Protein AF-H8X7J2-F1 (afdb_monomer_lite)

Sequence (605 aa):
MESHPPVYINLKGRLDDIIVNQSQQLVNGGQFVADLSNLQPEDGDYTVTKQDEATVKLYSQLRQFYDEGNFNEIMFLLPQISRLNIIPPIFHLIIGCTMVHFGRLSSAFREIGVAICLAPNEVDRKEFIKVLAFTYADLNDKDSAMGCLGEILDISRGSLLGTKQFDQMKFDICQLEKDILIKLEQAKTNKQPVAGKTKSFDDQVLDLIALNKISPKDSFTGKCQIIISKINQADALLQQWDKERKPLLKQNPLKLLIEAILVLGQSIAYYGMLKLEPIMNQYFEFIENHAKTNKPPKTRAVSAFFLGGLTPLSVNGGNGNANVSATSASSLNSTYSTAQQMKIIKGFIAMLRHNYREASDLFNEAEDENLDYYSHVLILKYICQSNDQQLHRRELEILGDKIMQTPFVSSFKFHTLAKIYERLYVLEQMNLSRHRRRSIMRNSTHPNYHDISMKFYLSAAAYAQDDDLYITQYYDNILNFLIGASEKRGDNDDSHDKVRILTLSFFYQVRNYFCLRSDYNYLYIPNLVGDWQVIKANSKLKLQIERFLDPDIVETSLMTGPSPASAHNHKRSIKSFDMIGFWEKEYVKFKGEIPDTIKQYLQKK

Radius of gyration: 32.75 Å; chains: 1; bounding box: 84×52×124 Å

Structure (mmCIF, N/CA/C/O backbone):
data_AF-H8X7J2-F1
#
_entry.id   AF-H8X7J2-F1
#
loop_
_atom_site.group_PDB
_atom_site.id
_atom_site.type_symbol
_atom_site.label_atom_id
_atom_site.label_alt_id
_atom_site.label_comp_id
_atom_site.label_asym_id
_atom_site.label_entity_id
_atom_site.label_seq_id
_atom_site.pdbx_PDB_ins_code
_atom_site.Cartn_x
_atom_site.Cartn_y
_atom_site.Cartn_z
_atom_site.occupancy
_atom_site.B_iso_or_equiv
_atom_site.auth_seq_id
_atom_site.auth_comp_id
_atom_site.auth_asym_id
_atom_site.auth_atom_id
_atom_site.pdbx_PDB_model_num
ATOM 1 N N . MET A 1 1 ? -29.398 -12.696 -4.306 1.00 26.19 1 MET A N 1
ATOM 2 C CA . MET A 1 1 ? -28.643 -13.295 -3.188 1.00 26.19 1 MET A CA 1
ATOM 3 C C . MET A 1 1 ? -28.828 -12.358 -2.018 1.00 26.19 1 MET A C 1
ATOM 5 O O . MET A 1 1 ? -28.311 -11.252 -2.073 1.00 26.19 1 MET A O 1
ATOM 9 N N . GLU A 1 2 ? -29.669 -12.733 -1.060 1.00 24.08 2 GLU A N 1
ATOM 10 C CA . GLU A 1 2 ? -29.967 -11.920 0.121 1.00 24.08 2 GLU A CA 1
ATOM 11 C C . GLU A 1 2 ? -28.719 -11.876 1.006 1.00 24.08 2 GLU A C 1
ATOM 13 O O . GLU A 1 2 ? -28.399 -12.816 1.729 1.00 24.08 2 GLU A O 1
ATOM 18 N N . SER A 1 3 ? -27.941 -10.805 0.867 1.00 29.81 3 SER A N 1
ATOM 19 C CA . SER A 1 3 ? -26.862 -10.484 1.787 1.00 29.81 3 SER A CA 1
ATOM 20 C C . SER A 1 3 ? -27.495 -10.033 3.095 1.00 29.81 3 SER A C 1
ATOM 22 O O . SER A 1 3 ? -28.077 -8.949 3.148 1.00 29.81 3 SER A O 1
ATOM 24 N N . HIS A 1 4 ? -27.389 -10.842 4.148 1.00 31.67 4 HIS A N 1
ATOM 25 C CA . HIS A 1 4 ? -27.653 -10.338 5.489 1.00 31.67 4 HIS A CA 1
ATOM 26 C C . HIS A 1 4 ? -26.751 -9.113 5.731 1.00 31.67 4 HIS A C 1
ATOM 28 O O . HIS A 1 4 ? -25.543 -9.194 5.473 1.00 31.67 4 HIS A O 1
ATOM 34 N N . PRO A 1 5 ? -27.317 -7.970 6.150 1.00 31.47 5 PRO A N 1
ATOM 35 C CA . PRO A 1 5 ? -26.534 -6.778 6.439 1.00 31.47 5 PRO A CA 1
ATOM 36 C C . PRO A 1 5 ? -25.563 -7.072 7.598 1.00 31.47 5 PRO A C 1
ATOM 38 O O . PRO A 1 5 ? -25.873 -7.912 8.452 1.00 31.47 5 PRO A O 1
ATOM 41 N N . PRO A 1 6 ? -24.384 -6.421 7.653 1.00 42.59 6 PRO A N 1
ATOM 42 C CA . PRO A 1 6 ? -23.567 -6.450 8.863 1.00 42.59 6 PRO A CA 1
ATOM 43 C C . PRO A 1 6 ? -24.397 -5.926 10.044 1.00 42.59 6 PRO A C 1
ATOM 45 O O . PRO A 1 6 ? -25.361 -5.192 9.842 1.00 42.59 6 PRO A O 1
ATOM 48 N N . VAL A 1 7 ? -24.047 -6.368 11.256 1.00 46.62 7 VAL A N 1
ATOM 49 C CA . VAL A 1 7 ? -24.712 -6.063 12.539 1.00 46.62 7 VAL A CA 1
ATOM 50 C C . VAL A 1 7 ? -25.354 -4.668 12.525 1.00 46.62 7 VAL A C 1
ATOM 52 O O . VAL A 1 7 ? -24.643 -3.671 12.589 1.00 46.62 7 VAL A O 1
ATOM 55 N N . TYR A 1 8 ? -26.687 -4.593 12.417 1.00 47.84 8 TYR A N 1
ATOM 56 C CA . TYR A 1 8 ? -27.400 -3.314 12.408 1.00 47.84 8 TYR A CA 1
ATOM 57 C C . TYR A 1 8 ? -27.249 -2.659 13.782 1.00 47.84 8 TYR A C 1
ATOM 59 O O . TYR A 1 8 ? -27.837 -3.101 14.769 1.00 47.84 8 TYR A O 1
ATOM 67 N N . ILE A 1 9 ? -26.449 -1.600 13.840 1.00 54.50 9 ILE A N 1
ATOM 68 C CA . ILE A 1 9 ? -26.384 -0.704 14.990 1.00 54.50 9 ILE A CA 1
ATOM 69 C C . ILE A 1 9 ? -27.594 0.224 14.898 1.00 54.50 9 ILE A C 1
ATOM 71 O O . ILE A 1 9 ? -27.857 0.799 13.843 1.00 54.50 9 ILE A O 1
ATOM 75 N N . ASN A 1 10 ? -28.325 0.423 15.995 1.00 52.03 10 ASN A N 1
ATOM 76 C CA . ASN A 1 10 ? -29.311 1.496 16.031 1.00 52.03 10 ASN A CA 1
ATOM 77 C C . ASN A 1 10 ? -28.577 2.847 16.076 1.00 52.03 10 ASN A C 1
ATOM 79 O O . ASN A 1 10 ? -28.072 3.267 17.116 1.00 52.03 10 ASN A O 1
ATOM 83 N N . LEU A 1 11 ? -28.485 3.511 14.924 1.00 55.50 11 LEU A N 1
ATOM 84 C CA . LEU A 1 11 ? -27.855 4.826 14.780 1.00 55.50 11 LEU A CA 1
ATOM 85 C C . LEU A 1 11 ? -28.842 5.987 15.030 1.00 55.50 11 LEU A C 1
ATOM 87 O O . LEU A 1 11 ? -28.468 7.157 14.942 1.00 55.50 11 LEU A O 1
ATOM 91 N N . LYS A 1 12 ? -30.120 5.702 15.324 1.00 46.22 12 LYS A N 1
ATOM 92 C CA . LYS A 1 12 ? -31.177 6.713 15.479 1.00 46.22 12 LYS A CA 1
ATOM 93 C C . LYS A 1 12 ? -31.131 7.338 16.877 1.00 46.22 12 LYS A C 1
ATOM 95 O O . LYS A 1 12 ? -31.338 6.643 17.861 1.00 46.22 12 LYS A O 1
ATOM 100 N N . GLY A 1 13 ? -30.907 8.653 16.948 1.00 48.53 13 GLY A N 1
ATOM 101 C CA . GLY A 1 13 ? -30.920 9.425 18.203 1.00 48.53 13 GLY A CA 1
ATOM 102 C C . GLY A 1 13 ? -29.553 9.665 18.853 1.00 48.53 13 GLY A C 1
ATOM 103 O O . GLY A 1 13 ? -29.499 10.335 19.867 1.00 48.53 13 GLY A O 1
ATOM 104 N N . ARG A 1 14 ? -28.451 9.194 18.252 1.00 53.56 14 ARG A N 1
ATOM 105 C CA . ARG A 1 14 ? -27.076 9.365 18.771 1.00 53.56 14 ARG A CA 1
ATOM 106 C C . ARG A 1 14 ? -26.375 10.656 18.316 1.00 53.56 14 ARG A C 1
ATOM 108 O O . ARG A 1 14 ? -25.157 10.757 18.393 1.00 53.56 14 ARG A O 1
ATOM 115 N N . LEU A 1 15 ? -27.122 11.614 17.757 1.00 45.78 15 LEU A N 1
ATOM 116 C CA . LEU A 1 15 ? -26.572 12.857 17.192 1.00 45.78 15 LEU A CA 1
ATOM 117 C C . LEU A 1 15 ? -26.232 13.875 18.294 1.00 45.78 15 LEU A C 1
ATOM 119 O O . LEU A 1 15 ? -25.208 14.547 18.208 1.00 45.78 15 LEU A O 1
ATOM 123 N N . ASP A 1 16 ? -27.049 13.914 19.347 1.00 43.69 16 ASP A N 1
ATOM 124 C CA . ASP A 1 16 ? -26.872 14.812 20.491 1.00 43.69 16 ASP A CA 1
ATOM 125 C C . ASP A 1 16 ? -25.648 14.394 21.339 1.00 43.69 16 ASP A C 1
ATOM 127 O O . ASP A 1 16 ? -24.861 15.242 21.758 1.00 43.69 16 ASP A O 1
ATOM 131 N N . ASP A 1 17 ? -25.375 13.086 21.450 1.00 50.41 17 ASP A N 1
ATOM 132 C CA . ASP A 1 17 ? -24.198 12.529 22.145 1.00 50.41 17 ASP A CA 1
ATOM 133 C C . ASP A 1 17 ? -22.858 12.850 21.450 1.00 50.41 17 ASP A C 1
ATOM 135 O O . ASP A 1 17 ? -21.798 12.852 22.082 1.00 50.41 17 ASP A O 1
ATOM 139 N N . ILE A 1 18 ? -22.874 13.122 20.137 1.00 50.31 18 ILE A N 1
ATOM 140 C CA . ILE A 1 18 ? -21.677 13.504 19.363 1.00 50.31 18 ILE A CA 1
ATOM 141 C C . ILE A 1 18 ? -21.271 14.943 19.687 1.00 50.31 18 ILE A C 1
ATOM 143 O O . ILE A 1 18 ? -20.082 15.224 19.844 1.00 50.31 18 ILE A O 1
ATOM 147 N N . ILE A 1 19 ? -22.255 15.835 19.823 1.00 46.53 19 ILE A N 1
ATOM 148 C CA . ILE A 1 19 ? -22.050 17.255 20.131 1.00 46.53 19 ILE A CA 1
ATOM 149 C C . ILE A 1 19 ? -21.596 17.418 21.593 1.00 46.53 19 ILE A C 1
ATOM 151 O O . ILE A 1 19 ? -20.674 18.189 21.872 1.00 46.53 19 ILE A O 1
ATOM 155 N N . VAL A 1 20 ? -22.164 16.633 22.517 1.00 44.88 20 VAL A N 1
ATOM 156 C CA . VAL A 1 20 ? -21.793 16.632 23.946 1.00 44.88 20 VAL A CA 1
ATOM 157 C C . VAL A 1 20 ? -20.391 16.041 24.186 1.00 44.88 20 VAL A C 1
ATOM 159 O O . VAL A 1 20 ? -19.610 16.607 24.947 1.00 44.88 20 VAL A O 1
ATOM 162 N N . ASN A 1 21 ? -20.002 14.962 23.494 1.00 44.84 21 ASN A N 1
ATOM 163 C CA . ASN A 1 21 ? -18.651 14.387 23.623 1.00 44.84 21 ASN A CA 1
ATOM 164 C C . ASN A 1 21 ? -17.536 15.313 23.115 1.00 44.84 21 ASN A C 1
ATOM 166 O O . ASN A 1 21 ? -16.469 15.391 23.728 1.00 44.84 21 ASN A O 1
ATOM 170 N N . GLN A 1 22 ? -17.758 16.005 21.991 1.00 44.44 22 GLN A N 1
ATOM 171 C CA . GLN A 1 22 ? -16.762 16.931 21.439 1.00 44.44 22 GLN A CA 1
ATOM 172 C C . GLN A 1 22 ? -16.545 18.139 22.357 1.00 44.44 22 GLN A C 1
ATOM 174 O O . GLN A 1 22 ? -15.408 18.567 22.551 1.00 44.44 22 GLN A O 1
ATOM 179 N N . SER A 1 23 ? -17.611 18.637 22.985 1.00 36.34 23 SER A N 1
ATOM 180 C CA . SER A 1 23 ? -17.541 19.756 23.927 1.00 36.34 23 SER A CA 1
ATOM 181 C C . SER A 1 23 ? -16.969 19.361 25.299 1.00 36.34 23 SER A C 1
ATOM 183 O O . SER A 1 23 ? -16.209 20.140 25.869 1.00 36.34 23 SER A O 1
ATOM 185 N N . GLN A 1 24 ? -17.217 18.146 25.806 1.00 39.06 24 GLN A N 1
ATOM 186 C CA . GLN A 1 24 ? -16.658 17.683 27.089 1.00 39.06 24 GLN A CA 1
ATOM 187 C C . GLN A 1 24 ? -15.156 17.338 27.035 1.00 39.06 24 GLN A C 1
ATOM 189 O O . GLN A 1 24 ? -14.436 17.609 27.997 1.00 39.06 24 GLN A O 1
ATOM 194 N N . GLN A 1 25 ? -14.635 16.806 25.920 1.00 39.34 25 GLN A N 1
ATOM 195 C CA . GLN A 1 25 ? -13.191 16.530 25.792 1.00 39.34 25 GLN A CA 1
ATOM 196 C C . GLN A 1 25 ? -12.344 17.786 25.528 1.00 39.34 25 GLN A C 1
ATOM 198 O O . GLN A 1 25 ? -11.170 17.815 25.898 1.00 39.34 25 GLN A O 1
ATOM 203 N N . LEU A 1 26 ? -12.923 18.846 24.953 1.00 33.31 26 LEU A N 1
ATOM 204 C CA . LEU A 1 26 ? -12.239 20.135 24.776 1.00 33.31 26 LEU A CA 1
ATOM 205 C C . LEU A 1 26 ? -12.006 20.884 26.103 1.00 33.31 26 LEU A C 1
ATOM 207 O O . LEU A 1 26 ? -11.110 21.724 26.170 1.00 33.31 26 LEU A O 1
ATOM 211 N N . VAL A 1 27 ? -12.759 20.563 27.163 1.00 31.83 27 VAL A N 1
ATOM 212 C CA . VAL A 1 27 ? -12.594 21.166 28.501 1.00 31.83 27 VAL A CA 1
ATOM 213 C C . VAL A 1 27 ? -11.494 20.467 29.319 1.00 31.83 27 VAL A C 1
ATOM 215 O O . VAL A 1 27 ? -10.817 21.118 30.111 1.00 31.83 27 VAL A O 1
ATOM 218 N N . ASN A 1 28 ? -11.229 19.180 29.071 1.00 29.27 28 ASN A N 1
ATOM 219 C CA . ASN A 1 28 ?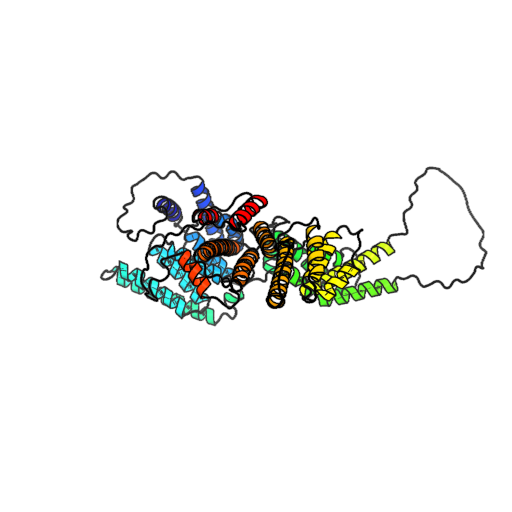 -10.240 18.380 29.806 1.00 29.27 28 ASN A CA 1
ATOM 220 C C . ASN A 1 28 ? -9.022 18.049 28.939 1.00 29.27 28 ASN A C 1
ATOM 222 O O . ASN A 1 28 ? -8.785 16.893 28.590 1.00 29.27 28 ASN A O 1
ATOM 226 N N . GLY A 1 29 ? -8.246 19.074 28.582 1.00 26.89 29 GLY A N 1
ATOM 227 C CA . GLY A 1 29 ? -7.027 18.933 27.787 1.00 26.89 29 GLY A CA 1
ATOM 228 C C . GLY A 1 29 ? -6.104 17.809 28.279 1.00 26.89 29 GLY A C 1
ATOM 229 O O . GLY A 1 29 ? -5.342 17.986 29.221 1.00 26.89 29 GLY A O 1
ATOM 230 N N . GLY A 1 30 ? -6.149 16.661 27.599 1.00 30.03 30 GLY A N 1
ATOM 231 C CA . GLY A 1 30 ? -5.082 15.659 27.555 1.00 30.03 30 GLY A CA 1
ATOM 232 C C . GLY A 1 30 ? -4.682 14.957 28.858 1.00 30.03 30 GLY A C 1
ATOM 233 O O . GLY A 1 30 ? -3.658 14.279 28.852 1.00 30.03 30 GLY A O 1
ATOM 234 N N . GLN A 1 31 ? -5.440 15.070 29.950 1.00 25.03 31 GLN A N 1
ATOM 235 C CA . GLN A 1 31 ? -5.212 14.278 31.163 1.00 25.03 31 GLN A CA 1
ATOM 236 C C . GLN A 1 31 ? -6.388 13.333 31.405 1.00 25.03 31 GLN A C 1
ATOM 238 O O . GLN A 1 31 ? -7.512 13.762 31.648 1.00 25.03 31 GLN A O 1
ATOM 243 N N . PHE A 1 32 ? -6.107 12.028 31.345 1.00 28.11 32 PHE A N 1
ATOM 244 C CA . PHE A 1 32 ? -6.996 10.992 31.865 1.00 28.11 32 PHE A CA 1
ATOM 245 C C . PHE A 1 32 ? -7.170 11.233 33.372 1.00 28.11 32 PHE A C 1
ATOM 247 O O . PHE A 1 32 ? -6.257 10.972 34.153 1.00 28.11 32 PHE A O 1
ATOM 254 N N . VAL A 1 33 ? -8.324 11.761 33.782 1.00 23.41 33 VAL A N 1
ATOM 255 C CA . VAL A 1 33 ? -8.708 11.841 35.196 1.00 23.41 33 VAL A CA 1
ATOM 256 C C . VAL A 1 33 ? -9.616 10.655 35.494 1.00 23.41 33 VAL A C 1
ATOM 258 O O . VAL A 1 33 ? -10.667 10.491 34.881 1.00 23.41 33 VAL A O 1
ATOM 261 N N . ALA A 1 34 ? -9.172 9.812 36.422 1.00 26.67 34 ALA A N 1
ATOM 262 C CA . ALA A 1 34 ? -9.764 8.525 36.768 1.00 26.67 34 ALA A CA 1
ATOM 263 C C . ALA A 1 34 ? -11.037 8.599 37.639 1.00 26.67 34 ALA A C 1
ATOM 265 O O . ALA A 1 34 ? -11.438 7.576 38.179 1.00 26.67 34 ALA A O 1
ATOM 266 N N . ASP A 1 35 ? -11.697 9.753 37.766 1.00 26.45 35 ASP A N 1
ATOM 267 C CA . ASP A 1 35 ? -12.916 9.885 38.576 1.00 26.45 35 ASP A CA 1
ATOM 268 C C . ASP A 1 35 ? -13.963 10.755 37.866 1.00 26.45 35 ASP A C 1
ATOM 270 O O . ASP A 1 35 ? -13.882 11.982 37.840 1.00 26.45 35 ASP A O 1
ATOM 274 N N . LEU A 1 36 ? -14.965 10.093 37.279 1.00 34.41 36 LEU A N 1
ATOM 275 C CA . LEU A 1 36 ? -16.077 10.697 36.529 1.00 34.41 36 LEU A CA 1
ATOM 276 C C . LEU A 1 36 ? -17.356 10.889 37.370 1.00 34.41 36 LEU A C 1
ATOM 278 O O . LEU A 1 36 ? -18.415 11.185 36.825 1.00 34.41 36 LEU A O 1
ATOM 282 N N . SER A 1 37 ? -17.307 10.746 38.696 1.00 25.48 37 SER A N 1
ATOM 283 C CA . SER A 1 37 ? -18.523 10.706 39.524 1.00 25.48 37 SER A CA 1
ATOM 284 C C . SER A 1 37 ? -19.132 12.066 39.911 1.00 25.48 37 SER A C 1
ATOM 286 O O . SER A 1 37 ? -20.122 12.067 40.632 1.00 25.48 37 SER A O 1
ATOM 288 N N . ASN A 1 38 ? -18.600 13.215 39.460 1.00 27.41 38 ASN A N 1
ATOM 289 C CA . ASN A 1 38 ? -18.989 14.535 40.003 1.00 27.41 38 ASN A CA 1
ATOM 290 C C . ASN A 1 38 ? -19.351 15.649 38.995 1.00 27.41 38 ASN A C 1
ATOM 292 O O . ASN A 1 38 ? -19.411 16.811 39.391 1.00 27.41 38 ASN A O 1
ATOM 296 N N . LEU A 1 39 ? -19.645 15.359 37.724 1.00 28.42 39 LEU A N 1
ATOM 297 C CA . LEU A 1 39 ? -20.097 16.400 36.785 1.00 28.42 39 LEU A CA 1
ATOM 298 C C . LEU A 1 39 ? -21.626 16.379 36.627 1.00 28.42 39 LEU A C 1
ATOM 300 O O . LEU A 1 39 ? -22.176 15.539 35.919 1.00 28.42 39 LEU A O 1
ATOM 304 N N . GLN A 1 40 ? -22.316 17.310 37.295 1.00 26.38 40 GLN A N 1
ATOM 305 C CA . GLN A 1 40 ? -23.695 17.670 36.946 1.00 26.38 40 GLN A CA 1
ATOM 306 C C . GLN A 1 40 ? -23.691 18.552 35.683 1.00 26.38 40 GLN A C 1
ATOM 308 O O . GLN A 1 40 ? -22.794 19.386 35.541 1.00 26.38 40 GLN A O 1
ATOM 313 N N . PRO A 1 41 ? -24.664 18.394 34.767 1.00 31.34 41 PRO A N 1
ATOM 314 C CA . PRO A 1 41 ? -24.766 19.238 33.585 1.00 31.34 41 PRO A CA 1
ATOM 315 C C . PRO A 1 41 ? -25.318 20.608 33.996 1.00 31.34 41 PRO A C 1
ATOM 317 O O . PRO A 1 41 ? -26.452 20.701 34.460 1.00 31.34 41 PRO A O 1
ATOM 320 N N . GLU A 1 42 ? -24.524 21.668 33.848 1.00 30.83 42 GLU A N 1
ATOM 321 C CA . GLU A 1 42 ? -25.078 23.022 33.832 1.00 30.83 42 GLU A CA 1
ATOM 322 C C . GLU A 1 42 ? -25.644 23.317 32.440 1.00 30.83 42 GLU A C 1
ATOM 324 O O . GLU A 1 42 ? -24.969 23.128 31.426 1.00 30.83 42 GLU A O 1
ATOM 329 N N . ASP A 1 43 ? -26.898 23.773 32.419 1.00 30.31 43 ASP A N 1
ATOM 330 C CA . ASP A 1 43 ? -27.633 24.253 31.250 1.00 30.31 43 ASP A CA 1
ATOM 331 C C . ASP A 1 43 ? -26.937 25.488 30.645 1.00 30.31 43 ASP A C 1
ATOM 333 O O . ASP A 1 43 ? -27.259 26.637 30.955 1.00 30.31 43 ASP A O 1
ATOM 337 N N . GLY A 1 44 ? -25.941 25.256 29.792 1.00 31.70 44 GLY A N 1
ATOM 338 C CA . GLY A 1 44 ? -25.293 26.278 28.977 1.00 31.70 44 GLY A CA 1
ATOM 339 C C . GLY A 1 44 ? -25.802 26.231 27.540 1.00 31.70 44 GLY A C 1
ATOM 340 O O . GLY A 1 44 ? -25.734 25.196 26.889 1.00 31.70 44 GLY A O 1
ATOM 341 N N . ASP A 1 45 ? -26.296 27.357 27.030 1.00 30.08 45 ASP A N 1
ATOM 342 C CA . ASP A 1 45 ? -26.703 27.539 25.632 1.00 30.08 45 ASP A CA 1
ATOM 343 C C . ASP A 1 45 ? -25.472 27.377 24.707 1.00 30.08 45 ASP A C 1
ATOM 345 O O . ASP A 1 45 ? -24.625 28.270 24.595 1.00 30.08 45 ASP A O 1
ATOM 349 N N . TYR A 1 46 ? -25.304 26.189 24.114 1.00 40.16 46 TYR A N 1
ATOM 350 C CA . TYR A 1 46 ? -24.138 25.844 23.296 1.00 40.16 46 TYR A CA 1
ATOM 351 C C . TYR A 1 46 ? -24.235 26.495 21.911 1.00 40.16 46 TYR A C 1
ATOM 353 O O . TYR A 1 46 ? -25.023 26.094 21.055 1.00 40.16 46 TYR A O 1
ATOM 361 N N . THR A 1 47 ? -23.371 27.477 21.650 1.00 36.75 47 THR A N 1
ATOM 362 C CA . THR A 1 47 ? -23.185 28.016 20.298 1.00 36.75 47 THR A CA 1
ATOM 363 C C . THR A 1 47 ? -22.329 27.050 19.471 1.00 36.75 47 THR A C 1
ATOM 365 O O . THR A 1 47 ? -21.131 26.905 19.697 1.00 36.75 47 THR A O 1
ATOM 368 N N . VAL A 1 48 ? -22.963 26.359 18.517 1.00 44.34 48 VAL A N 1
ATOM 369 C CA . VAL A 1 48 ? -22.332 25.390 17.601 1.00 44.34 48 VAL A CA 1
ATOM 370 C C . VAL A 1 48 ? -21.226 26.074 16.788 1.00 44.34 48 VAL A C 1
ATOM 372 O O . VAL A 1 48 ? -21.467 27.085 16.123 1.00 44.34 48 VAL A O 1
ATOM 375 N N . THR A 1 49 ? -20.002 25.540 16.816 1.00 55.25 49 THR A N 1
ATOM 376 C CA . THR A 1 49 ? -18.907 26.068 15.992 1.00 55.25 49 THR A CA 1
ATOM 377 C C . THR A 1 49 ? -18.983 25.521 14.560 1.00 55.25 49 THR A C 1
ATOM 379 O O . THR A 1 49 ? -19.549 24.460 14.300 1.00 55.25 49 THR A O 1
ATOM 382 N N . LYS A 1 50 ? -18.348 26.194 13.588 1.00 57.12 50 LYS A N 1
ATOM 383 C CA . LYS A 1 50 ? -18.284 25.711 12.188 1.00 57.12 50 LYS A CA 1
ATOM 384 C C . LYS A 1 50 ? -17.664 24.309 12.043 1.00 57.12 50 LYS A C 1
ATOM 386 O O . LYS A 1 50 ? -17.921 23.623 11.055 1.00 57.12 50 LYS A O 1
ATOM 391 N N . GLN A 1 51 ? -16.808 23.901 12.983 1.00 57.69 51 GLN A N 1
ATOM 392 C CA . GLN A 1 51 ? -16.163 22.585 12.981 1.00 57.69 51 GLN A CA 1
ATOM 393 C C . GLN A 1 51 ? -17.128 21.483 13.453 1.00 57.69 51 GLN A C 1
ATOM 395 O O . GLN A 1 51 ? -17.105 20.370 12.916 1.00 57.69 51 GLN A O 1
ATOM 400 N N . ASP A 1 52 ? -18.038 21.824 14.364 1.00 65.06 52 ASP A N 1
ATOM 401 C CA . ASP A 1 52 ? -19.109 20.941 14.828 1.00 65.06 52 ASP A CA 1
ATOM 402 C C . ASP A 1 52 ? -20.131 20.706 13.705 1.00 65.06 52 ASP A C 1
ATOM 404 O O . ASP A 1 52 ? -20.494 19.564 13.427 1.00 65.06 52 ASP A O 1
ATOM 408 N N . GLU A 1 53 ? -20.500 21.747 12.945 1.00 69.50 53 GLU A N 1
ATOM 409 C CA . GLU A 1 53 ? -21.386 21.614 11.773 1.00 69.50 53 GLU A CA 1
ATOM 410 C C . GLU A 1 53 ? -20.820 20.658 10.706 1.00 69.50 53 GLU A C 1
ATOM 412 O O . GLU A 1 53 ? -21.546 19.835 10.136 1.00 69.50 53 GLU A O 1
ATOM 417 N N . ALA A 1 54 ? -19.512 20.738 10.435 1.00 73.81 54 ALA A N 1
ATOM 418 C CA . ALA A 1 54 ? -18.848 19.867 9.467 1.00 73.81 54 ALA A CA 1
ATOM 419 C C . ALA A 1 54 ? -18.839 18.402 9.934 1.00 73.81 54 ALA A C 1
ATOM 421 O O . ALA A 1 54 ? -19.118 17.497 9.141 1.00 73.81 54 ALA A O 1
ATOM 422 N N . THR A 1 55 ? -18.573 18.172 11.222 1.00 78.25 55 THR A N 1
ATOM 423 C CA . THR A 1 55 ? -18.594 16.836 11.833 1.00 78.25 55 THR A CA 1
ATOM 424 C C . THR A 1 55 ? -20.009 16.250 11.823 1.00 78.25 55 THR A C 1
ATOM 426 O O . THR A 1 55 ? -20.196 15.110 11.397 1.00 78.25 55 THR A O 1
ATOM 429 N N . VAL A 1 56 ? -21.025 17.028 12.204 1.00 77.69 56 VAL A N 1
ATOM 430 C CA . VAL A 1 56 ? -22.437 16.602 12.207 1.00 77.69 56 VAL A CA 1
ATOM 431 C C . VAL A 1 56 ? -22.919 16.244 10.799 1.00 77.69 56 VAL A C 1
ATOM 433 O O . VAL A 1 56 ? -23.617 15.241 10.600 1.00 77.69 56 VAL A O 1
ATOM 436 N N . LYS A 1 57 ? -22.510 17.014 9.785 1.00 83.19 57 LYS A N 1
ATOM 437 C CA . LYS A 1 57 ? -22.807 16.697 8.384 1.00 83.19 57 LYS A CA 1
ATOM 438 C C . LYS A 1 57 ? -22.159 15.381 7.953 1.00 83.19 57 LYS A C 1
ATOM 440 O O . LYS A 1 57 ? -22.824 14.554 7.329 1.00 83.19 57 LYS A O 1
ATOM 445 N N . LEU A 1 58 ? -20.891 15.172 8.307 1.00 85.56 58 LEU A N 1
ATOM 446 C CA . LEU A 1 58 ? -20.155 13.952 7.975 1.00 85.56 58 LEU A CA 1
ATOM 447 C C . LEU A 1 58 ? -20.756 12.724 8.672 1.00 85.56 58 LEU A C 1
ATOM 449 O O . LEU A 1 58 ? -20.894 11.672 8.052 1.00 85.56 58 LEU A O 1
ATOM 453 N N . TYR A 1 59 ? -21.207 12.881 9.918 1.00 83.62 59 TYR A N 1
ATOM 454 C CA . TYR A 1 59 ? -21.947 11.848 10.638 1.00 83.62 59 TYR A CA 1
ATOM 455 C C . TYR A 1 59 ? -23.248 11.480 9.927 1.00 83.62 59 TYR A C 1
ATOM 457 O O . TYR A 1 59 ? -23.533 10.303 9.723 1.00 83.62 59 TYR A O 1
ATOM 465 N N . SER A 1 60 ? -24.027 12.485 9.522 1.00 81.56 60 SER A N 1
ATOM 466 C CA . SER A 1 60 ? -25.304 12.271 8.835 1.00 81.56 60 SER A CA 1
ATOM 467 C C . SER A 1 60 ? -25.113 11.484 7.535 1.00 81.56 60 SER A C 1
ATOM 469 O O . SER A 1 60 ? -25.876 10.561 7.262 1.00 81.56 60 SER A O 1
ATOM 471 N N . GLN A 1 61 ? -24.053 11.791 6.778 1.00 88.38 61 GLN A N 1
ATOM 472 C CA . GLN A 1 61 ? -23.678 11.050 5.570 1.00 88.38 61 GLN A CA 1
ATOM 473 C C . GLN A 1 61 ? -23.241 9.616 5.880 1.00 88.38 61 GLN A C 1
ATOM 475 O O . GLN A 1 61 ? -23.740 8.680 5.262 1.00 88.38 61 GLN A O 1
ATOM 480 N N . LEU A 1 62 ? -22.340 9.432 6.851 1.00 87.44 62 LEU A N 1
ATOM 481 C CA . LEU A 1 62 ? -21.877 8.107 7.274 1.00 87.44 62 LEU A CA 1
ATOM 482 C C . LEU A 1 62 ? -23.033 7.215 7.701 1.00 87.44 62 LEU A C 1
ATOM 484 O O . LEU A 1 62 ? -23.129 6.072 7.262 1.00 87.44 62 LEU A O 1
ATOM 488 N N . ARG A 1 63 ? -23.920 7.754 8.536 1.00 83.50 63 ARG A N 1
ATOM 489 C CA . ARG A 1 63 ? -25.105 7.056 9.010 1.00 83.50 63 ARG A CA 1
ATOM 490 C C . ARG A 1 63 ? -26.023 6.682 7.856 1.00 83.50 63 ARG A C 1
ATOM 492 O O . ARG A 1 63 ? -26.422 5.530 7.780 1.00 83.50 63 ARG A O 1
ATOM 499 N N . GLN A 1 64 ? -26.333 7.625 6.966 1.00 86.25 64 GLN A N 1
ATOM 500 C CA . GLN A 1 64 ? -27.179 7.351 5.808 1.00 86.25 64 GLN A CA 1
ATOM 501 C C . GLN A 1 64 ? -26.597 6.214 4.960 1.00 86.25 64 GLN A C 1
ATOM 503 O O . GLN A 1 64 ? -27.291 5.241 4.684 1.00 86.25 64 GLN A O 1
ATOM 508 N N . PHE A 1 65 ? -25.316 6.298 4.593 1.00 87.94 65 PHE A N 1
ATOM 509 C CA . PHE A 1 65 ? -24.676 5.262 3.786 1.00 87.94 65 PHE A CA 1
ATOM 510 C C . PHE A 1 65 ? -24.600 3.918 4.508 1.00 87.94 65 PHE A C 1
ATOM 512 O O . PHE A 1 65 ? -24.724 2.881 3.863 1.00 87.94 65 PHE A O 1
ATOM 519 N N . TYR A 1 66 ? -24.430 3.915 5.829 1.00 84.56 66 TYR A N 1
ATOM 520 C CA . TYR A 1 66 ? -24.436 2.687 6.618 1.00 84.56 66 TYR A CA 1
ATOM 521 C C . TYR A 1 66 ? -25.831 2.055 6.677 1.00 84.56 66 TYR A C 1
ATOM 523 O O . TYR A 1 66 ? -25.968 0.863 6.408 1.00 84.56 66 TYR A O 1
ATOM 531 N N . ASP A 1 67 ? -26.865 2.860 6.942 1.00 80.62 67 ASP A N 1
ATOM 532 C CA . ASP A 1 67 ? -28.267 2.431 6.991 1.00 80.62 67 ASP A CA 1
ATOM 533 C C . ASP A 1 67 ? -28.745 1.906 5.619 1.00 80.62 67 ASP A C 1
ATOM 535 O O . ASP A 1 67 ? -29.540 0.967 5.566 1.00 80.62 67 ASP A O 1
ATOM 539 N N . GLU A 1 68 ? -28.234 2.470 4.516 1.00 83.12 68 GLU A N 1
ATOM 540 C CA . GLU A 1 68 ? -28.486 2.042 3.128 1.00 83.12 68 GLU A CA 1
ATOM 541 C C . GLU A 1 68 ? -27.608 0.856 2.670 1.00 83.12 68 GLU A C 1
ATOM 543 O O . GLU A 1 68 ? -27.800 0.330 1.572 1.00 83.12 68 GLU A O 1
ATOM 548 N N . GLY A 1 69 ? -26.624 0.428 3.472 1.00 79.44 69 GLY A N 1
ATOM 549 C CA . GLY A 1 69 ? -25.665 -0.621 3.101 1.00 79.44 69 GLY A CA 1
ATOM 550 C C . GLY A 1 69 ? -24.656 -0.214 2.015 1.00 79.44 69 GLY A C 1
ATOM 551 O O . GLY A 1 69 ? -24.024 -1.070 1.392 1.00 79.44 69 GLY A O 1
ATOM 552 N N . ASN A 1 70 ? -24.478 1.086 1.772 1.00 84.88 70 ASN A N 1
ATOM 553 C CA . ASN A 1 70 ? -23.554 1.638 0.786 1.00 84.88 70 ASN A CA 1
ATOM 554 C C . ASN A 1 70 ? -22.130 1.796 1.354 1.00 84.88 70 ASN A C 1
ATOM 556 O O . ASN A 1 70 ? -21.593 2.896 1.510 1.00 84.88 70 ASN A O 1
ATOM 560 N N . PHE A 1 71 ? -21.492 0.663 1.651 1.00 85.00 71 PHE A N 1
ATOM 561 C CA . PHE A 1 71 ? -20.159 0.611 2.263 1.00 85.00 71 PHE A CA 1
ATOM 562 C C . PHE A 1 71 ? -19.052 1.240 1.400 1.00 85.00 71 PHE A C 1
ATOM 564 O O . PHE A 1 71 ? -18.071 1.741 1.944 1.00 85.00 71 PHE A O 1
ATOM 571 N N . ASN A 1 72 ? -19.205 1.274 0.071 1.00 83.69 72 ASN A N 1
ATOM 572 C CA . ASN A 1 72 ? -18.238 1.930 -0.819 1.00 83.69 72 ASN A CA 1
ATOM 573 C C . ASN A 1 72 ? -18.196 3.449 -0.593 1.00 83.69 72 ASN A C 1
ATOM 575 O O . ASN A 1 72 ? -17.109 4.020 -0.518 1.00 83.69 72 ASN A O 1
ATOM 579 N N . GLU A 1 73 ? -19.352 4.106 -0.440 1.00 86.50 73 GLU A N 1
ATOM 580 C CA . GLU A 1 73 ? -19.385 5.549 -0.160 1.00 86.50 73 GLU A CA 1
ATOM 581 C C . GLU A 1 73 ? -18.815 5.882 1.223 1.00 86.50 73 GLU A C 1
ATOM 583 O O . GLU A 1 73 ? -18.110 6.880 1.358 1.00 86.50 73 GLU A O 1
ATOM 588 N N . ILE A 1 74 ? -18.976 5.001 2.217 1.00 88.50 74 ILE A N 1
ATOM 589 C CA . ILE A 1 74 ? -18.286 5.141 3.512 1.00 88.50 74 ILE A CA 1
ATOM 590 C C . ILE A 1 74 ? -16.762 5.116 3.326 1.00 88.50 74 ILE A C 1
ATOM 592 O O . ILE A 1 74 ? -16.066 5.979 3.863 1.00 88.50 74 ILE A O 1
ATOM 596 N N . MET A 1 75 ? -16.234 4.184 2.521 1.00 86.38 75 MET A N 1
ATOM 597 C CA . MET A 1 75 ? -14.795 4.117 2.228 1.00 86.38 75 MET A CA 1
ATOM 598 C C . MET A 1 75 ? -14.271 5.396 1.555 1.00 86.38 75 MET A C 1
ATOM 600 O O . MET A 1 75 ? -13.132 5.794 1.801 1.00 86.38 75 MET A O 1
ATOM 604 N N . PHE A 1 76 ? -15.089 6.082 0.747 1.00 84.44 76 PHE A N 1
ATOM 605 C CA . PHE A 1 76 ? -14.724 7.368 0.137 1.00 84.44 76 PHE A CA 1
ATOM 606 C C . PHE A 1 76 ? -14.702 8.545 1.107 1.00 84.44 76 PHE A C 1
ATOM 608 O O . PHE A 1 76 ? -14.029 9.543 0.833 1.00 84.44 76 PHE A O 1
ATOM 615 N N . LEU A 1 77 ? -15.411 8.448 2.231 1.00 87.56 77 LEU A N 1
ATOM 616 C CA . LEU A 1 77 ? -15.386 9.474 3.269 1.00 87.56 77 LEU A CA 1
ATOM 617 C C . LEU A 1 77 ? -14.152 9.360 4.174 1.00 87.56 77 LEU A C 1
ATOM 619 O O . LEU A 1 77 ? -13.777 10.358 4.788 1.00 87.56 77 LEU A O 1
ATOM 623 N N . LEU A 1 78 ? -13.476 8.204 4.228 1.00 87.12 78 LEU A N 1
ATOM 624 C CA . LEU A 1 78 ? -12.332 7.979 5.126 1.00 87.12 78 LEU A CA 1
ATOM 625 C C . LEU A 1 78 ? -11.227 9.046 5.018 1.00 87.12 78 LEU A C 1
ATOM 627 O O . LEU A 1 78 ? -10.838 9.567 6.064 1.00 87.12 78 LEU A O 1
ATOM 631 N N . PRO A 1 79 ? -10.770 9.478 3.823 1.00 81.12 79 PRO A N 1
ATOM 632 C CA . PRO A 1 79 ? -9.746 10.521 3.725 1.00 81.12 79 PRO A CA 1
ATOM 633 C C . PRO A 1 79 ? -10.202 11.900 4.226 1.00 81.12 79 PRO A C 1
ATOM 635 O O . PRO A 1 79 ? -9.370 12.767 4.493 1.00 81.12 79 PRO A O 1
ATOM 638 N N . GLN A 1 80 ? -11.516 12.145 4.293 1.00 82.31 80 GLN A N 1
ATOM 639 C CA . GLN A 1 80 ? -12.078 13.364 4.881 1.00 82.31 80 GLN A CA 1
ATOM 640 C C . GLN A 1 80 ? -12.157 13.227 6.403 1.00 82.31 80 GLN A C 1
ATOM 642 O O . GLN A 1 80 ? -11.763 14.143 7.118 1.00 82.31 80 GLN A O 1
ATOM 647 N N . ILE A 1 81 ? -12.590 12.061 6.889 1.00 83.81 81 ILE A N 1
ATOM 648 C CA . ILE A 1 81 ? -12.664 11.736 8.319 1.00 83.81 81 ILE A CA 1
ATOM 649 C C . ILE A 1 81 ? -11.276 11.790 8.961 1.00 83.81 81 ILE A C 1
ATOM 651 O O . ILE A 1 81 ? -11.130 12.342 10.045 1.00 83.81 81 ILE A O 1
ATOM 655 N N . SER A 1 82 ? -10.238 11.314 8.267 1.00 78.88 82 SER A N 1
ATOM 656 C CA . SER A 1 82 ? -8.856 11.331 8.765 1.00 78.88 82 SER A CA 1
ATOM 657 C C . SER A 1 82 ? -8.275 12.740 8.953 1.00 78.88 82 SER A C 1
ATOM 659 O O . SER A 1 82 ? -7.150 12.872 9.427 1.00 78.88 82 SER A O 1
ATOM 661 N N . ARG A 1 83 ? -8.978 13.790 8.507 1.00 75.88 83 ARG A N 1
ATOM 662 C CA . ARG A 1 83 ? -8.593 15.197 8.709 1.00 75.88 83 ARG A CA 1
ATOM 663 C C . ARG A 1 83 ? -9.253 15.816 9.936 1.00 75.88 83 ARG A C 1
ATOM 665 O O . ARG A 1 83 ? -8.929 16.950 10.272 1.00 75.88 83 ARG A O 1
ATOM 672 N N . LEU A 1 84 ? -10.195 15.119 10.568 1.00 75.50 84 LEU A N 1
ATOM 673 C CA . LEU A 1 84 ? -10.769 15.570 11.826 1.00 75.50 84 LEU A CA 1
ATOM 674 C C . LEU A 1 84 ? -9.714 15.467 12.929 1.00 75.50 84 LEU A C 1
ATOM 676 O O . LEU A 1 84 ? -9.013 14.464 13.031 1.00 75.50 84 LEU A O 1
ATOM 680 N N . ASN A 1 85 ? -9.641 16.493 13.776 1.00 67.88 85 ASN A N 1
ATOM 681 C CA . ASN A 1 85 ? -8.742 16.490 14.933 1.00 67.88 85 ASN A CA 1
ATOM 682 C C . ASN A 1 85 ? -9.141 15.415 15.952 1.00 67.88 85 ASN A C 1
ATOM 684 O O . ASN A 1 85 ? -8.278 14.790 16.560 1.00 67.88 85 ASN A O 1
ATOM 688 N N . ILE A 1 86 ? -10.451 15.217 16.131 1.00 73.50 86 ILE A N 1
ATOM 689 C CA . ILE A 1 86 ? -11.037 14.218 17.022 1.00 73.50 86 ILE A CA 1
ATOM 690 C C . ILE A 1 86 ? -12.133 13.504 16.237 1.00 73.50 86 ILE A C 1
ATOM 692 O O . ILE A 1 86 ? -13.100 14.129 15.793 1.00 73.50 86 ILE A O 1
ATOM 696 N N . ILE A 1 87 ? -11.965 12.199 16.049 1.00 81.38 87 ILE A N 1
ATOM 697 C CA . ILE A 1 87 ? -12.945 11.351 15.376 1.00 81.38 87 ILE A CA 1
ATOM 698 C C . ILE A 1 87 ? -13.910 10.814 16.447 1.00 81.38 87 ILE A C 1
ATOM 700 O O . ILE A 1 87 ? -13.458 10.213 17.422 1.00 81.38 87 ILE A O 1
ATOM 704 N N . PRO A 1 88 ? -15.234 11.022 16.313 1.00 82.44 88 PRO A N 1
ATOM 705 C CA . PRO A 1 88 ? -16.190 10.535 17.304 1.00 82.44 88 PRO A CA 1
ATOM 706 C C . PRO A 1 88 ? -16.191 8.997 17.429 1.00 82.44 88 PRO A C 1
ATOM 708 O O . PRO A 1 88 ? -16.035 8.307 16.418 1.00 82.44 88 PRO A O 1
ATOM 711 N N . PRO A 1 89 ? -16.479 8.426 18.616 1.00 84.94 89 PRO A N 1
ATOM 712 C CA . PRO A 1 89 ? -16.483 6.971 18.834 1.00 84.94 89 PRO A CA 1
ATOM 713 C C . PRO A 1 89 ? -17.387 6.214 17.853 1.00 84.94 89 PRO A C 1
ATOM 715 O O . PRO A 1 89 ? -17.041 5.154 17.337 1.00 84.94 89 PRO A O 1
ATOM 718 N N . ILE A 1 90 ? -18.539 6.800 17.521 1.00 83.88 90 ILE A N 1
ATOM 719 C CA . ILE A 1 90 ? -19.491 6.204 16.582 1.00 83.88 90 ILE A CA 1
ATOM 720 C C . ILE A 1 90 ? -18.958 6.146 15.141 1.00 83.88 90 ILE A C 1
ATOM 722 O O . ILE A 1 90 ? -19.330 5.244 14.394 1.00 83.88 90 ILE A O 1
ATOM 726 N N . PHE A 1 91 ? -18.056 7.054 14.748 1.00 88.31 91 PHE A N 1
ATOM 727 C CA . PHE A 1 91 ? -17.403 6.998 13.436 1.00 88.31 91 PHE A CA 1
ATOM 728 C C . PHE A 1 91 ? -16.472 5.797 13.402 1.00 88.31 91 PHE A C 1
ATOM 730 O O . PHE A 1 91 ? -16.569 4.994 12.481 1.00 88.31 91 PHE A O 1
ATOM 737 N N . HIS A 1 92 ? -15.635 5.635 14.430 1.00 89.44 92 HIS A N 1
ATOM 738 C CA . HIS A 1 92 ? -14.755 4.476 14.563 1.00 89.44 92 HIS A CA 1
ATOM 739 C C . HIS A 1 92 ? -15.540 3.158 14.485 1.00 89.44 92 HIS A C 1
ATOM 741 O O . HIS A 1 92 ? -15.142 2.246 13.763 1.00 89.44 92 HIS A O 1
ATOM 747 N N . LEU A 1 93 ? -16.714 3.077 15.119 1.00 88.31 93 LEU A N 1
ATOM 748 C CA . LEU A 1 93 ? -17.565 1.889 15.046 1.00 88.31 93 LEU A CA 1
ATOM 749 C C . LEU A 1 93 ? -18.100 1.617 13.626 1.00 88.31 93 LEU A C 1
ATOM 751 O O . LEU A 1 93 ? -18.013 0.486 13.144 1.00 88.31 93 LEU A O 1
ATOM 755 N N . ILE A 1 94 ? -18.630 2.642 12.944 1.00 88.94 94 ILE A N 1
ATOM 756 C CA . ILE A 1 94 ? -19.140 2.538 11.562 1.00 88.94 94 ILE A CA 1
ATOM 757 C C . ILE A 1 94 ? -18.011 2.144 10.601 1.00 88.94 94 ILE A C 1
ATOM 759 O O . ILE A 1 94 ? -18.182 1.248 9.768 1.00 88.94 94 ILE A O 1
ATOM 763 N N . ILE A 1 95 ? -16.845 2.780 10.732 1.00 90.00 95 ILE A N 1
ATOM 764 C CA . ILE A 1 95 ? -15.647 2.494 9.936 1.00 90.00 95 ILE A CA 1
ATOM 765 C C . ILE A 1 95 ? -15.188 1.060 10.187 1.00 90.00 95 ILE A C 1
ATOM 767 O O . ILE A 1 95 ? -14.971 0.321 9.231 1.00 90.00 95 ILE A O 1
ATOM 771 N N . GLY A 1 96 ? -15.111 0.636 11.449 1.00 89.25 96 GLY A N 1
ATOM 772 C CA . GLY A 1 96 ? -14.734 -0.720 11.827 1.00 89.25 96 GLY A CA 1
ATOM 773 C C . GLY A 1 96 ? -15.654 -1.768 11.203 1.00 89.25 96 GLY A C 1
ATOM 774 O O . GLY A 1 96 ? -15.183 -2.670 10.514 1.00 89.25 96 GLY A O 1
ATOM 775 N N . CYS A 1 97 ? -16.973 -1.597 11.325 1.00 86.50 97 CYS A N 1
ATOM 776 C CA . CYS A 1 97 ? -17.956 -2.477 10.680 1.00 86.50 97 CYS A CA 1
ATOM 777 C C . CYS A 1 97 ? -17.812 -2.502 9.150 1.00 86.50 97 CYS A C 1
ATOM 779 O O . CYS A 1 97 ? -17.910 -3.555 8.519 1.00 86.50 97 CYS A O 1
ATOM 781 N N . THR A 1 98 ? -17.548 -1.343 8.547 1.00 88.25 98 THR A N 1
ATOM 782 C CA . THR A 1 98 ? -17.299 -1.221 7.106 1.00 88.25 98 THR A CA 1
ATOM 783 C C . THR A 1 98 ? -16.030 -1.984 6.714 1.00 88.25 98 THR A C 1
ATOM 785 O O . THR A 1 98 ? -16.036 -2.755 5.760 1.00 88.25 98 THR A O 1
ATOM 788 N N . MET A 1 99 ? -14.950 -1.870 7.486 1.00 87.31 99 MET A N 1
ATOM 789 C CA . MET A 1 99 ? -13.706 -2.607 7.259 1.00 87.31 99 MET A CA 1
ATOM 790 C C . MET A 1 99 ? -13.894 -4.128 7.381 1.00 87.31 99 MET A C 1
ATOM 792 O O . MET A 1 99 ? -13.311 -4.862 6.579 1.00 87.31 99 MET A O 1
ATOM 796 N N . VAL A 1 100 ? -14.751 -4.612 8.294 1.00 85.00 100 VAL A N 1
ATOM 797 C CA . VAL A 1 100 ? -15.160 -6.033 8.352 1.00 85.00 100 VAL A CA 1
ATOM 798 C C . VAL A 1 100 ? -15.814 -6.460 7.036 1.00 85.00 100 VAL A C 1
ATOM 800 O O . VAL A 1 100 ? -15.468 -7.512 6.499 1.00 85.00 100 VAL A O 1
ATOM 803 N N . HIS A 1 101 ? -16.709 -5.638 6.474 1.00 80.75 101 HIS A N 1
ATOM 804 C CA . HIS A 1 101 ? -17.372 -5.928 5.196 1.00 80.75 101 HIS A CA 1
ATOM 805 C C . HIS A 1 101 ? -16.371 -6.131 4.045 1.00 80.75 101 HIS A C 1
ATOM 807 O O . HIS A 1 101 ? -16.538 -7.047 3.239 1.00 80.75 101 HIS A O 1
ATOM 813 N N . PHE A 1 102 ? -15.296 -5.337 4.012 1.00 79.50 102 PHE A N 1
ATOM 814 C CA . PHE A 1 102 ? -14.207 -5.466 3.035 1.00 79.50 102 PHE A CA 1
ATOM 815 C C . PHE A 1 102 ? -13.124 -6.490 3.422 1.00 79.50 102 PHE A C 1
ATOM 817 O O . PHE A 1 102 ? -12.134 -6.621 2.703 1.00 79.50 102 PHE A O 1
ATOM 824 N N . GLY A 1 103 ? -13.273 -7.204 4.543 1.00 79.25 103 GLY A N 1
ATOM 825 C CA . GLY A 1 103 ? -12.310 -8.198 5.028 1.00 79.25 103 GLY A CA 1
ATOM 826 C C . GLY A 1 103 ? -10.997 -7.617 5.578 1.00 79.25 103 GLY A C 1
ATOM 827 O O . GLY A 1 103 ? -10.015 -8.346 5.715 1.00 79.25 103 GLY A O 1
ATOM 828 N N . ARG A 1 104 ? -10.951 -6.323 5.922 1.00 84.31 104 ARG A N 1
ATOM 829 C CA . ARG A 1 104 ? -9.790 -5.652 6.543 1.00 84.31 104 ARG A CA 1
ATOM 830 C C . ARG A 1 104 ? -9.802 -5.838 8.060 1.00 84.31 104 ARG A C 1
ATOM 832 O O . ARG A 1 104 ? -9.969 -4.882 8.812 1.00 84.31 104 ARG A O 1
ATOM 839 N N . LEU A 1 105 ? -9.673 -7.084 8.512 1.00 83.38 105 LEU A N 1
ATOM 840 C CA . LEU A 1 105 ? -9.967 -7.458 9.901 1.00 83.38 105 LEU A CA 1
ATOM 841 C C . LEU A 1 105 ? -9.086 -6.740 10.934 1.00 83.38 105 LEU A C 1
ATOM 843 O O . LEU A 1 105 ? -9.614 -6.231 11.915 1.00 83.38 105 LEU A O 1
ATOM 847 N N . SER A 1 106 ? -7.771 -6.637 10.717 1.00 82.19 106 SER A N 1
ATOM 848 C CA . SER A 1 106 ? -6.868 -5.966 11.669 1.00 82.19 106 SER A CA 1
ATOM 849 C C . SER A 1 106 ? -7.245 -4.499 11.895 1.00 82.19 106 SER A C 1
ATOM 851 O O . SER A 1 106 ? -7.350 -4.053 13.036 1.00 82.19 106 SER A O 1
ATOM 853 N N . SER A 1 107 ? -7.495 -3.763 10.809 1.00 84.50 107 SER A N 1
ATOM 854 C CA . SER A 1 107 ? -7.919 -2.363 10.861 1.00 84.50 107 SER A CA 1
ATOM 855 C C . SER A 1 107 ? -9.314 -2.258 11.488 1.00 84.50 107 SER A C 1
ATOM 857 O O . SER A 1 107 ? -9.519 -1.444 12.381 1.00 84.50 107 SER A O 1
ATOM 859 N N . ALA A 1 108 ? -10.237 -3.156 11.125 1.00 87.94 108 ALA A N 1
ATOM 860 C CA . ALA A 1 108 ? -11.581 -3.202 11.691 1.00 87.94 108 ALA A CA 1
ATOM 861 C C . ALA A 1 108 ? -11.587 -3.361 13.217 1.00 87.94 108 ALA A C 1
ATOM 863 O O . ALA A 1 108 ? -12.237 -2.584 13.913 1.00 87.94 108 ALA A O 1
ATOM 864 N N . PHE A 1 109 ? -10.846 -4.340 13.740 1.00 89.25 109 PHE A N 1
ATOM 865 C CA . PHE A 1 109 ? -10.766 -4.588 15.178 1.00 89.25 109 PHE A CA 1
ATOM 866 C C . PHE A 1 109 ? -10.148 -3.419 15.934 1.00 89.25 109 PHE A C 1
ATOM 868 O O . PHE A 1 109 ? -10.611 -3.096 17.025 1.00 89.25 109 PHE A O 1
ATOM 875 N N . ARG A 1 110 ? -9.147 -2.751 15.350 1.00 88.62 110 ARG A N 1
ATOM 876 C CA . ARG A 1 110 ? -8.576 -1.543 15.944 1.00 88.62 110 ARG A CA 1
ATOM 877 C C . ARG A 1 110 ? -9.619 -0.433 16.049 1.00 88.62 110 ARG A C 1
ATOM 879 O O . ARG A 1 110 ? -9.765 0.132 17.124 1.00 88.62 110 ARG A O 1
ATOM 886 N N . GLU A 1 111 ? -10.355 -0.137 14.978 1.00 89.44 111 GLU A N 1
ATOM 887 C CA . GLU A 1 111 ? -11.370 0.926 15.008 1.00 89.44 111 GLU A CA 1
ATOM 888 C C . GLU A 1 111 ? -12.527 0.582 15.966 1.00 89.44 111 GLU A C 1
ATOM 890 O O . GLU A 1 111 ? -12.943 1.429 16.751 1.00 89.44 111 GLU A O 1
ATOM 895 N N . ILE A 1 112 ? -12.996 -0.673 15.998 1.00 90.94 112 ILE A N 1
ATOM 896 C CA . ILE A 1 112 ? -14.012 -1.109 16.976 1.00 90.94 112 ILE A CA 1
ATOM 897 C C . ILE A 1 112 ? -13.474 -0.988 18.411 1.00 90.94 112 ILE A C 1
ATOM 899 O O . ILE A 1 112 ? -14.177 -0.494 19.289 1.00 90.94 112 ILE A O 1
ATOM 903 N N . GLY A 1 113 ? -12.224 -1.390 18.655 1.00 89.75 113 GLY A N 1
ATOM 904 C CA . GLY A 1 113 ? -11.579 -1.256 19.962 1.00 89.75 113 GLY A CA 1
ATOM 905 C C . GLY A 1 113 ? -11.458 0.203 20.407 1.00 89.75 113 GLY A C 1
ATOM 906 O O . GLY A 1 113 ? -11.819 0.530 21.534 1.00 89.75 113 GLY A O 1
ATOM 907 N N . VAL A 1 114 ? -11.036 1.099 19.509 1.00 87.62 114 VAL A N 1
ATOM 908 C CA . VAL A 1 114 ? -10.993 2.548 19.769 1.00 87.62 114 VAL A CA 1
ATOM 909 C C . VAL A 1 114 ? -12.391 3.086 20.080 1.00 87.62 114 VAL A C 1
ATOM 911 O O . VAL A 1 114 ? -12.546 3.836 21.040 1.00 87.62 114 VAL A O 1
ATOM 914 N N . ALA A 1 115 ? -13.421 2.662 19.340 1.00 89.44 115 ALA A N 1
ATOM 915 C CA . ALA A 1 115 ? -14.802 3.053 19.619 1.00 89.44 115 ALA A CA 1
ATOM 916 C C . ALA A 1 115 ? -15.247 2.646 21.034 1.00 89.44 115 ALA A C 1
ATOM 918 O O . ALA A 1 115 ? -15.853 3.455 21.732 1.00 89.44 115 ALA A O 1
ATOM 919 N N . ILE A 1 116 ? -14.929 1.419 21.468 1.00 88.56 116 ILE A N 1
ATOM 920 C CA . ILE A 1 116 ? -15.246 0.908 22.813 1.00 88.56 116 ILE A CA 1
ATOM 921 C C . ILE A 1 116 ? -14.516 1.719 23.890 1.00 88.56 116 ILE A C 1
ATOM 923 O O . ILE A 1 116 ? -15.138 2.124 24.870 1.00 88.56 116 ILE A O 1
ATOM 927 N N . CYS A 1 117 ? -13.218 1.981 23.704 1.00 86.81 117 CYS A N 1
ATOM 928 C CA . CYS A 1 117 ? -12.408 2.740 24.660 1.00 86.81 117 CYS A CA 1
ATOM 929 C C . CYS A 1 117 ? -12.864 4.196 24.806 1.00 86.81 117 CYS A C 1
ATOM 931 O O . CYS A 1 117 ? -12.755 4.761 25.890 1.00 86.81 117 CYS A O 1
ATOM 933 N N . LEU A 1 118 ? -13.355 4.801 23.723 1.00 83.94 118 LEU A N 1
ATOM 934 C CA . LEU A 1 118 ? -13.816 6.189 23.701 1.00 83.94 118 LEU A CA 1
ATOM 935 C C . LEU A 1 118 ? -15.329 6.327 23.934 1.00 83.94 118 LEU A C 1
ATOM 937 O O . LEU A 1 118 ? -15.864 7.423 23.779 1.00 83.94 118 LEU A O 1
ATOM 941 N N . ALA A 1 119 ? -16.040 5.243 24.258 1.00 83.56 119 ALA A N 1
ATOM 942 C CA . ALA A 1 119 ? -17.486 5.283 24.442 1.00 83.56 119 ALA A CA 1
ATOM 943 C C . ALA A 1 119 ? -17.886 6.289 25.549 1.00 83.56 119 ALA A C 1
ATOM 945 O O . ALA A 1 119 ? -17.292 6.260 26.627 1.00 83.56 119 ALA A O 1
ATOM 946 N N . PRO A 1 120 ? -18.906 7.146 25.325 1.00 77.50 120 PRO A N 1
ATOM 947 C CA . PRO A 1 120 ? -19.290 8.199 26.278 1.00 77.50 120 PRO A CA 1
ATOM 948 C C . PRO A 1 120 ? -19.778 7.681 27.627 1.00 77.50 120 PRO A C 1
ATOM 950 O O . PRO A 1 120 ? -19.651 8.352 28.645 1.00 77.50 120 PRO A O 1
ATOM 953 N N . ASN A 1 121 ? -20.433 6.524 27.621 1.00 81.50 121 ASN A N 1
ATOM 954 C CA . ASN A 1 121 ? -21.110 5.970 28.780 1.00 81.50 121 ASN A CA 1
ATOM 955 C C . ASN A 1 121 ? -21.124 4.434 28.701 1.00 81.50 121 ASN A C 1
ATOM 957 O O . ASN A 1 121 ? -20.854 3.833 27.657 1.00 81.50 121 ASN A O 1
ATOM 961 N N . GLU A 1 122 ? -21.460 3.782 29.815 1.00 82.50 122 GLU A N 1
ATOM 962 C CA . GLU A 1 122 ? -21.492 2.317 29.897 1.00 82.50 122 GLU A CA 1
ATOM 963 C C . GLU A 1 122 ? -22.544 1.675 28.984 1.00 82.50 122 GLU A C 1
ATOM 965 O O . GLU A 1 122 ? -22.376 0.529 28.565 1.00 82.50 122 GLU A O 1
ATOM 970 N N . VAL A 1 123 ? -23.638 2.378 28.675 1.00 83.00 123 VAL A N 1
ATOM 971 C CA . VAL A 1 123 ? -24.696 1.864 27.794 1.00 83.00 123 VAL A CA 1
ATOM 972 C C . VAL A 1 123 ? -24.156 1.726 26.373 1.00 83.00 123 VAL A C 1
ATOM 974 O O . VAL A 1 123 ? -24.221 0.639 25.798 1.00 83.00 123 VAL A O 1
ATOM 977 N N . ASP A 1 124 ? -23.539 2.779 25.845 1.00 81.25 124 ASP A N 1
ATOM 978 C CA . ASP A 1 124 ? -22.908 2.774 24.528 1.00 81.25 124 ASP A CA 1
ATOM 979 C C . ASP A 1 124 ? -21.713 1.827 24.478 1.00 81.25 124 ASP A C 1
ATOM 981 O O . ASP A 1 124 ? -21.583 1.068 23.517 1.00 81.25 124 ASP A O 1
ATOM 985 N N . ARG A 1 125 ? -20.898 1.775 25.541 1.00 85.81 125 ARG A N 1
ATOM 986 C CA . ARG A 1 125 ? -19.791 0.816 25.633 1.00 85.81 125 ARG A CA 1
ATOM 987 C C . ARG A 1 125 ? -20.288 -0.625 25.497 1.00 85.81 125 ARG A C 1
ATOM 989 O O . ARG A 1 125 ? -19.731 -1.386 24.708 1.00 85.81 125 ARG A O 1
ATOM 996 N N . LYS A 1 126 ? -21.363 -0.996 26.204 1.00 86.56 126 LYS A N 1
ATOM 997 C CA . LYS A 1 126 ? -21.980 -2.329 26.085 1.00 86.56 126 LYS A CA 1
ATOM 998 C C . LYS A 1 126 ? -22.499 -2.590 24.674 1.00 86.56 126 LYS A C 1
ATOM 1000 O O . LYS A 1 126 ? -22.257 -3.670 24.145 1.00 86.56 126 LYS A O 1
ATOM 1005 N N . GLU A 1 127 ? -23.167 -1.624 24.045 1.00 85.62 127 GLU A N 1
ATOM 1006 C CA . GLU A 1 127 ? -23.618 -1.757 22.652 1.00 85.62 127 GLU A CA 1
ATOM 1007 C C . GLU A 1 127 ? -22.449 -1.960 21.677 1.00 85.62 127 GLU A C 1
ATOM 1009 O O . GLU A 1 127 ? -22.535 -2.781 20.766 1.00 85.62 127 GLU A O 1
ATOM 1014 N N . PHE A 1 128 ? -21.323 -1.277 21.879 1.00 89.00 128 PHE A N 1
ATOM 1015 C CA . PHE A 1 128 ? -20.149 -1.431 21.017 1.00 89.00 128 PHE A CA 1
ATOM 1016 C C . PHE A 1 128 ? -19.459 -2.787 21.237 1.00 89.00 128 PHE A C 1
ATOM 1018 O O . PHE A 1 128 ? -19.059 -3.438 20.270 1.00 89.00 128 PHE A O 1
ATOM 1025 N N . ILE A 1 129 ? -19.401 -3.279 22.481 1.00 91.31 129 ILE A N 1
ATOM 1026 C CA . ILE A 1 129 ? -18.904 -4.632 22.784 1.00 91.31 129 ILE A CA 1
ATOM 1027 C C . ILE A 1 129 ? -19.819 -5.705 22.170 1.00 91.31 129 ILE A C 1
ATOM 1029 O O . ILE A 1 129 ? -19.319 -6.715 21.679 1.00 91.31 129 ILE A O 1
ATOM 1033 N N . LYS A 1 130 ? -21.144 -5.490 22.102 1.00 89.94 130 LYS A N 1
ATOM 1034 C CA . LYS A 1 130 ? -22.053 -6.399 21.373 1.00 89.94 130 LYS A CA 1
ATOM 1035 C C . LYS A 1 130 ? -21.676 -6.506 19.895 1.00 89.94 130 LYS A C 1
ATOM 1037 O O . LYS A 1 130 ? -21.638 -7.610 19.356 1.00 89.94 130 LYS A O 1
ATOM 1042 N N . VAL A 1 131 ? -21.363 -5.383 19.242 1.00 89.19 131 VAL A N 1
ATOM 1043 C CA . VAL A 1 131 ? -20.899 -5.374 17.841 1.00 89.19 131 VAL A CA 1
ATOM 1044 C C . VAL A 1 131 ? -19.613 -6.187 17.687 1.00 89.19 131 VAL A C 1
ATOM 1046 O O . VAL A 1 131 ? -19.505 -6.996 16.762 1.00 89.19 131 VAL A O 1
ATOM 1049 N N . LEU A 1 132 ? -18.664 -6.029 18.612 1.00 91.25 132 LEU A N 1
ATOM 1050 C CA . LEU A 1 132 ? -17.431 -6.814 18.632 1.00 91.25 132 LEU A CA 1
ATOM 1051 C C . LEU A 1 132 ? -17.713 -8.318 18.807 1.00 91.25 132 LEU A C 1
ATOM 1053 O O . LEU A 1 132 ? -17.192 -9.128 18.040 1.00 91.25 132 LEU A O 1
ATOM 1057 N N . ALA A 1 133 ? -18.595 -8.688 19.740 1.00 90.31 133 ALA A N 1
ATOM 1058 C CA . ALA A 1 133 ? -18.991 -10.075 19.988 1.00 90.31 133 ALA A CA 1
ATOM 1059 C C . ALA A 1 133 ? -19.594 -10.729 18.736 1.00 90.31 133 ALA A C 1
ATOM 1061 O O . ALA A 1 133 ? -19.209 -11.832 18.346 1.00 90.31 133 ALA A O 1
ATOM 1062 N N . PHE A 1 134 ? -20.500 -10.022 18.056 1.00 86.69 134 PHE A N 1
ATOM 1063 C CA . PHE A 1 134 ? -21.085 -10.496 16.806 1.00 86.69 134 PHE A CA 1
ATOM 1064 C C . PHE A 1 134 ? -20.072 -10.578 15.662 1.00 86.69 134 PHE A C 1
ATOM 1066 O O . PHE A 1 134 ? -20.188 -11.469 14.824 1.00 86.69 134 PHE A O 1
ATOM 1073 N N . THR A 1 135 ? -19.078 -9.691 15.636 1.00 86.38 135 THR A N 1
ATOM 1074 C CA . THR A 1 135 ? -17.987 -9.742 14.654 1.00 86.38 135 THR A CA 1
ATOM 1075 C C . THR A 1 135 ? -17.120 -10.986 14.862 1.00 86.38 135 THR A C 1
ATOM 1077 O O . THR A 1 135 ? -16.827 -11.694 13.900 1.00 86.38 135 THR A O 1
ATOM 1080 N N . TYR A 1 136 ? -16.760 -11.313 16.109 1.00 88.56 136 TYR A N 1
ATOM 1081 C CA . TYR A 1 136 ? -16.069 -12.568 16.426 1.00 88.56 136 TYR A CA 1
ATOM 1082 C C . TYR A 1 136 ? -16.920 -13.796 16.083 1.00 88.56 136 TYR A C 1
ATOM 1084 O O . TYR A 1 136 ? -16.409 -14.760 15.511 1.00 88.56 136 TYR A O 1
ATOM 1092 N N . ALA A 1 137 ? -18.231 -13.736 16.334 1.00 85.88 137 ALA A N 1
ATOM 1093 C CA . ALA A 1 137 ? -19.155 -14.799 15.954 1.00 85.88 137 ALA A CA 1
ATOM 1094 C C . ALA A 1 137 ? -19.199 -15.028 14.430 1.00 85.88 137 ALA A C 1
ATOM 1096 O O . ALA A 1 137 ? -19.133 -16.172 13.982 1.00 85.88 137 ALA A O 1
ATOM 1097 N N . ASP A 1 138 ? -19.226 -13.954 13.632 1.00 80.69 138 ASP A N 1
ATOM 1098 C CA . ASP A 1 138 ? -19.161 -14.004 12.160 1.00 80.69 138 ASP A CA 1
ATOM 1099 C C . ASP A 1 138 ? -17.847 -14.616 11.636 1.00 80.69 138 ASP A C 1
ATOM 1101 O O . ASP A 1 138 ? -17.801 -15.179 10.538 1.00 80.69 138 ASP A O 1
ATOM 1105 N N . LEU A 1 139 ? -16.776 -14.532 12.427 1.00 81.06 139 LEU A N 1
ATOM 1106 C CA . LEU A 1 139 ? -15.474 -15.141 12.147 1.00 81.06 139 LEU A CA 1
ATOM 1107 C C . LEU A 1 139 ? -15.331 -16.556 12.723 1.00 81.06 139 LEU A C 1
ATOM 1109 O O . LEU A 1 139 ? -14.276 -17.169 12.564 1.00 81.06 139 LEU A O 1
ATOM 1113 N N . ASN A 1 140 ? -16.388 -17.089 13.346 1.00 84.81 140 ASN A N 1
ATOM 1114 C CA . ASN A 1 140 ? -16.394 -18.373 14.047 1.00 84.81 140 ASN A CA 1
ATOM 1115 C C . ASN A 1 140 ? -15.353 -18.449 15.190 1.00 84.81 140 ASN A C 1
ATOM 1117 O O . ASN A 1 140 ? -14.874 -19.531 15.532 1.00 84.81 140 ASN A O 1
ATOM 1121 N N . ASP A 1 141 ? -15.020 -17.307 15.799 1.00 87.38 141 ASP A N 1
ATOM 1122 C CA . ASP A 1 141 ? -14.176 -17.217 16.992 1.00 87.38 141 ASP A CA 1
ATOM 1123 C C . ASP A 1 141 ? -15.055 -17.198 18.247 1.00 87.38 141 ASP A C 1
ATOM 1125 O O . ASP A 1 141 ? -15.471 -16.152 18.756 1.00 87.38 141 ASP A O 1
ATOM 1129 N N . LYS A 1 142 ? -15.393 -18.401 18.718 1.00 89.06 142 LYS A N 1
ATOM 1130 C CA . LYS A 1 142 ? -16.271 -18.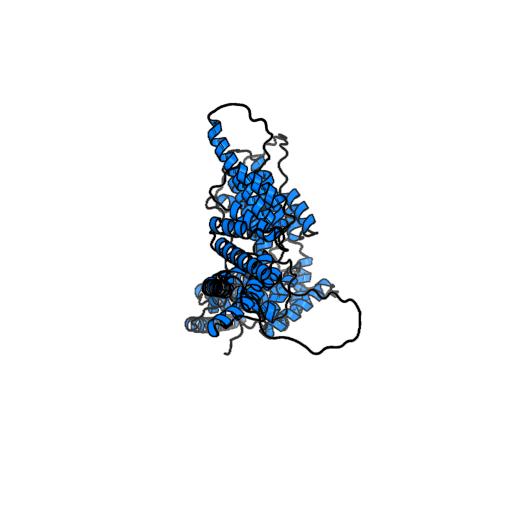576 19.875 1.00 89.06 142 LYS A CA 1
ATOM 1131 C C . LYS A 1 142 ? -15.658 -17.994 21.147 1.00 89.06 142 LYS A C 1
ATOM 1133 O O . LYS A 1 142 ? -16.380 -17.357 21.905 1.00 89.06 142 LYS A O 1
ATOM 1138 N N . ASP A 1 143 ? -14.373 -18.226 21.396 1.00 91.88 143 ASP A N 1
ATOM 1139 C CA . ASP A 1 143 ? -13.753 -17.864 22.673 1.00 91.88 143 ASP A CA 1
ATOM 1140 C C . ASP A 1 143 ? -13.721 -16.343 22.844 1.00 91.88 143 ASP A C 1
ATOM 1142 O O . ASP A 1 143 ? -14.145 -15.833 23.883 1.00 91.88 143 ASP A O 1
ATOM 1146 N N . SER A 1 144 ? -13.348 -15.610 21.791 1.00 92.38 144 SER A N 1
ATOM 1147 C CA . SER A 1 144 ? -13.376 -14.144 21.801 1.00 92.38 144 SER A CA 1
ATOM 1148 C C . SER A 1 144 ? -14.803 -13.589 21.897 1.00 92.38 144 SER A C 1
ATOM 1150 O O . SER A 1 144 ? -15.046 -12.652 22.659 1.00 92.38 144 SER A O 1
ATOM 1152 N N . ALA A 1 145 ? -15.776 -14.190 21.198 1.00 89.94 145 ALA A N 1
ATOM 1153 C CA . ALA A 1 145 ? -17.181 -13.778 21.291 1.00 89.94 145 ALA A CA 1
ATOM 1154 C C . ALA A 1 145 ? -17.748 -13.952 22.714 1.00 89.94 145 ALA A C 1
ATOM 1156 O O . ALA A 1 145 ? -18.430 -13.060 23.224 1.00 89.94 145 ALA A O 1
ATOM 1157 N N . MET A 1 146 ? -17.436 -15.071 23.380 1.00 90.94 146 MET A N 1
ATOM 1158 C CA . MET A 1 146 ? -17.837 -15.301 24.773 1.00 90.94 146 MET A CA 1
ATOM 1159 C C . MET A 1 146 ? -17.066 -14.397 25.746 1.00 90.94 146 MET A C 1
ATOM 1161 O O . MET A 1 146 ? -17.632 -13.962 26.747 1.00 90.94 146 MET A O 1
ATOM 1165 N N . GLY A 1 147 ? -15.810 -14.052 25.444 1.00 92.62 147 GLY A N 1
ATOM 1166 C CA . GLY A 1 147 ? -15.046 -13.052 26.195 1.00 92.62 147 GLY A CA 1
ATOM 1167 C C . GLY A 1 147 ? -15.744 -11.688 26.234 1.00 92.62 147 GLY A C 1
ATOM 1168 O O . GLY A 1 147 ? -15.885 -11.100 27.305 1.00 92.62 147 GLY A O 1
ATOM 1169 N N . CYS A 1 148 ? -16.282 -11.229 25.098 1.00 92.81 148 CYS A N 1
ATOM 1170 C CA . CYS A 1 148 ? -17.069 -9.994 25.029 1.00 92.81 148 CYS A CA 1
ATOM 1171 C C . CYS A 1 148 ? -18.344 -10.045 25.890 1.00 92.81 148 CYS A C 1
ATOM 1173 O O . CYS A 1 148 ? -18.707 -9.049 26.516 1.00 92.81 148 CYS A O 1
ATOM 1175 N N . LEU A 1 149 ? -19.023 -11.197 25.956 1.00 90.44 149 LEU A N 1
ATOM 1176 C CA . LEU A 1 149 ? -20.164 -11.384 26.861 1.00 90.44 149 LEU A CA 1
ATOM 1177 C C . LEU A 1 149 ? -19.754 -11.269 28.332 1.00 90.44 149 LEU A C 1
ATOM 1179 O O . LEU A 1 149 ? -20.484 -10.667 29.119 1.00 90.44 149 LEU A O 1
ATOM 1183 N N . GLY A 1 150 ? -18.588 -11.816 28.686 1.00 89.88 150 GLY A N 1
ATOM 1184 C CA . GLY A 1 150 ? -17.994 -11.660 30.012 1.00 89.88 150 GLY A CA 1
ATOM 1185 C C . GLY A 1 150 ? -17.791 -10.189 30.377 1.00 89.88 150 GLY A C 1
ATOM 1186 O O . GLY A 1 150 ? -18.250 -9.757 31.429 1.00 89.88 150 GLY A O 1
ATOM 1187 N N . GLU A 1 151 ? -17.215 -9.395 29.470 1.00 90.62 151 GLU A N 1
ATOM 1188 C CA . GLU A 1 151 ? -17.007 -7.958 29.701 1.00 90.62 151 GLU A CA 1
ATOM 1189 C C . GLU A 1 151 ? -18.336 -7.196 29.868 1.00 90.62 151 GLU A C 1
ATOM 1191 O O . GLU A 1 151 ? -18.477 -6.382 30.781 1.00 90.62 151 GLU A O 1
ATOM 1196 N N . ILE A 1 152 ? -19.355 -7.494 29.049 1.00 89.12 152 ILE A N 1
ATOM 1197 C CA . ILE A 1 152 ? -20.699 -6.901 29.201 1.00 89.12 152 ILE A CA 1
ATOM 1198 C C . ILE A 1 152 ? -21.295 -7.243 30.571 1.00 89.12 152 ILE A C 1
ATOM 1200 O O . ILE A 1 152 ? -21.917 -6.384 31.208 1.00 89.12 152 ILE A O 1
ATOM 1204 N N . LEU A 1 153 ? -21.126 -8.487 31.021 1.00 87.19 153 LEU A N 1
ATOM 1205 C CA . LEU A 1 153 ? -21.604 -8.956 32.316 1.00 87.19 153 LEU A CA 1
ATOM 1206 C C . LEU A 1 153 ? -20.882 -8.246 33.466 1.00 87.19 153 LEU A C 1
ATOM 1208 O O . LEU A 1 153 ? -21.549 -7.818 34.405 1.00 87.19 153 LEU A O 1
ATOM 1212 N N . ASP A 1 154 ? -19.569 -8.055 33.379 1.00 86.50 154 ASP A N 1
ATOM 1213 C CA . ASP A 1 154 ? -18.789 -7.358 34.405 1.00 86.50 154 ASP A CA 1
ATOM 1214 C C . ASP A 1 154 ? -19.177 -5.876 34.520 1.00 86.50 154 ASP A C 1
ATOM 1216 O O . ASP A 1 154 ? -19.472 -5.412 35.625 1.00 86.50 154 ASP A O 1
ATOM 1220 N N . ILE A 1 155 ? -19.300 -5.163 33.390 1.00 84.81 155 ILE A N 1
ATOM 1221 C CA . ILE A 1 155 ? -19.796 -3.771 33.359 1.00 84.81 155 ILE A CA 1
ATOM 1222 C C . ILE A 1 155 ? -21.190 -3.693 33.993 1.00 84.81 155 ILE A C 1
ATOM 1224 O O . ILE A 1 155 ? -21.489 -2.820 34.806 1.00 84.81 155 ILE A O 1
ATOM 1228 N N . SER A 1 156 ? -22.061 -4.639 33.647 1.00 81.44 156 SER A N 1
ATOM 1229 C CA . SER A 1 156 ? -23.436 -4.639 34.140 1.00 81.44 156 SER A CA 1
ATOM 1230 C C . SER A 1 156 ? -23.517 -4.996 35.635 1.00 81.44 156 SER A C 1
ATOM 1232 O O . SER A 1 156 ? -24.349 -4.452 36.358 1.00 81.44 156 SER A O 1
ATOM 1234 N N . ARG A 1 157 ? -22.640 -5.871 36.145 1.00 77.56 157 ARG A N 1
ATOM 1235 C CA . ARG A 1 157 ? -22.584 -6.230 37.574 1.00 77.56 157 ARG A CA 1
ATOM 1236 C C . ARG A 1 157 ? -22.130 -5.075 38.453 1.00 77.56 157 ARG A C 1
ATOM 1238 O O . ARG A 1 157 ? -22.687 -4.928 39.541 1.00 77.56 157 ARG A O 1
ATOM 1245 N N . GLY A 1 158 ? -21.171 -4.274 37.986 1.00 69.00 158 GLY A N 1
ATOM 1246 C CA . GLY A 1 158 ? -20.660 -3.112 38.718 1.00 69.00 158 GLY A CA 1
ATOM 1247 C C . GLY A 1 158 ? -21.742 -2.086 39.073 1.00 69.00 158 GLY A C 1
ATOM 1248 O O . GLY A 1 158 ? -21.644 -1.435 40.108 1.00 69.00 158 GLY A O 1
ATOM 1249 N N . SER A 1 159 ? -22.810 -2.004 38.273 1.00 63.34 159 SER A N 1
ATOM 1250 C CA . SER A 1 159 ? -23.871 -1.000 38.412 1.00 63.34 159 SER A CA 1
ATOM 1251 C C . SER A 1 159 ? -25.148 -1.480 39.124 1.00 63.34 159 SER A C 1
ATOM 1253 O O . SER A 1 159 ? -25.942 -0.642 39.545 1.00 63.34 159 SER A O 1
ATOM 1255 N N . LEU A 1 160 ? -25.392 -2.795 39.270 1.00 64.19 160 LEU A N 1
ATOM 1256 C CA . LEU A 1 160 ? -26.757 -3.310 39.527 1.00 64.19 160 LEU A CA 1
ATOM 1257 C C . LEU A 1 160 ? -26.904 -4.407 40.601 1.00 64.19 160 LEU A C 1
ATOM 1259 O O . LEU A 1 160 ? -28.017 -4.909 40.808 1.00 64.19 160 LEU A O 1
ATOM 1263 N N . LEU A 1 161 ? -25.831 -4.787 41.303 1.00 61.06 161 LEU A N 1
ATOM 1264 C CA . LEU A 1 161 ? -25.870 -5.809 42.363 1.00 61.06 161 LEU A CA 1
ATOM 1265 C C . LEU A 1 161 ? -26.932 -5.490 43.441 1.00 61.06 161 LEU A C 1
ATOM 1267 O O . LEU A 1 161 ? -26.863 -4.471 44.120 1.00 61.06 161 LEU A O 1
ATOM 1271 N N . GLY A 1 162 ? -27.913 -6.389 43.614 1.00 60.75 162 GLY A N 1
ATOM 1272 C CA . GLY A 1 162 ? -28.951 -6.295 44.655 1.00 60.75 162 GLY A CA 1
ATOM 1273 C C . GLY A 1 162 ? -30.230 -5.535 44.272 1.00 60.75 162 GLY A C 1
ATOM 1274 O O . GLY A 1 162 ? -31.094 -5.333 45.124 1.00 60.75 162 GLY A O 1
ATOM 1275 N N . THR A 1 163 ? -30.387 -5.133 43.007 1.00 70.31 163 THR A N 1
ATOM 1276 C CA . THR A 1 163 ? -31.570 -4.400 42.516 1.00 70.31 163 THR A CA 1
ATOM 1277 C C . THR A 1 163 ? -32.516 -5.292 41.697 1.00 70.31 163 THR A C 1
ATOM 1279 O O . THR A 1 163 ? -32.093 -6.285 41.110 1.00 70.31 163 THR A O 1
ATOM 1282 N N . LYS A 1 164 ? -33.801 -4.912 41.567 1.00 67.62 164 LYS A N 1
ATOM 1283 C CA . LYS A 1 164 ? -34.767 -5.591 40.665 1.00 67.62 164 LYS A CA 1
ATOM 1284 C C . LYS A 1 164 ? -34.352 -5.558 39.183 1.00 67.62 164 LYS A C 1
ATOM 1286 O O . LYS A 1 164 ? -34.875 -6.323 38.383 1.00 67.62 164 LYS A O 1
ATOM 1291 N N . GLN A 1 165 ? -33.425 -4.674 38.817 1.00 71.38 165 GLN A N 1
ATOM 1292 C CA . GLN A 1 165 ? -32.876 -4.560 37.465 1.00 71.38 165 GLN A CA 1
ATOM 1293 C C . GLN A 1 165 ? -31.856 -5.671 37.152 1.00 71.38 165 GLN A C 1
ATOM 1295 O O . GLN A 1 165 ? -31.560 -5.917 35.985 1.00 71.38 165 GLN A O 1
ATOM 1300 N N . PHE A 1 166 ? -31.361 -6.388 38.169 1.00 74.75 166 PHE A N 1
ATOM 1301 C CA . PHE A 1 166 ? -30.439 -7.510 37.991 1.00 74.75 166 PHE A CA 1
ATOM 1302 C C . PHE A 1 166 ? -31.081 -8.700 37.260 1.00 74.75 166 PHE A C 1
ATOM 1304 O O . PHE A 1 166 ? -30.461 -9.283 36.372 1.00 74.75 166 PHE A O 1
ATOM 1311 N N . ASP A 1 167 ? -32.335 -9.036 37.579 1.00 77.50 167 ASP A N 1
ATOM 1312 C CA . ASP A 1 167 ? -33.047 -10.135 36.912 1.00 77.50 167 ASP A CA 1
ATOM 1313 C C . ASP A 1 167 ? -33.312 -9.826 35.432 1.00 77.50 167 ASP A C 1
ATOM 1315 O O . ASP A 1 167 ? -33.169 -10.706 34.581 1.00 77.50 167 ASP A O 1
ATOM 1319 N N . GLN A 1 168 ? -33.620 -8.562 35.113 1.00 80.62 168 GLN A N 1
ATOM 1320 C CA . GLN A 1 168 ? -33.767 -8.104 33.731 1.00 80.62 168 GLN A CA 1
ATOM 1321 C C . GLN A 1 168 ? -32.437 -8.188 32.973 1.00 80.62 168 GLN A C 1
ATOM 1323 O O . GLN A 1 168 ? -32.384 -8.760 31.890 1.00 80.62 168 GLN A O 1
ATOM 1328 N N . MET A 1 169 ? -31.342 -7.711 33.573 1.00 79.94 169 MET A N 1
ATOM 1329 C CA . MET A 1 169 ? -30.006 -7.814 32.981 1.00 79.94 169 MET A CA 1
ATOM 1330 C C . MET A 1 169 ? -29.621 -9.270 32.690 1.00 79.94 169 MET A C 1
ATOM 1332 O O . MET A 1 169 ? -29.101 -9.575 31.618 1.00 79.94 169 MET A O 1
ATOM 1336 N N . LYS A 1 170 ? -29.897 -10.188 33.623 1.00 79.81 170 LYS A N 1
ATOM 1337 C CA . LYS A 1 170 ? -29.640 -11.617 33.426 1.00 79.81 170 LYS A CA 1
ATOM 1338 C C . LYS A 1 170 ? -30.413 -12.161 32.223 1.00 79.81 170 LYS A C 1
ATOM 1340 O O . LYS A 1 170 ? -29.842 -12.906 31.429 1.00 79.81 170 LYS A O 1
ATOM 1345 N N . PHE A 1 171 ? -31.687 -11.793 32.086 1.00 84.69 171 PHE A N 1
ATOM 1346 C CA . PHE A 1 171 ? -32.500 -12.182 30.935 1.00 84.69 171 PHE A CA 1
ATOM 1347 C C . PHE A 1 171 ? -31.909 -11.653 29.620 1.00 84.69 171 PHE A C 1
ATOM 1349 O O . PHE A 1 171 ? -31.727 -12.431 28.683 1.00 84.69 171 PHE A O 1
ATOM 1356 N N . ASP A 1 172 ? -31.537 -10.373 29.578 1.00 83.38 172 ASP A N 1
ATOM 1357 C CA . ASP A 1 172 ? -30.980 -9.729 28.385 1.00 83.38 172 ASP A CA 1
ATOM 1358 C C . ASP A 1 172 ? -29.645 -10.367 27.956 1.00 83.38 172 ASP A C 1
ATOM 1360 O O . ASP A 1 172 ? -29.428 -10.624 26.771 1.00 83.38 172 ASP A O 1
ATOM 1364 N N . ILE A 1 173 ? -28.765 -10.693 28.913 1.00 85.75 173 ILE A N 1
ATOM 1365 C CA . ILE A 1 173 ? -27.488 -11.378 28.645 1.00 85.75 173 ILE A CA 1
ATOM 1366 C C . ILE A 1 173 ? -27.726 -12.800 28.122 1.00 85.75 173 ILE A C 1
ATOM 1368 O O . ILE A 1 173 ? -27.099 -13.200 27.143 1.00 85.75 173 ILE A O 1
ATOM 1372 N N . CYS A 1 174 ? -28.652 -13.556 28.721 1.00 86.88 174 CYS A N 1
ATOM 1373 C CA . CYS A 1 174 ? -29.004 -14.891 28.229 1.00 86.88 174 CYS A CA 1
ATOM 1374 C C . CYS A 1 174 ? -29.595 -14.854 26.814 1.00 86.88 174 CYS A C 1
ATOM 1376 O O . CYS A 1 174 ? -29.401 -15.794 26.044 1.00 86.88 174 CYS A O 1
ATOM 1378 N N . GLN A 1 175 ? -30.339 -13.802 26.463 1.00 88.31 175 GLN A N 1
ATOM 1379 C CA . GLN A 1 175 ? -30.855 -13.644 25.107 1.00 88.31 175 GLN A CA 1
ATOM 1380 C C . GLN A 1 175 ? -29.726 -13.340 24.118 1.00 88.31 175 GLN A C 1
ATOM 1382 O O . GLN A 1 175 ? -29.630 -13.996 23.084 1.00 88.31 175 GLN A O 1
ATOM 1387 N N . LEU A 1 176 ? -28.821 -12.428 24.477 1.00 87.50 176 LEU A N 1
ATOM 1388 C CA . LEU A 1 176 ? -27.654 -12.100 23.661 1.00 87.50 176 LEU A CA 1
ATOM 1389 C C . LEU A 1 176 ? -26.742 -13.319 23.430 1.00 87.50 176 LEU A C 1
ATOM 1391 O O . LEU A 1 176 ? -26.263 -13.527 22.317 1.00 87.50 176 LEU A O 1
ATOM 1395 N N . GLU A 1 177 ? -26.530 -14.150 24.453 1.00 91.00 177 GLU A N 1
ATOM 1396 C CA . GLU A 1 177 ? -25.775 -15.403 24.332 1.00 91.00 177 GLU A CA 1
ATOM 1397 C C . GLU A 1 177 ? -26.401 -16.341 23.289 1.00 91.00 177 GLU A C 1
ATOM 1399 O O . GLU A 1 177 ? -25.697 -16.866 22.424 1.00 91.00 177 GLU A O 1
ATOM 1404 N N . LYS A 1 178 ? -27.729 -16.522 23.324 1.00 90.69 178 LYS A N 1
ATOM 1405 C CA . LYS A 1 178 ? -28.442 -17.342 22.331 1.00 90.69 178 LYS A CA 1
ATOM 1406 C C . LYS A 1 178 ? -28.262 -16.794 20.920 1.00 90.69 178 LYS A C 1
ATOM 1408 O O . LYS A 1 178 ? -27.976 -17.568 20.009 1.00 90.69 178 LYS A O 1
ATOM 1413 N N . ASP A 1 179 ? -28.390 -15.482 20.748 1.00 89.06 179 ASP A N 1
ATOM 1414 C CA . ASP A 1 179 ? -28.253 -14.834 19.443 1.00 89.06 179 ASP A CA 1
ATOM 1415 C C . ASP A 1 179 ? -26.831 -15.019 18.874 1.00 89.06 179 ASP A C 1
ATOM 1417 O O . ASP A 1 179 ? -26.661 -15.325 17.690 1.00 89.06 179 ASP A O 1
ATOM 1421 N N . ILE A 1 180 ? -25.801 -14.920 19.723 1.00 87.31 180 ILE A N 1
ATOM 1422 C CA . ILE A 1 180 ? -24.401 -15.180 19.349 1.00 87.31 180 ILE A CA 1
ATOM 1423 C C . ILE A 1 180 ? -24.187 -16.650 18.967 1.00 87.31 180 ILE A C 1
ATOM 1425 O O . ILE A 1 180 ? -23.530 -16.930 17.963 1.00 87.31 180 ILE A O 1
ATOM 1429 N N . LEU A 1 181 ? -24.749 -17.597 19.724 1.00 88.06 181 LEU A N 1
ATOM 1430 C CA . LEU A 1 181 ? -24.627 -19.029 19.430 1.00 88.06 181 LEU A CA 1
ATOM 1431 C C . LEU A 1 181 ? -25.280 -19.405 18.094 1.00 88.06 181 LEU A C 1
ATOM 1433 O O . LEU A 1 181 ? -24.664 -20.122 17.305 1.00 88.06 181 LEU A O 1
ATOM 1437 N N . ILE A 1 182 ? -26.471 -18.870 17.804 1.00 87.75 182 ILE A N 1
ATOM 1438 C CA . ILE A 1 182 ? -27.134 -19.039 16.500 1.00 87.75 182 ILE A CA 1
ATOM 1439 C C . ILE A 1 182 ? -26.217 -18.541 15.380 1.00 87.75 182 ILE A C 1
ATOM 1441 O O . ILE A 1 182 ? -26.042 -19.205 14.356 1.00 87.75 182 ILE A O 1
ATOM 1445 N N . LYS A 1 183 ? -25.590 -17.381 15.578 1.00 83.31 183 LYS A N 1
ATOM 1446 C CA . LYS A 1 183 ? -24.723 -16.777 14.569 1.00 83.31 183 LYS A CA 1
ATOM 1447 C C . LYS A 1 183 ? -23.418 -17.559 14.361 1.00 83.31 183 LYS A C 1
ATOM 1449 O O . LYS A 1 183 ? -22.997 -17.749 13.222 1.00 83.31 183 LYS A O 1
ATOM 1454 N N . LEU A 1 184 ? -22.840 -18.119 15.426 1.00 84.69 184 LEU A N 1
ATOM 1455 C CA . LEU A 1 184 ? -21.715 -19.062 15.348 1.00 84.69 184 LEU A CA 1
ATOM 1456 C C . LEU A 1 184 ? -22.081 -20.338 14.570 1.00 84.69 184 LEU A C 1
ATOM 1458 O O . LEU A 1 184 ? -21.275 -20.847 13.792 1.00 84.69 184 LEU A O 1
ATOM 1462 N N . GLU A 1 185 ? -23.290 -20.872 14.754 1.00 84.81 185 GLU A N 1
ATOM 1463 C CA . GLU A 1 185 ? -23.766 -22.029 13.983 1.00 84.81 185 GLU A CA 1
ATOM 1464 C C . GLU A 1 185 ? -23.913 -21.704 12.494 1.00 84.81 185 GLU A C 1
ATOM 1466 O O . GLU A 1 185 ? -23.460 -22.477 11.646 1.00 84.81 185 GLU A O 1
ATOM 1471 N N . GLN A 1 186 ? -24.456 -20.531 12.163 1.00 82.00 186 GLN A N 1
ATOM 1472 C CA . GLN A 1 186 ? -24.538 -20.051 10.781 1.00 82.00 186 GLN A CA 1
ATOM 1473 C C . GLN A 1 186 ? -23.145 -19.900 10.152 1.00 82.00 186 GLN A C 1
ATOM 1475 O O . GLN A 1 186 ? -22.921 -20.371 9.031 1.00 82.00 186 GLN A O 1
ATOM 1480 N N . ALA A 1 187 ? -22.183 -19.326 10.880 1.00 76.00 187 ALA A N 1
ATOM 1481 C CA . ALA A 1 187 ? -20.811 -19.144 10.408 1.00 76.00 187 ALA A CA 1
ATOM 1482 C C . ALA A 1 187 ? -20.122 -20.477 10.054 1.00 76.00 187 ALA A C 1
ATOM 1484 O O . ALA A 1 187 ? -19.399 -20.540 9.062 1.00 76.00 187 ALA A O 1
ATOM 1485 N N . LYS A 1 188 ? -20.407 -21.570 10.781 1.00 76.50 188 LYS A N 1
ATOM 1486 C CA . LYS A 1 188 ? -19.891 -22.919 10.458 1.00 76.50 188 LYS A CA 1
ATOM 1487 C C . LYS A 1 188 ? -20.405 -23.467 9.127 1.00 76.50 188 LYS A C 1
ATOM 1489 O O . LYS A 1 188 ? -19.718 -24.255 8.481 1.00 76.50 188 LYS A O 1
ATOM 1494 N N . THR A 1 189 ? -21.618 -23.089 8.727 1.00 69.56 189 THR A N 1
ATOM 1495 C CA . THR A 1 189 ? -22.238 -23.560 7.476 1.00 69.56 189 THR A CA 1
ATOM 1496 C C . THR A 1 189 ? -21.825 -22.736 6.253 1.00 69.56 189 THR A C 1
ATOM 1498 O O . THR A 1 189 ? -21.832 -23.247 5.129 1.00 69.56 189 THR A O 1
ATOM 1501 N N . ASN A 1 190 ? -21.392 -21.488 6.458 1.00 64.06 190 ASN A N 1
ATOM 1502 C CA . ASN A 1 190 ? -20.902 -20.614 5.399 1.00 64.06 190 ASN A CA 1
ATOM 1503 C C . ASN A 1 190 ? -19.482 -21.012 4.966 1.00 64.06 190 ASN A C 1
ATOM 1505 O O . ASN A 1 190 ? -18.497 -20.747 5.647 1.00 64.06 190 ASN A O 1
ATOM 1509 N N . LYS A 1 191 ? -19.357 -21.602 3.769 1.00 53.47 191 LYS A N 1
ATOM 1510 C CA . LYS A 1 191 ? -18.064 -22.020 3.185 1.00 53.47 191 LYS A CA 1
ATOM 1511 C C . LYS A 1 191 ? -17.099 -20.864 2.869 1.00 53.47 191 LYS A C 1
ATOM 1513 O O . LYS A 1 191 ? -15.938 -21.125 2.569 1.00 53.47 191 LYS A O 1
ATOM 1518 N N . GLN A 1 192 ? -17.560 -19.613 2.910 1.00 48.84 192 GLN A N 1
ATOM 1519 C CA . GLN A 1 192 ? -16.710 -18.428 2.793 1.00 48.84 192 GLN A CA 1
ATOM 1520 C C . GLN A 1 192 ? -16.791 -17.604 4.084 1.00 48.84 192 GLN A C 1
ATOM 1522 O O . GLN A 1 192 ? -17.755 -16.854 4.260 1.00 48.84 192 GLN A O 1
ATOM 1527 N N . PRO A 1 193 ? -15.804 -17.722 4.989 1.00 52.78 193 PRO A N 1
ATOM 1528 C CA . PRO A 1 193 ? -15.702 -16.814 6.123 1.00 52.78 193 PRO A CA 1
ATOM 1529 C C . PRO A 1 193 ? -15.512 -15.374 5.627 1.00 52.78 193 PRO A C 1
ATOM 1531 O O . PRO A 1 193 ? -15.008 -15.143 4.526 1.00 52.78 193 PRO A O 1
ATOM 1534 N N . VAL A 1 194 ? -15.862 -14.388 6.458 1.00 54.09 194 VAL A N 1
ATOM 1535 C CA . VAL A 1 194 ? -15.618 -12.957 6.180 1.00 54.09 194 VAL A CA 1
ATOM 1536 C C . VAL A 1 194 ? -14.149 -12.689 5.798 1.00 54.09 194 VAL A C 1
ATOM 1538 O O . VAL A 1 194 ? -13.876 -11.843 4.950 1.00 54.09 194 VAL A O 1
ATOM 1541 N N . ALA A 1 195 ? -13.215 -13.494 6.319 1.00 46.28 195 ALA A N 1
ATOM 1542 C CA . ALA A 1 195 ? -11.793 -13.495 5.969 1.00 46.28 195 ALA A CA 1
ATOM 1543 C C . ALA A 1 195 ? -11.476 -13.741 4.472 1.00 46.28 195 ALA A C 1
ATOM 1545 O O . ALA A 1 195 ? -10.368 -13.445 4.035 1.00 46.28 195 ALA A O 1
ATOM 1546 N N . GLY A 1 196 ? -12.419 -14.261 3.677 1.00 50.34 196 GLY A N 1
ATOM 1547 C CA . GLY A 1 196 ? -12.270 -14.492 2.233 1.00 50.34 196 GLY A CA 1
ATOM 1548 C C . GLY A 1 196 ? -12.912 -13.429 1.331 1.00 50.34 196 GLY A C 1
ATOM 1549 O O . GLY A 1 196 ? -12.935 -13.614 0.118 1.00 50.34 196 GLY A O 1
ATOM 1550 N N . LYS A 1 197 ? -13.467 -12.345 1.895 1.00 62.72 197 LYS A N 1
ATOM 1551 C CA . LYS A 1 197 ? -14.197 -11.303 1.141 1.00 62.72 197 LYS A CA 1
ATOM 1552 C C . LYS A 1 197 ? -13.318 -10.173 0.589 1.00 62.72 197 LYS A C 1
ATOM 1554 O O . LYS A 1 197 ? -13.837 -9.276 -0.074 1.00 62.72 197 LYS A O 1
ATOM 1559 N N . THR A 1 198 ? -12.012 -10.176 0.851 1.00 69.88 198 THR A N 1
ATOM 1560 C CA . THR A 1 198 ? -11.100 -9.142 0.346 1.00 69.88 198 THR A CA 1
ATOM 1561 C C . THR A 1 198 ? -11.018 -9.197 -1.179 1.00 69.88 198 THR A C 1
ATOM 1563 O O . THR A 1 198 ? -10.491 -10.144 -1.760 1.00 69.88 198 THR A O 1
ATOM 1566 N N . LYS A 1 199 ? -11.534 -8.154 -1.841 1.00 78.75 199 LYS A N 1
ATOM 1567 C CA . LYS A 1 199 ? -11.385 -7.965 -3.290 1.00 78.75 199 LYS A CA 1
ATOM 1568 C C . LYS A 1 199 ? -9.905 -7.903 -3.668 1.00 78.75 199 LYS A C 1
ATOM 1570 O O . LYS A 1 199 ? -9.092 -7.349 -2.917 1.00 78.75 199 LYS A O 1
ATOM 1575 N N . SER A 1 200 ? -9.559 -8.419 -4.849 1.00 85.12 200 SER A N 1
ATOM 1576 C CA . SER A 1 200 ? -8.199 -8.263 -5.366 1.00 85.12 200 SER A CA 1
ATOM 1577 C C . SER A 1 200 ? -7.865 -6.777 -5.554 1.00 85.12 200 SER A C 1
ATOM 1579 O O . SER A 1 200 ? -8.761 -5.941 -5.675 1.00 85.12 200 SER A O 1
ATOM 1581 N N . PHE A 1 201 ? -6.577 -6.426 -5.556 1.00 89.00 201 PHE A N 1
ATOM 1582 C CA . PHE A 1 201 ? -6.161 -5.032 -5.743 1.00 89.00 201 PHE A CA 1
ATOM 1583 C C . PHE A 1 201 ? -6.668 -4.460 -7.080 1.00 89.00 201 PHE A C 1
ATOM 1585 O O . PHE A 1 201 ? -7.152 -3.331 -7.120 1.00 89.00 201 PHE A O 1
ATOM 1592 N N . ASP A 1 202 ? -6.638 -5.270 -8.143 1.00 88.69 202 ASP A N 1
ATOM 1593 C CA . ASP A 1 202 ? -7.157 -4.900 -9.462 1.00 88.69 202 ASP A CA 1
ATOM 1594 C C . ASP A 1 202 ? -8.664 -4.604 -9.401 1.00 88.69 202 ASP A C 1
ATOM 1596 O O . ASP A 1 202 ? -9.103 -3.567 -9.897 1.00 88.69 202 ASP A O 1
ATOM 1600 N N . ASP A 1 203 ? -9.446 -5.458 -8.728 1.00 88.00 203 ASP A N 1
ATOM 1601 C CA . ASP A 1 203 ? -10.897 -5.273 -8.576 1.00 88.00 203 ASP A CA 1
ATOM 1602 C C . ASP A 1 203 ? -11.231 -4.006 -7.782 1.00 88.00 203 ASP A C 1
ATOM 1604 O O . ASP A 1 203 ? -12.126 -3.256 -8.164 1.00 88.00 203 ASP A O 1
ATOM 1608 N N . GLN A 1 204 ? -10.484 -3.726 -6.707 1.00 88.62 204 GLN A N 1
ATOM 1609 C CA . GLN A 1 204 ? -10.648 -2.488 -5.939 1.00 88.62 204 GLN A CA 1
ATOM 1610 C C . GLN A 1 204 ? -10.433 -1.256 -6.834 1.00 88.62 204 GLN A C 1
ATOM 1612 O O . GLN A 1 204 ? -11.198 -0.296 -6.772 1.00 88.62 204 GLN A O 1
ATOM 1617 N N . VAL A 1 205 ? -9.415 -1.273 -7.700 1.00 90.56 205 VAL A N 1
ATOM 1618 C CA . VAL A 1 205 ? -9.145 -0.167 -8.630 1.00 90.56 205 VAL A CA 1
ATOM 1619 C C . VAL A 1 205 ? -10.215 -0.066 -9.720 1.00 90.56 205 VAL A C 1
ATOM 1621 O O . VAL A 1 205 ? -10.602 1.042 -10.097 1.00 90.56 205 VAL A O 1
ATOM 1624 N N . LEU A 1 206 ? -10.728 -1.191 -10.216 1.00 88.94 206 LEU A N 1
ATOM 1625 C CA . LEU A 1 206 ? -11.821 -1.205 -11.187 1.00 88.94 206 LEU A CA 1
ATOM 1626 C C . LEU A 1 206 ? -13.129 -0.665 -10.597 1.00 88.94 206 LEU A C 1
ATOM 1628 O O . LEU A 1 206 ? -13.822 0.081 -11.289 1.00 88.94 206 LEU A O 1
ATOM 1632 N N . ASP A 1 207 ? -13.428 -0.942 -9.324 1.00 86.00 207 ASP A N 1
ATOM 1633 C CA . ASP A 1 207 ? -14.568 -0.330 -8.629 1.00 86.00 207 ASP A CA 1
ATOM 1634 C C . ASP A 1 207 ? -14.448 1.202 -8.613 1.00 86.00 207 ASP A C 1
ATOM 1636 O O . ASP A 1 207 ? -15.412 1.904 -8.916 1.00 86.00 207 ASP A O 1
ATOM 1640 N N . LEU A 1 208 ? -13.255 1.741 -8.317 1.00 86.19 208 LEU A N 1
ATOM 1641 C CA . LEU A 1 208 ? -13.015 3.191 -8.336 1.00 86.19 208 LEU A CA 1
ATOM 1642 C C . LEU A 1 208 ? -13.330 3.807 -9.702 1.00 86.19 208 LEU A C 1
ATOM 1644 O O . LEU A 1 208 ? -13.928 4.882 -9.787 1.00 86.19 208 LEU A O 1
ATOM 1648 N N . ILE A 1 209 ? -12.902 3.124 -10.767 1.00 86.44 209 ILE A N 1
ATOM 1649 C CA . ILE A 1 209 ? -13.131 3.550 -12.149 1.00 86.44 209 ILE A CA 1
ATOM 1650 C C . ILE A 1 209 ? -14.628 3.495 -12.470 1.00 86.44 209 ILE A C 1
ATOM 1652 O O . ILE A 1 209 ? -15.163 4.457 -13.016 1.00 86.44 209 ILE A O 1
ATOM 1656 N N . ALA A 1 210 ? -15.315 2.414 -12.091 1.00 86.19 210 ALA A N 1
ATOM 1657 C CA . ALA A 1 210 ? -16.752 2.248 -12.309 1.00 86.19 210 ALA A CA 1
ATOM 1658 C C . ALA A 1 210 ? -17.587 3.311 -11.575 1.00 86.19 210 ALA A C 1
ATOM 1660 O O . ALA A 1 210 ? -18.601 3.775 -12.095 1.00 86.19 210 ALA A O 1
ATOM 1661 N N . LEU A 1 211 ? -17.134 3.742 -10.396 1.00 82.38 211 LEU A N 1
ATOM 1662 C CA . LEU A 1 211 ? -17.772 4.787 -9.590 1.00 82.38 211 LEU A CA 1
ATOM 1663 C C . LEU A 1 211 ? -17.405 6.212 -10.046 1.00 82.38 211 LEU A C 1
ATOM 1665 O O . LEU A 1 211 ? -17.797 7.183 -9.399 1.00 82.38 211 LEU A O 1
ATOM 1669 N N . ASN A 1 212 ? -16.669 6.360 -11.156 1.00 81.81 212 ASN A N 1
ATOM 1670 C CA . ASN A 1 212 ? -16.201 7.636 -11.709 1.00 81.81 212 ASN A CA 1
ATOM 1671 C C . ASN A 1 212 ? -15.418 8.506 -10.703 1.00 81.81 212 ASN A C 1
ATOM 1673 O O . ASN A 1 212 ? -15.391 9.734 -10.814 1.00 81.81 212 ASN A O 1
ATOM 1677 N N . LYS A 1 213 ? -14.753 7.889 -9.719 1.00 79.81 213 LYS A N 1
ATOM 1678 C CA . LYS A 1 213 ? -13.928 8.598 -8.731 1.00 79.81 213 LYS A CA 1
ATOM 1679 C C . LYS A 1 213 ? -12.500 8.699 -9.267 1.00 79.81 213 LYS A C 1
ATOM 1681 O O . LYS A 1 213 ? -11.692 7.787 -9.102 1.00 79.81 213 LYS A O 1
ATOM 1686 N N . ILE A 1 214 ? -12.197 9.794 -9.959 1.00 75.81 214 ILE A N 1
ATOM 1687 C CA . ILE A 1 214 ? -10.886 10.013 -10.586 1.00 75.81 214 ILE A CA 1
ATOM 1688 C C . ILE A 1 214 ? -9.939 10.682 -9.586 1.00 75.81 214 ILE A C 1
ATOM 1690 O O . ILE A 1 214 ? -10.191 11.802 -9.142 1.00 75.81 214 ILE A O 1
ATOM 1694 N N . SER A 1 215 ? -8.831 10.012 -9.272 1.00 82.56 215 SER A N 1
ATOM 1695 C CA . SER A 1 215 ? -7.757 10.576 -8.448 1.00 82.56 215 SER A CA 1
ATOM 1696 C C . SER A 1 215 ? -6.763 11.385 -9.297 1.00 82.56 215 SER A C 1
ATOM 1698 O O . SER A 1 215 ? -6.651 11.154 -10.506 1.00 82.56 215 SER A O 1
ATOM 1700 N N . PRO A 1 216 ? -6.001 12.327 -8.705 1.00 85.50 216 PRO A N 1
ATOM 1701 C CA . PRO A 1 216 ? -4.965 13.067 -9.426 1.00 85.50 216 PRO A CA 1
ATOM 1702 C C . PRO A 1 216 ? -3.982 12.118 -10.117 1.00 85.50 216 PRO A C 1
ATOM 1704 O O . PRO A 1 216 ? -3.532 11.152 -9.504 1.00 85.50 216 PRO A O 1
ATOM 1707 N N . LYS A 1 217 ? -3.607 12.389 -11.372 1.00 84.75 217 LYS A N 1
ATOM 1708 C CA . LYS A 1 217 ? -2.761 11.476 -12.171 1.00 84.75 217 LYS A CA 1
ATOM 1709 C C . LYS A 1 217 ? -1.399 11.177 -11.537 1.00 84.75 217 LYS A C 1
ATOM 1711 O O . LYS A 1 217 ? -0.865 10.094 -11.745 1.00 84.75 217 LYS A O 1
ATOM 1716 N N . ASP A 1 218 ? -0.878 12.110 -10.746 1.00 83.19 218 ASP A N 1
ATOM 1717 C CA . ASP A 1 218 ? 0.423 11.984 -10.084 1.00 83.19 218 ASP A CA 1
ATOM 1718 C C . ASP A 1 218 ? 0.353 11.271 -8.720 1.00 83.19 218 ASP A C 1
ATOM 1720 O O . ASP A 1 218 ? 1.391 10.873 -8.186 1.00 83.19 218 ASP A O 1
ATOM 1724 N N . SER A 1 219 ? -0.856 11.065 -8.179 1.00 88.12 219 SER A N 1
ATOM 1725 C CA . SER A 1 219 ? -1.095 10.325 -6.929 1.00 88.12 219 SER A CA 1
ATOM 1726 C C . SER A 1 219 ? -0.855 8.822 -7.096 1.00 88.12 219 SER A C 1
ATOM 1728 O O . SER A 1 219 ? -0.913 8.298 -8.214 1.00 88.12 219 SER A O 1
ATOM 1730 N N . PHE A 1 220 ? -0.618 8.100 -5.997 1.00 89.00 220 PHE A N 1
ATOM 1731 C CA . PHE A 1 220 ? -0.452 6.643 -6.052 1.00 89.00 220 PHE A CA 1
ATOM 1732 C C . PHE A 1 220 ? -1.701 5.966 -6.636 1.00 89.00 220 PHE A C 1
ATOM 1734 O O . PHE A 1 220 ? -1.603 5.157 -7.563 1.00 89.00 220 PHE A O 1
ATOM 1741 N N . THR A 1 221 ? -2.880 6.356 -6.152 1.00 90.00 221 THR A N 1
ATOM 1742 C CA . THR A 1 221 ? -4.173 5.817 -6.584 1.00 90.00 221 THR A CA 1
ATOM 1743 C C . THR A 1 221 ? -4.430 6.122 -8.056 1.00 90.00 221 THR A C 1
ATOM 1745 O O . THR A 1 221 ? -4.800 5.228 -8.816 1.00 90.00 221 THR A O 1
ATOM 1748 N N . GLY A 1 222 ? -4.182 7.363 -8.489 1.00 91.00 222 GLY A N 1
ATOM 1749 C CA . GLY A 1 222 ? -4.376 7.778 -9.880 1.00 91.00 222 GLY A CA 1
ATOM 1750 C C . GLY A 1 222 ? -3.457 7.035 -10.849 1.00 91.00 222 GLY A C 1
ATOM 1751 O O . GLY A 1 222 ? -3.911 6.572 -11.897 1.00 91.00 222 GLY A O 1
ATOM 1752 N N . LYS A 1 223 ? -2.188 6.823 -10.479 1.00 92.00 223 LYS A N 1
ATOM 1753 C CA . LYS A 1 223 ? -1.268 5.984 -11.262 1.00 92.00 223 LYS A CA 1
ATOM 1754 C C . LYS A 1 223 ? -1.784 4.553 -11.384 1.00 92.00 223 LYS A C 1
ATOM 1756 O O . LYS A 1 223 ? -1.823 4.024 -12.494 1.00 92.00 223 LYS A O 1
ATOM 1761 N N . CYS A 1 224 ? -2.235 3.950 -10.281 1.00 93.81 224 CYS A N 1
ATOM 1762 C CA . CYS A 1 224 ? -2.805 2.601 -10.291 1.00 93.81 224 CYS A CA 1
ATOM 1763 C C . CYS A 1 224 ? -4.040 2.508 -11.201 1.00 93.81 224 CYS A C 1
ATOM 1765 O O . CYS A 1 224 ? -4.129 1.575 -11.996 1.00 93.81 224 CYS A O 1
ATOM 1767 N N . GLN A 1 225 ? -4.943 3.498 -11.158 1.00 93.25 225 GLN A N 1
ATOM 1768 C CA . GLN A 1 225 ? -6.110 3.572 -12.047 1.00 93.25 225 GLN A CA 1
ATOM 1769 C C . GLN A 1 225 ? -5.710 3.583 -13.525 1.00 93.25 225 GLN A C 1
ATOM 1771 O O . GLN A 1 225 ? -6.275 2.828 -14.316 1.00 93.25 225 GLN A O 1
ATOM 1776 N N . ILE A 1 226 ? -4.723 4.400 -13.906 1.00 93.75 226 ILE A N 1
ATOM 1777 C CA . ILE A 1 226 ? -4.246 4.464 -15.294 1.00 93.75 226 ILE A CA 1
ATOM 1778 C C . ILE A 1 226 ? -3.649 3.116 -15.707 1.00 93.75 226 ILE A C 1
ATOM 1780 O O . ILE A 1 226 ? -4.038 2.569 -16.737 1.00 93.75 226 ILE A O 1
ATOM 1784 N N . ILE A 1 227 ? -2.740 2.566 -14.899 1.00 95.31 227 ILE A N 1
ATOM 1785 C CA . ILE A 1 227 ? -2.027 1.319 -15.200 1.00 95.31 227 ILE A CA 1
ATOM 1786 C C . ILE A 1 227 ? -3.012 0.156 -15.367 1.00 95.31 227 ILE A C 1
ATOM 1788 O O . ILE A 1 227 ? -3.036 -0.486 -16.418 1.00 95.31 227 ILE A O 1
ATOM 1792 N N . ILE A 1 228 ? -3.869 -0.078 -14.371 1.00 95.25 228 ILE A N 1
ATOM 1793 C CA . ILE A 1 228 ? -4.805 -1.209 -14.356 1.00 95.25 228 ILE A CA 1
ATOM 1794 C C . ILE A 1 228 ? -5.868 -1.055 -15.446 1.00 95.25 228 ILE A C 1
ATOM 1796 O O . ILE A 1 228 ? -6.209 -2.036 -16.106 1.00 95.25 228 ILE A O 1
ATOM 1800 N N . SER A 1 229 ? -6.351 0.164 -15.715 1.00 94.25 229 SER A N 1
ATOM 1801 C CA . SER A 1 229 ? -7.283 0.410 -16.824 1.00 94.25 229 SER A CA 1
ATOM 1802 C C . SER A 1 229 ? -6.662 0.048 -18.176 1.00 94.25 229 SER A C 1
ATOM 1804 O O . SER A 1 229 ? -7.290 -0.631 -18.989 1.00 94.25 229 SER A O 1
ATOM 1806 N N . LYS A 1 230 ? -5.408 0.449 -18.413 1.00 94.25 230 LYS A N 1
ATOM 1807 C CA . LYS A 1 230 ? -4.691 0.169 -19.666 1.00 94.25 230 LYS A CA 1
ATOM 1808 C C . LYS A 1 230 ? -4.375 -1.314 -19.836 1.00 94.25 230 LYS A C 1
ATOM 1810 O O . LYS A 1 230 ? -4.549 -1.836 -20.936 1.00 94.25 230 LYS A O 1
ATOM 1815 N N . ILE A 1 231 ? -3.972 -1.996 -18.763 1.00 95.38 231 ILE A N 1
ATOM 1816 C CA . ILE A 1 231 ? -3.730 -3.445 -18.767 1.00 95.38 231 ILE A CA 1
ATOM 1817 C C . ILE A 1 231 ? -5.028 -4.207 -19.062 1.00 95.38 231 ILE A C 1
ATOM 1819 O O . ILE A 1 231 ? -5.021 -5.067 -19.934 1.00 95.38 231 ILE A O 1
ATOM 1823 N N . ASN A 1 232 ? -6.148 -3.860 -18.419 1.00 94.19 232 ASN A N 1
ATOM 1824 C CA . ASN A 1 232 ? -7.437 -4.517 -18.674 1.00 94.19 232 ASN A CA 1
ATOM 1825 C C . ASN A 1 232 ? -7.962 -4.267 -20.098 1.00 94.19 232 ASN A C 1
ATOM 1827 O O . ASN A 1 232 ? -8.510 -5.169 -20.727 1.00 94.19 232 ASN A O 1
ATOM 1831 N N . GLN A 1 233 ? -7.766 -3.063 -20.646 1.00 93.25 233 GLN A N 1
ATOM 1832 C CA . GLN A 1 233 ? -8.087 -2.786 -22.052 1.00 93.25 233 GLN A CA 1
ATOM 1833 C C . GLN A 1 233 ? -7.218 -3.621 -23.003 1.00 93.25 233 GLN A C 1
ATOM 1835 O O . GLN A 1 233 ? -7.724 -4.162 -23.985 1.00 93.25 233 GLN A O 1
ATOM 1840 N N . ALA A 1 234 ? -5.919 -3.748 -22.712 1.00 93.44 234 ALA A N 1
ATOM 1841 C CA . ALA A 1 234 ? -5.016 -4.588 -23.490 1.00 93.44 234 ALA A CA 1
ATOM 1842 C C . ALA A 1 234 ? -5.397 -6.074 -23.398 1.00 93.44 234 ALA A C 1
ATOM 1844 O O . ALA A 1 234 ? -5.393 -6.744 -24.426 1.00 93.44 234 ALA A O 1
ATOM 1845 N N . ASP A 1 235 ? -5.780 -6.564 -22.214 1.00 93.88 235 ASP A N 1
ATOM 1846 C CA . ASP A 1 235 ? -6.296 -7.924 -22.025 1.00 93.88 235 ASP A CA 1
ATOM 1847 C C . ASP A 1 235 ? -7.518 -8.166 -22.909 1.00 93.88 235 ASP A C 1
ATOM 1849 O O . ASP A 1 235 ? -7.492 -9.050 -23.755 1.00 93.88 235 ASP A O 1
ATOM 1853 N N . ALA A 1 236 ? -8.546 -7.316 -22.825 1.00 92.19 236 ALA A N 1
ATOM 1854 C CA . ALA A 1 236 ? -9.757 -7.465 -23.632 1.00 92.19 236 ALA A CA 1
ATOM 1855 C C . ALA A 1 236 ? -9.461 -7.557 -25.144 1.00 92.19 236 ALA A C 1
ATOM 1857 O O . ALA A 1 236 ? -10.030 -8.402 -25.840 1.00 92.19 236 ALA A O 1
ATOM 1858 N N . LEU A 1 237 ? -8.530 -6.736 -25.645 1.00 91.75 237 LEU A N 1
ATOM 1859 C CA . LEU A 1 237 ? -8.085 -6.780 -27.042 1.00 91.75 237 LEU A CA 1
ATOM 1860 C C . LEU A 1 237 ? -7.314 -8.061 -27.378 1.00 91.75 237 LEU A C 1
ATOM 1862 O O . LEU A 1 237 ? -7.526 -8.639 -28.444 1.00 91.75 237 LEU A O 1
ATOM 1866 N N . LEU A 1 238 ? -6.424 -8.509 -26.491 1.00 91.12 238 LEU A N 1
ATOM 1867 C CA . LEU A 1 238 ? -5.649 -9.735 -26.677 1.00 91.12 238 LEU A CA 1
ATOM 1868 C C . LEU A 1 238 ? -6.541 -10.979 -26.622 1.00 91.12 238 LEU A C 1
ATOM 1870 O O . LEU A 1 238 ? -6.364 -11.868 -27.444 1.00 91.12 238 LEU A O 1
ATOM 1874 N N . GLN A 1 239 ? -7.541 -11.020 -25.739 1.00 92.06 239 GLN A N 1
ATOM 1875 C CA . GLN A 1 239 ? -8.538 -12.094 -25.681 1.00 92.06 239 GLN A CA 1
ATOM 1876 C C . GLN A 1 239 ? -9.415 -12.121 -26.935 1.00 92.06 239 GLN A C 1
ATOM 1878 O O . GLN A 1 239 ? -9.743 -13.191 -27.452 1.00 92.06 239 GLN A O 1
ATOM 1883 N N . GLN A 1 240 ? -9.807 -10.950 -27.448 1.00 89.38 240 GLN A N 1
ATOM 1884 C CA . GLN A 1 240 ? -10.529 -10.867 -28.715 1.00 89.38 240 GLN A CA 1
ATOM 1885 C C . GLN A 1 240 ? -9.665 -11.394 -29.867 1.00 89.38 240 GLN A C 1
ATOM 1887 O O . GLN A 1 240 ? -10.127 -12.202 -30.674 1.00 89.38 240 GLN A O 1
ATOM 1892 N N . TRP A 1 241 ? -8.401 -10.975 -29.920 1.00 90.62 241 TRP A N 1
ATOM 1893 C CA . TRP A 1 241 ? -7.448 -11.481 -30.899 1.00 90.62 241 TRP A CA 1
ATOM 1894 C C . TRP A 1 241 ? -7.219 -12.990 -30.764 1.00 90.62 241 TRP A C 1
ATOM 1896 O O . TRP A 1 241 ? -7.168 -13.676 -31.779 1.00 90.62 241 TRP A O 1
ATOM 1906 N N . ASP A 1 242 ? -7.116 -13.528 -29.551 1.00 88.94 242 ASP A N 1
ATOM 1907 C CA . ASP A 1 242 ? -6.876 -14.955 -29.319 1.00 88.94 242 ASP A CA 1
ATOM 1908 C C . ASP A 1 242 ? -8.016 -15.818 -29.886 1.00 88.94 242 ASP A C 1
ATOM 1910 O O . ASP A 1 242 ? -7.771 -16.852 -30.512 1.00 88.94 242 ASP A O 1
ATOM 1914 N N . LYS A 1 243 ? -9.257 -15.323 -29.772 1.00 88.50 243 LYS A N 1
ATOM 1915 C CA . LYS A 1 243 ? -10.460 -15.946 -30.345 1.00 88.50 243 LYS A CA 1
ATOM 1916 C C . LYS A 1 243 ? -10.543 -15.813 -31.865 1.00 88.50 243 LYS A C 1
ATOM 1918 O O . LYS A 1 243 ? -10.893 -16.773 -32.545 1.00 88.50 243 LYS A O 1
ATOM 1923 N N . GLU A 1 244 ? -10.285 -14.622 -32.404 1.00 86.00 244 GLU A N 1
ATOM 1924 C CA . GLU A 1 244 ? -10.528 -14.324 -33.823 1.00 86.00 244 GLU A CA 1
ATOM 1925 C C . GLU A 1 244 ? -9.314 -14.581 -34.730 1.00 86.00 244 GLU A C 1
ATOM 1927 O O . GLU A 1 244 ? -9.480 -14.758 -35.936 1.00 86.00 244 GLU A O 1
ATOM 1932 N N . ARG A 1 245 ? -8.098 -14.562 -34.169 1.00 82.12 245 ARG A N 1
ATOM 1933 C CA . ARG A 1 245 ? -6.786 -14.623 -34.848 1.00 82.12 245 ARG A CA 1
ATOM 1934 C C . ARG A 1 245 ? -6.632 -13.641 -36.019 1.00 82.12 245 ARG A C 1
ATOM 1936 O O . ARG A 1 245 ? -5.868 -13.883 -36.952 1.00 82.12 245 ARG A O 1
ATOM 1943 N N . LYS A 1 246 ? -7.347 -12.513 -35.975 1.00 77.81 246 LYS A N 1
ATOM 1944 C CA . LYS A 1 246 ? -7.324 -11.451 -36.996 1.00 77.81 246 LYS A CA 1
ATOM 1945 C C . LYS A 1 246 ? -6.493 -10.251 -36.539 1.00 77.81 246 LYS A C 1
ATOM 1947 O O . LYS A 1 246 ? -6.482 -9.951 -35.349 1.00 77.81 246 LYS A O 1
ATOM 1952 N N . PRO A 1 247 ? -5.834 -9.520 -37.455 1.00 71.75 247 PRO A N 1
ATOM 1953 C CA . PRO A 1 247 ? -5.084 -8.323 -37.091 1.00 71.75 247 PRO A CA 1
ATOM 1954 C C . PRO A 1 247 ? -5.996 -7.259 -36.460 1.00 71.75 247 PRO A C 1
ATOM 1956 O O . PRO A 1 247 ? -7.051 -6.922 -36.999 1.00 71.75 247 PRO A O 1
ATOM 1959 N N . LEU A 1 248 ? -5.565 -6.704 -35.325 1.00 74.69 248 LEU A N 1
ATOM 1960 C CA . LEU A 1 248 ? -6.271 -5.637 -34.616 1.00 74.69 248 LEU A CA 1
ATOM 1961 C C . LEU A 1 248 ? -6.042 -4.296 -35.337 1.00 74.69 248 LEU A C 1
ATOM 1963 O O . LEU A 1 248 ? -4.990 -3.679 -35.211 1.00 74.69 248 LEU A O 1
ATOM 1967 N N . LEU A 1 249 ? -7.025 -3.848 -36.127 1.00 59.59 249 LEU A N 1
ATOM 1968 C CA . LEU A 1 249 ? -6.879 -2.688 -37.027 1.00 59.59 249 LEU A CA 1
ATOM 1969 C C . LEU A 1 249 ? -7.111 -1.317 -36.362 1.00 59.59 249 LEU A C 1
ATOM 1971 O O . LEU A 1 249 ? -6.697 -0.303 -36.917 1.00 59.59 249 LEU A O 1
ATOM 1975 N N . LYS A 1 250 ? -7.799 -1.256 -35.211 1.00 64.31 250 LYS A N 1
ATOM 1976 C CA . LYS A 1 250 ? -8.235 0.017 -34.589 1.00 64.31 250 LYS A CA 1
ATOM 1977 C C . LYS A 1 250 ? -7.518 0.378 -33.288 1.00 64.31 250 LYS A C 1
ATOM 1979 O O . LYS A 1 250 ? -7.391 1.560 -32.985 1.00 64.31 250 LYS A O 1
ATOM 1984 N N . GLN A 1 251 ? -7.074 -0.606 -32.511 1.00 72.88 251 GLN A N 1
ATOM 1985 C CA . GLN A 1 251 ? -6.404 -0.388 -31.228 1.00 72.88 251 GLN A CA 1
ATOM 1986 C C . GLN A 1 251 ? -5.214 -1.337 -31.106 1.00 72.88 251 GLN A C 1
ATOM 1988 O O . GLN A 1 251 ? -5.338 -2.526 -31.387 1.00 72.88 251 GLN A O 1
ATOM 1993 N N . ASN A 1 252 ? -4.059 -0.796 -30.710 1.00 82.50 252 ASN A N 1
ATOM 1994 C CA . ASN A 1 252 ? -2.829 -1.563 -30.557 1.00 82.50 252 ASN A CA 1
ATOM 1995 C C . ASN A 1 252 ? -2.616 -1.899 -29.067 1.00 82.50 252 ASN A C 1
ATOM 1997 O O . ASN A 1 252 ? -2.321 -0.978 -28.297 1.00 82.50 252 ASN A O 1
ATOM 2001 N N . PRO A 1 253 ? -2.716 -3.179 -28.652 1.00 88.75 253 PRO A N 1
ATOM 2002 C CA . PRO A 1 253 ? -2.499 -3.567 -27.259 1.00 88.75 253 PRO A CA 1
ATOM 2003 C C . PRO A 1 253 ? -1.077 -3.231 -26.784 1.00 88.75 253 PRO A C 1
ATOM 2005 O O . PRO A 1 253 ? -0.898 -2.871 -25.625 1.00 88.75 253 PRO A O 1
ATOM 2008 N N . LEU A 1 254 ? -0.076 -3.229 -27.676 1.00 90.31 254 LEU A N 1
ATOM 2009 C CA . LEU A 1 254 ? 1.300 -2.861 -27.321 1.00 90.31 254 LEU A CA 1
ATOM 2010 C C . LEU A 1 254 ? 1.406 -1.398 -26.900 1.00 90.31 254 LEU A C 1
ATOM 2012 O O . LEU A 1 254 ? 2.081 -1.084 -25.925 1.00 90.31 254 LEU A O 1
ATOM 2016 N N . LYS A 1 255 ? 0.690 -0.503 -27.590 1.00 89.00 255 LYS A N 1
ATOM 2017 C CA . LYS A 1 255 ? 0.656 0.919 -27.236 1.00 89.00 255 LYS A CA 1
ATOM 2018 C C . LYS A 1 255 ? 0.059 1.125 -25.842 1.00 89.00 255 LYS A C 1
ATOM 2020 O O . LYS A 1 255 ? 0.619 1.884 -25.061 1.00 89.00 255 LYS A O 1
ATOM 2025 N N . LEU A 1 256 ? -1.032 0.426 -25.516 1.00 90.75 256 LEU A N 1
ATOM 2026 C CA . LEU A 1 256 ? -1.668 0.509 -24.194 1.00 90.75 256 LEU A CA 1
ATOM 2027 C C . LEU A 1 256 ? -0.735 0.021 -23.079 1.00 90.75 256 LEU A C 1
ATOM 2029 O O . LEU A 1 256 ? -0.637 0.665 -22.037 1.00 90.75 256 LEU A O 1
ATOM 2033 N N . LEU A 1 257 ? -0.021 -1.084 -23.310 1.00 93.06 257 LEU A N 1
ATOM 2034 C CA . LEU A 1 257 ? 0.938 -1.621 -22.343 1.00 93.06 257 LEU A CA 1
ATOM 2035 C C . LEU A 1 257 ? 2.145 -0.695 -22.156 1.00 93.06 257 LEU A C 1
ATOM 2037 O O . LEU A 1 257 ? 2.576 -0.486 -21.027 1.00 93.06 257 LEU A O 1
ATOM 2041 N N . ILE A 1 258 ? 2.658 -0.087 -23.229 1.00 91.56 258 ILE A N 1
ATOM 2042 C CA . ILE A 1 258 ? 3.722 0.921 -23.132 1.00 91.56 258 ILE A CA 1
ATOM 2043 C C . ILE A 1 258 ? 3.233 2.139 -22.352 1.00 91.56 258 ILE A C 1
ATOM 2045 O O . ILE A 1 258 ? 3.896 2.550 -21.408 1.00 91.56 258 ILE A O 1
ATOM 2049 N N . GLU A 1 259 ? 2.053 2.674 -22.674 1.00 90.31 259 GLU A N 1
ATOM 2050 C CA . GLU A 1 259 ? 1.455 3.777 -21.913 1.00 90.31 259 GLU A CA 1
ATOM 2051 C C . GLU A 1 259 ? 1.342 3.440 -20.420 1.00 90.31 259 GLU A C 1
ATOM 2053 O O . GLU A 1 259 ? 1.640 4.298 -19.596 1.00 90.31 259 GLU A O 1
ATOM 2058 N N . ALA A 1 260 ? 0.989 2.198 -20.060 1.00 92.50 260 ALA A N 1
ATOM 2059 C CA . ALA A 1 260 ? 0.958 1.745 -18.669 1.00 92.50 260 ALA A CA 1
ATOM 2060 C C . ALA A 1 260 ? 2.357 1.719 -18.024 1.00 92.50 260 ALA A C 1
ATOM 2062 O O . ALA A 1 260 ? 2.534 2.218 -16.911 1.00 92.50 260 ALA A O 1
ATOM 2063 N N . ILE A 1 261 ? 3.364 1.162 -18.707 1.00 92.00 261 ILE A N 1
ATOM 2064 C CA . ILE A 1 261 ? 4.758 1.106 -18.225 1.00 92.00 261 ILE A CA 1
ATOM 2065 C C . ILE A 1 261 ? 5.294 2.518 -17.956 1.00 92.00 261 ILE A C 1
ATOM 2067 O O . ILE A 1 261 ? 5.924 2.766 -16.927 1.00 92.00 261 ILE A O 1
ATOM 2071 N N . LEU A 1 262 ? 5.001 3.460 -18.853 1.00 88.31 262 LEU A N 1
ATOM 2072 C CA . LEU A 1 262 ? 5.498 4.833 -18.786 1.00 88.31 262 LEU A CA 1
ATOM 2073 C C . LEU A 1 262 ? 4.910 5.654 -17.631 1.00 88.31 262 LEU A C 1
ATOM 2075 O O . LEU A 1 262 ? 5.492 6.671 -17.269 1.00 88.31 262 LEU A O 1
ATOM 2079 N N . VAL A 1 263 ? 3.821 5.202 -17.000 1.00 89.00 263 VAL A N 1
ATOM 2080 C CA . VAL A 1 263 ? 3.303 5.822 -15.764 1.00 89.00 263 VAL A CA 1
ATOM 2081 C C . VAL A 1 263 ? 4.315 5.727 -14.612 1.00 89.00 263 VAL A C 1
ATOM 2083 O O . VAL A 1 263 ? 4.284 6.564 -13.708 1.00 89.00 263 VAL A O 1
ATOM 2086 N N . LEU A 1 264 ? 5.213 4.728 -14.634 1.00 85.56 264 LEU A N 1
ATOM 2087 C CA . LEU A 1 264 ? 6.191 4.456 -13.573 1.00 85.56 264 LEU A CA 1
ATOM 2088 C C . LEU A 1 264 ? 5.532 4.403 -12.179 1.00 85.56 264 LEU A C 1
ATOM 2090 O O . LEU A 1 264 ? 5.918 5.121 -11.251 1.00 85.56 264 LEU A O 1
ATOM 2094 N N . GLY A 1 265 ? 4.480 3.587 -12.057 1.00 86.00 265 GLY A N 1
ATOM 2095 C CA . GLY A 1 265 ? 3.791 3.328 -10.790 1.00 86.00 265 GLY A CA 1
ATOM 2096 C C . GLY A 1 265 ? 4.453 2.232 -9.950 1.00 86.00 265 GLY A C 1
ATOM 2097 O O . GLY A 1 265 ? 5.510 1.705 -10.296 1.00 86.00 265 GLY A O 1
ATOM 2098 N N . GLN A 1 266 ? 3.811 1.864 -8.839 1.00 86.06 266 GLN A N 1
ATOM 2099 C CA . GLN A 1 266 ? 4.280 0.764 -7.991 1.00 86.06 266 GLN A CA 1
ATOM 2100 C C . GLN A 1 266 ? 4.036 -0.599 -8.656 1.00 86.06 266 GLN A C 1
ATOM 2102 O O . GLN A 1 266 ? 3.052 -0.785 -9.374 1.00 86.06 266 GLN A O 1
ATOM 2107 N N . SER A 1 267 ? 4.913 -1.570 -8.381 1.00 86.62 267 SER A N 1
ATOM 2108 C CA . SER A 1 267 ? 4.918 -2.895 -9.027 1.00 86.62 267 SER A CA 1
ATOM 2109 C C . SER A 1 267 ? 3.595 -3.655 -8.907 1.00 86.62 267 SER A C 1
ATOM 2111 O O . SER A 1 267 ? 3.229 -4.374 -9.835 1.00 86.62 267 SER A O 1
ATOM 2113 N N . ILE A 1 268 ? 2.852 -3.465 -7.810 1.00 88.81 268 ILE A N 1
ATOM 2114 C CA . ILE A 1 268 ? 1.586 -4.166 -7.573 1.00 88.81 268 ILE A CA 1
ATOM 2115 C C . ILE A 1 268 ? 0.542 -3.916 -8.665 1.00 88.81 268 ILE A C 1
ATOM 2117 O O . ILE A 1 268 ? -0.162 -4.842 -9.056 1.00 88.81 268 ILE A O 1
ATOM 2121 N N . ALA A 1 269 ? 0.494 -2.701 -9.219 1.00 91.69 269 ALA A N 1
ATOM 2122 C CA . ALA A 1 269 ? -0.452 -2.344 -10.273 1.00 91.69 269 ALA A CA 1
ATOM 2123 C C . ALA A 1 269 ? -0.150 -3.052 -11.606 1.00 91.69 269 ALA A C 1
ATOM 2125 O O . ALA A 1 269 ? -1.001 -3.110 -12.488 1.00 91.69 269 ALA A O 1
ATOM 2126 N N . TYR A 1 270 ? 1.060 -3.600 -11.760 1.00 93.88 270 TYR A N 1
ATOM 2127 C CA . TYR A 1 270 ? 1.509 -4.266 -12.978 1.00 93.88 270 TYR A CA 1
ATOM 2128 C C . TYR A 1 270 ? 1.370 -5.791 -12.932 1.00 93.88 270 TYR A C 1
ATOM 2130 O O . TYR A 1 270 ? 1.655 -6.443 -13.937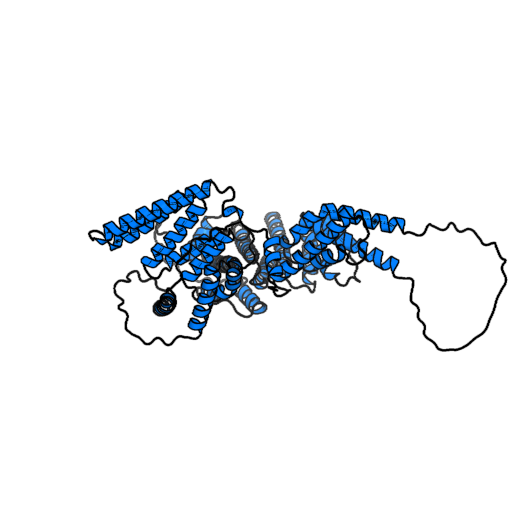 1.00 93.88 270 TYR A O 1
ATOM 2138 N N . TYR A 1 271 ? 0.915 -6.391 -11.824 1.00 88.50 271 TYR A N 1
ATOM 2139 C CA . TYR A 1 271 ? 0.799 -7.853 -11.728 1.00 88.50 271 TYR A CA 1
ATOM 2140 C C . TYR A 1 271 ? -0.123 -8.461 -12.792 1.00 88.50 271 TYR A C 1
ATOM 2142 O O . TYR A 1 271 ? 0.128 -9.580 -13.243 1.00 88.50 271 TYR A O 1
ATOM 2150 N N . GLY A 1 272 ? -1.127 -7.715 -13.265 1.00 88.00 272 GLY A N 1
ATOM 2151 C CA . GLY A 1 272 ? -1.941 -8.113 -14.413 1.00 88.00 272 GLY A CA 1
ATOM 2152 C C . GLY A 1 272 ? -1.111 -8.422 -15.668 1.00 88.00 272 GLY A C 1
ATOM 2153 O O . GLY A 1 272 ? -1.418 -9.380 -16.370 1.00 88.00 272 GLY A O 1
ATOM 2154 N N . MET A 1 273 ? 0.004 -7.719 -15.911 1.00 92.50 273 MET A N 1
ATOM 2155 C CA . MET A 1 273 ? 0.876 -7.987 -17.067 1.00 92.50 273 MET A CA 1
ATOM 2156 C C . MET A 1 273 ? 1.516 -9.378 -17.028 1.00 92.50 273 MET A C 1
ATOM 2158 O O . MET A 1 273 ? 1.683 -9.992 -18.078 1.00 92.50 273 MET A O 1
ATOM 2162 N N . LEU A 1 274 ? 1.835 -9.903 -15.838 1.00 91.75 274 LEU A N 1
ATOM 2163 C CA . LEU A 1 274 ? 2.374 -11.262 -15.706 1.00 91.75 274 LEU A CA 1
ATOM 2164 C C . LEU A 1 274 ? 1.339 -12.321 -16.110 1.00 91.75 274 LEU A C 1
ATOM 2166 O O . LEU A 1 274 ? 1.704 -13.352 -16.669 1.00 91.75 274 LEU A O 1
ATOM 2170 N N . LYS A 1 275 ? 0.046 -12.060 -15.871 1.00 90.44 275 LYS A N 1
ATOM 2171 C CA . LYS A 1 275 ? -1.047 -12.942 -16.316 1.00 90.44 275 LYS A CA 1
ATOM 2172 C C . LYS A 1 275 ? -1.221 -12.909 -17.838 1.00 90.44 275 LYS A C 1
ATOM 2174 O O . LYS A 1 275 ? -1.556 -13.933 -18.426 1.00 90.44 275 LYS A O 1
ATOM 2179 N N . LEU A 1 276 ? -0.977 -11.757 -18.470 1.00 91.06 276 LEU A N 1
ATOM 2180 C CA . LEU A 1 276 ? -1.098 -11.574 -19.924 1.00 91.06 276 LEU A CA 1
ATOM 2181 C C . LEU A 1 276 ? 0.065 -12.156 -20.719 1.00 91.06 276 LEU A C 1
ATOM 2183 O O . LEU A 1 276 ? -0.078 -12.420 -21.913 1.00 91.06 276 LEU A O 1
ATOM 2187 N N . GLU A 1 277 ? 1.210 -12.354 -20.076 1.00 91.88 277 GLU A N 1
ATOM 2188 C CA . GLU A 1 277 ? 2.448 -12.731 -20.743 1.00 91.88 277 GLU A CA 1
ATOM 2189 C C . GLU A 1 277 ? 2.336 -13.939 -21.696 1.00 91.88 277 GLU A C 1
ATOM 2191 O O . GLU A 1 277 ? 2.854 -13.836 -22.811 1.00 91.88 277 GLU A O 1
ATOM 2196 N N . PRO A 1 278 ? 1.649 -15.053 -21.358 1.00 92.56 278 PRO A N 1
ATOM 2197 C CA . PRO A 1 278 ? 1.538 -16.187 -22.276 1.00 92.56 278 PRO A CA 1
ATOM 2198 C C . PRO A 1 278 ? 0.853 -15.819 -23.599 1.00 92.56 278 PRO A C 1
ATOM 2200 O O . PRO A 1 278 ? 1.345 -16.170 -24.670 1.00 92.56 278 PRO A O 1
ATOM 2203 N N . ILE A 1 279 ? -0.254 -15.073 -23.535 1.00 91.62 279 ILE A N 1
ATOM 2204 C CA . ILE A 1 279 ? -1.022 -14.644 -24.714 1.00 91.62 279 ILE A CA 1
ATOM 2205 C C . ILE A 1 279 ? -0.251 -13.562 -25.477 1.00 91.62 279 ILE A C 1
ATOM 2207 O O . ILE A 1 279 ? -0.204 -13.570 -26.706 1.00 91.62 279 ILE A O 1
ATOM 2211 N N . MET A 1 280 ? 0.424 -12.661 -24.760 1.00 91.69 280 MET A N 1
ATOM 2212 C CA . MET A 1 280 ? 1.288 -11.649 -25.365 1.00 91.69 280 MET A CA 1
ATOM 2213 C C . MET A 1 280 ? 2.445 -12.263 -26.154 1.00 91.69 280 MET A C 1
ATOM 2215 O O . MET A 1 280 ? 2.745 -11.784 -27.243 1.00 91.69 280 MET A O 1
ATOM 2219 N N . ASN A 1 281 ? 3.076 -13.326 -25.648 1.00 91.56 281 ASN A N 1
ATOM 2220 C CA . ASN A 1 281 ? 4.156 -14.007 -26.362 1.00 91.56 281 ASN A CA 1
ATOM 2221 C C . ASN A 1 281 ? 3.666 -14.623 -27.680 1.00 91.56 281 ASN A C 1
ATOM 2223 O O . ASN A 1 281 ? 4.321 -14.455 -28.707 1.00 91.56 281 ASN A O 1
ATOM 2227 N N . GLN A 1 282 ? 2.471 -15.221 -27.693 1.00 90.50 282 GLN A N 1
ATOM 2228 C CA . GLN A 1 282 ? 1.843 -15.689 -28.936 1.00 90.50 282 GLN A CA 1
ATOM 2229 C C . GLN A 1 282 ? 1.550 -14.525 -29.897 1.00 90.50 282 GLN A C 1
ATOM 2231 O O . GLN A 1 282 ? 1.750 -14.635 -31.108 1.00 90.50 282 GLN A O 1
ATOM 2236 N N . TYR A 1 283 ? 1.095 -13.387 -29.368 1.00 89.94 283 TYR A N 1
ATOM 2237 C CA . TYR A 1 283 ? 0.821 -12.192 -30.166 1.00 89.94 283 TYR A CA 1
ATOM 2238 C C . TYR A 1 283 ? 2.096 -11.586 -30.773 1.00 89.94 283 TYR A C 1
ATOM 2240 O O . TYR A 1 283 ? 2.101 -11.170 -31.932 1.00 89.94 283 TYR A O 1
ATOM 2248 N N . PHE A 1 284 ? 3.200 -11.583 -30.024 1.00 90.12 284 PHE A N 1
ATOM 2249 C CA . PHE A 1 284 ? 4.517 -11.171 -30.506 1.00 90.12 284 PHE A CA 1
ATOM 2250 C C . PHE A 1 284 ? 4.983 -12.021 -31.688 1.00 90.12 284 PHE A C 1
ATOM 2252 O O . PHE A 1 284 ? 5.369 -11.470 -32.719 1.00 90.12 284 PHE A O 1
ATOM 2259 N N . GLU A 1 285 ? 4.887 -13.347 -31.576 1.00 87.88 285 GLU A N 1
ATOM 2260 C CA . GLU A 1 285 ? 5.229 -14.264 -32.668 1.00 87.88 285 GLU A CA 1
ATOM 2261 C C . GLU A 1 285 ? 4.358 -14.024 -33.907 1.00 87.88 285 GLU A C 1
ATOM 2263 O O . GLU A 1 285 ? 4.861 -13.988 -35.032 1.00 87.88 285 GLU A O 1
ATOM 2268 N N . PHE A 1 286 ? 3.056 -13.797 -33.711 1.00 87.25 286 PHE A N 1
ATOM 2269 C CA . PHE A 1 286 ? 2.128 -13.462 -34.789 1.00 87.25 286 PHE A CA 1
ATOM 2270 C C . PHE A 1 286 ? 2.536 -12.179 -35.528 1.00 87.25 286 PHE A C 1
ATOM 2272 O O . PHE A 1 286 ? 2.609 -12.185 -36.760 1.00 87.25 286 PHE A O 1
ATOM 2279 N N . ILE A 1 287 ? 2.852 -11.100 -34.801 1.00 85.81 287 ILE A N 1
ATOM 2280 C CA . ILE A 1 287 ? 3.316 -9.835 -35.396 1.00 85.81 287 ILE A CA 1
ATOM 2281 C C . ILE A 1 287 ? 4.619 -10.045 -36.170 1.00 85.81 287 ILE A C 1
ATOM 2283 O O . ILE A 1 287 ? 4.736 -9.599 -37.313 1.00 85.81 287 ILE A O 1
ATOM 2287 N N . GLU A 1 288 ? 5.598 -10.734 -35.580 1.00 84.69 288 GLU A N 1
ATOM 2288 C CA . GLU A 1 288 ? 6.889 -10.987 -36.224 1.00 84.69 288 GLU A CA 1
ATOM 2289 C C . GLU A 1 288 ? 6.737 -11.816 -37.508 1.00 84.69 288 GLU A C 1
ATOM 2291 O O . GLU A 1 288 ? 7.396 -11.538 -38.515 1.00 84.69 288 GLU A O 1
ATOM 2296 N N . ASN A 1 289 ? 5.847 -12.810 -37.509 1.00 81.94 289 ASN A N 1
ATOM 2297 C CA . ASN A 1 289 ? 5.568 -13.647 -38.675 1.00 81.94 289 ASN A CA 1
ATOM 2298 C C . ASN A 1 289 ? 4.811 -12.879 -39.772 1.00 81.94 289 ASN A C 1
ATOM 2300 O O . ASN A 1 289 ? 5.138 -13.012 -40.957 1.00 81.94 289 ASN A O 1
ATOM 2304 N N . HIS A 1 290 ? 3.871 -12.006 -39.402 1.00 74.62 290 HIS A N 1
ATOM 2305 C CA . HIS A 1 290 ? 3.220 -11.089 -40.344 1.00 74.62 290 HIS A CA 1
ATOM 2306 C C . HIS A 1 290 ? 4.195 -10.061 -40.941 1.00 74.62 290 HIS A C 1
ATOM 2308 O O . HIS A 1 290 ? 4.122 -9.748 -42.129 1.00 74.62 290 HIS A O 1
ATOM 2314 N N . ALA A 1 291 ? 5.159 -9.571 -40.159 1.00 69.62 291 ALA A N 1
ATOM 2315 C CA . ALA A 1 291 ? 6.200 -8.674 -40.656 1.00 69.62 291 ALA A CA 1
ATOM 2316 C C . ALA A 1 291 ? 7.165 -9.380 -41.630 1.00 69.62 291 ALA A C 1
ATOM 2318 O O . ALA A 1 291 ? 7.637 -8.775 -42.595 1.00 69.62 291 ALA A O 1
ATOM 2319 N N . LYS A 1 292 ? 7.452 -10.673 -41.414 1.00 67.19 292 LYS A N 1
ATOM 2320 C CA . LYS A 1 292 ? 8.310 -11.484 -42.298 1.00 67.19 292 LYS A CA 1
ATOM 2321 C C . LYS A 1 292 ? 7.634 -11.834 -43.629 1.00 67.19 292 LYS A C 1
ATOM 2323 O O . LYS A 1 292 ? 8.317 -11.847 -44.650 1.00 67.19 292 LYS A O 1
ATOM 2328 N N . THR A 1 293 ? 6.325 -12.087 -43.629 1.00 60.88 293 THR A N 1
ATOM 2329 C CA . THR A 1 293 ? 5.543 -12.455 -44.829 1.00 60.88 293 THR A CA 1
ATOM 2330 C C . THR A 1 293 ? 5.235 -11.270 -45.749 1.00 60.88 293 THR A C 1
ATOM 2332 O O . THR A 1 293 ? 5.141 -11.456 -46.956 1.00 60.88 293 THR A O 1
ATOM 2335 N N . ASN A 1 294 ? 5.183 -10.045 -45.216 1.00 54.62 294 ASN A N 1
ATOM 2336 C CA . ASN A 1 294 ? 4.992 -8.812 -45.992 1.00 54.62 294 ASN A CA 1
ATOM 2337 C C . ASN A 1 294 ? 6.288 -8.216 -46.586 1.00 54.62 294 ASN A C 1
ATOM 2339 O O . ASN A 1 294 ? 6.265 -7.103 -47.117 1.00 54.62 294 ASN A O 1
ATOM 2343 N N . LYS A 1 295 ? 7.430 -8.918 -46.529 1.00 41.62 295 LYS A N 1
ATOM 2344 C CA . LYS A 1 295 ? 8.614 -8.506 -47.302 1.00 41.62 295 LYS A CA 1
ATOM 2345 C C . LYS A 1 295 ? 8.321 -8.735 -48.792 1.00 41.62 295 LYS A C 1
ATOM 2347 O O . LYS A 1 295 ? 8.019 -9.875 -49.149 1.00 41.62 295 LYS A O 1
ATOM 2352 N N . PRO A 1 296 ? 8.422 -7.718 -49.674 1.00 41.44 296 PRO A N 1
ATOM 2353 C CA . PRO A 1 296 ? 8.266 -7.949 -51.106 1.00 41.44 296 PRO A CA 1
ATOM 2354 C C . PRO A 1 296 ? 9.280 -9.017 -51.543 1.00 41.44 296 PRO A C 1
ATOM 2356 O O . PRO A 1 296 ? 10.414 -9.015 -51.040 1.00 41.44 296 PRO A O 1
ATOM 2359 N N . PRO A 1 297 ? 8.902 -9.958 -52.428 1.00 36.62 297 PRO A N 1
ATOM 2360 C CA . PRO A 1 297 ? 9.832 -10.974 -52.890 1.00 36.62 297 PRO A CA 1
ATOM 2361 C C . PRO A 1 297 ? 11.054 -10.265 -53.469 1.00 36.62 297 PRO A C 1
ATOM 2363 O O . PRO A 1 297 ? 10.915 -9.301 -54.221 1.00 36.62 297 PRO A O 1
ATOM 2366 N N . LYS A 1 298 ? 12.255 -10.728 -53.099 1.00 41.22 298 LYS A N 1
ATOM 2367 C CA . LYS A 1 298 ? 13.506 -10.285 -53.722 1.00 41.22 298 LYS A CA 1
ATOM 2368 C C . LYS A 1 298 ? 13.364 -10.496 -55.228 1.00 41.22 298 LYS A C 1
ATOM 2370 O O . LYS A 1 298 ? 13.510 -11.619 -55.708 1.00 41.22 298 LYS A O 1
ATOM 2375 N N . THR A 1 299 ? 13.061 -9.436 -55.969 1.00 32.94 299 THR A N 1
ATOM 2376 C CA . THR A 1 299 ? 13.081 -9.460 -57.425 1.00 32.94 299 THR A CA 1
ATOM 2377 C C . THR A 1 299 ? 14.513 -9.735 -57.839 1.00 32.94 299 THR A C 1
ATOM 2379 O O . THR A 1 299 ? 15.401 -8.893 -57.703 1.00 32.94 299 THR A O 1
ATOM 2382 N N . ARG A 1 300 ? 14.737 -10.964 -58.304 1.00 32.62 300 ARG A N 1
ATOM 2383 C CA . ARG A 1 300 ? 15.886 -11.343 -59.116 1.00 32.62 300 ARG A CA 1
ATOM 2384 C C . ARG A 1 300 ? 15.955 -10.317 -60.247 1.00 32.62 300 ARG A C 1
ATOM 2386 O O . ARG A 1 300 ? 15.001 -10.200 -61.012 1.00 32.62 300 ARG A O 1
ATOM 2393 N N . ALA A 1 301 ? 17.034 -9.543 -60.305 1.00 37.94 301 ALA A N 1
ATOM 2394 C CA . ALA A 1 301 ? 17.288 -8.664 -61.432 1.00 37.94 301 ALA A CA 1
ATOM 2395 C C . ALA A 1 301 ? 17.315 -9.523 -62.703 1.00 37.94 301 ALA A C 1
ATOM 2397 O O . ALA A 1 301 ? 18.182 -10.384 -62.852 1.00 37.94 301 ALA A O 1
ATOM 2398 N N . VAL A 1 302 ? 16.344 -9.317 -63.587 1.00 30.45 302 VAL A N 1
ATOM 2399 C CA . VAL A 1 302 ? 16.415 -9.767 -64.973 1.00 30.45 302 VAL A CA 1
ATOM 2400 C C . VAL A 1 302 ? 16.265 -8.523 -65.830 1.00 30.45 302 VAL A C 1
ATOM 2402 O O . VAL A 1 302 ? 15.313 -7.758 -65.693 1.00 30.45 302 VAL A O 1
ATOM 2405 N N . SER A 1 303 ? 17.300 -8.322 -66.634 1.00 29.38 303 SER A N 1
ATOM 2406 C CA . SER A 1 303 ? 17.469 -7.282 -67.636 1.00 29.38 303 SER A CA 1
ATOM 2407 C C . SER A 1 303 ? 16.253 -7.139 -68.555 1.00 29.38 303 SER A C 1
ATOM 2409 O O . SER A 1 303 ? 15.529 -8.101 -68.807 1.00 29.38 303 SER A O 1
ATOM 2411 N N . ALA A 1 304 ? 16.088 -5.919 -69.065 1.00 33.56 304 ALA A N 1
ATOM 2412 C CA . ALA A 1 304 ? 15.119 -5.486 -70.061 1.00 33.56 304 ALA A CA 1
ATOM 2413 C C . ALA A 1 304 ? 14.936 -6.475 -71.221 1.00 33.56 304 ALA A C 1
ATOM 2415 O O . ALA A 1 304 ? 15.915 -7.056 -71.667 1.00 33.56 304 ALA A O 1
ATOM 2416 N N . PHE A 1 305 ? 13.701 -6.595 -71.715 1.00 28.64 305 PHE A N 1
ATOM 2417 C CA . PHE A 1 305 ? 13.300 -6.589 -73.132 1.00 28.64 305 PHE A CA 1
ATOM 2418 C C . PHE A 1 305 ? 11.821 -6.998 -73.197 1.00 28.64 305 PHE A C 1
ATOM 2420 O O . PHE A 1 305 ? 11.511 -8.172 -73.075 1.00 28.64 305 PHE A O 1
ATOM 2427 N N . PHE A 1 306 ? 10.910 -6.034 -73.350 1.00 28.64 306 PHE A N 1
ATOM 2428 C CA . PHE A 1 306 ? 9.847 -6.085 -74.360 1.00 28.64 306 PHE A CA 1
ATOM 2429 C C . PHE A 1 306 ? 9.199 -4.701 -74.487 1.00 28.64 306 PHE A C 1
ATOM 2431 O O . PHE A 1 306 ? 8.537 -4.185 -73.591 1.00 28.64 306 PHE A O 1
ATOM 2438 N N . LEU A 1 307 ? 9.485 -4.110 -75.641 1.00 29.41 307 LEU A N 1
ATOM 2439 C CA . LEU A 1 307 ? 8.867 -2.948 -76.253 1.00 29.41 307 LEU A CA 1
ATOM 2440 C C . LEU A 1 307 ? 7.611 -3.438 -77.001 1.00 29.41 307 LEU A C 1
ATOM 2442 O O . LEU A 1 307 ? 7.685 -4.487 -77.639 1.00 29.41 307 LEU A O 1
ATOM 2446 N N . GLY A 1 308 ? 6.515 -2.671 -77.017 1.00 24.44 308 GLY A N 1
ATOM 2447 C CA . GLY A 1 308 ? 5.505 -2.801 -78.079 1.00 24.44 308 GLY A CA 1
ATOM 2448 C C . GLY A 1 308 ? 4.052 -2.595 -77.653 1.00 24.44 308 GLY A C 1
ATOM 2449 O O . GLY A 1 308 ? 3.368 -3.551 -77.314 1.00 24.44 308 GLY A O 1
ATOM 2450 N N . GLY A 1 309 ? 3.568 -1.354 -77.747 1.00 25.84 309 GLY A N 1
ATOM 2451 C CA . GLY A 1 309 ? 2.150 -1.011 -77.600 1.00 25.84 309 GLY A CA 1
ATOM 2452 C C . GLY A 1 309 ? 1.919 0.501 -77.585 1.00 25.84 309 GLY A C 1
ATOM 2453 O O . GLY A 1 309 ? 1.698 1.084 -76.532 1.00 25.84 309 GLY A O 1
ATOM 2454 N N . LEU A 1 310 ? 2.050 1.126 -78.755 1.00 26.20 310 LEU A N 1
ATOM 2455 C CA . LEU A 1 310 ? 1.941 2.564 -79.035 1.00 26.20 310 LEU A CA 1
ATOM 2456 C C . LEU A 1 310 ? 0.499 3.096 -78.790 1.00 26.20 310 LEU A C 1
ATOM 2458 O O . LEU A 1 310 ? -0.429 2.576 -79.394 1.00 26.20 310 LEU A O 1
ATOM 2462 N N . THR A 1 311 ? 0.268 4.043 -77.861 1.00 31.44 311 THR A N 1
ATOM 2463 C CA . THR A 1 311 ? 0.055 5.516 -78.056 1.00 31.44 311 THR A CA 1
ATOM 2464 C C . THR A 1 311 ? -1.434 5.953 -78.295 1.00 31.44 311 THR A C 1
ATOM 2466 O O . THR A 1 311 ? -2.293 5.082 -78.321 1.00 31.44 311 THR A O 1
ATOM 2469 N N . PRO A 1 312 ? -1.810 7.261 -78.352 1.00 45.22 312 PRO A N 1
ATOM 2470 C CA . PRO A 1 312 ? -2.454 7.990 -77.235 1.00 45.22 312 PRO A CA 1
ATOM 2471 C C . PRO A 1 312 ? -3.615 8.945 -77.663 1.00 45.22 312 PRO A C 1
ATOM 2473 O O . PRO A 1 312 ? -3.757 9.279 -78.829 1.00 45.22 312 PRO A O 1
ATOM 2476 N N . LEU A 1 313 ? -4.402 9.496 -76.732 1.00 25.33 313 LEU A N 1
ATOM 2477 C CA . LEU A 1 313 ? -5.244 10.701 -76.944 1.00 25.33 313 LEU A CA 1
ATOM 2478 C C . LEU A 1 313 ? -5.350 11.406 -75.572 1.00 25.33 313 LEU A C 1
ATOM 2480 O O . LEU A 1 313 ? -5.897 10.815 -74.653 1.00 25.33 313 LEU A O 1
ATOM 2484 N N . SER A 1 314 ? -4.649 12.496 -75.238 1.00 25.19 314 SER A N 1
ATOM 2485 C CA . SER A 1 314 ? -4.497 13.841 -75.822 1.00 25.19 314 SER A CA 1
ATOM 2486 C C . SER A 1 314 ? -5.540 14.863 -75.323 1.00 25.19 314 SER A C 1
ATOM 2488 O O . SER A 1 314 ? -6.733 14.706 -75.554 1.00 25.19 314 SER A O 1
ATOM 2490 N N . VAL A 1 315 ? -4.991 15.939 -74.734 1.00 26.58 315 VAL A N 1
ATOM 2491 C CA . VAL A 1 315 ? -5.471 17.340 -74.641 1.00 26.58 315 VAL A CA 1
ATOM 2492 C C . VAL A 1 315 ? -6.188 17.837 -73.365 1.00 26.58 315 VAL A C 1
ATOM 2494 O O . VAL A 1 315 ? -7.398 17.754 -73.208 1.00 26.58 315 VAL A O 1
ATOM 2497 N N . ASN A 1 316 ? -5.345 18.493 -72.549 1.00 27.11 316 ASN A N 1
ATOM 2498 C CA . ASN A 1 316 ? -5.399 19.849 -71.961 1.00 27.11 316 ASN A CA 1
ATOM 2499 C C . ASN A 1 316 ? -6.475 20.300 -70.958 1.00 27.11 316 ASN A C 1
ATOM 2501 O O . ASN A 1 316 ? -7.629 20.514 -71.306 1.00 27.11 316 ASN A O 1
ATOM 2505 N N . GLY A 1 317 ? -5.958 20.814 -69.829 1.00 24.34 317 GLY A N 1
ATOM 2506 C CA . GLY A 1 317 ? -6.110 22.240 -69.508 1.00 24.34 317 GLY A CA 1
ATOM 2507 C C . GLY A 1 317 ? -5.995 22.600 -68.021 1.00 24.34 317 GLY A C 1
ATOM 2508 O O . GLY A 1 317 ? -6.939 22.370 -67.279 1.00 24.34 317 GLY A O 1
ATOM 2509 N N . GLY A 1 318 ? -4.898 23.257 -67.611 1.00 24.56 318 GLY A N 1
ATOM 2510 C CA . GLY A 1 318 ? -4.901 24.152 -66.438 1.00 24.56 318 GLY A CA 1
ATOM 2511 C C . GLY A 1 318 ? -3.764 23.978 -65.425 1.00 24.56 318 GLY A C 1
ATOM 2512 O O . GLY A 1 318 ? -3.833 23.135 -64.543 1.00 24.56 318 GLY A O 1
ATOM 2513 N N . ASN A 1 319 ? -2.747 24.837 -65.535 1.00 27.31 319 ASN A N 1
ATOM 2514 C CA . ASN A 1 319 ? -1.645 25.043 -64.588 1.00 27.31 319 ASN A CA 1
ATOM 2515 C C . ASN A 1 319 ? -2.097 25.394 -63.157 1.00 27.31 319 ASN A C 1
ATOM 2517 O O . ASN A 1 319 ? -2.993 26.216 -62.982 1.00 27.31 319 ASN A O 1
ATOM 2521 N N . GLY A 1 320 ? -1.337 24.935 -62.155 1.00 25.75 320 GLY A N 1
ATOM 2522 C CA . GLY A 1 320 ? -1.301 25.560 -60.828 1.00 25.75 320 GLY A CA 1
ATOM 2523 C C . GLY A 1 320 ? -0.734 24.660 -59.729 1.00 25.75 320 GLY A C 1
ATOM 2524 O O . GLY A 1 320 ? -1.445 23.823 -59.194 1.00 25.75 320 GLY A O 1
ATOM 2525 N N . ASN A 1 321 ? 0.546 24.850 -59.401 1.00 29.56 321 ASN A N 1
ATOM 2526 C CA . ASN A 1 321 ? 1.310 24.203 -58.327 1.00 29.56 321 ASN A CA 1
ATOM 2527 C C . ASN A 1 321 ? 0.509 23.785 -57.076 1.00 29.56 321 ASN A C 1
ATOM 2529 O O . ASN A 1 321 ? 0.110 24.627 -56.275 1.00 29.56 321 ASN A O 1
ATOM 2533 N N . ALA A 1 322 ? 0.467 22.478 -56.822 1.00 26.39 322 ALA A N 1
ATOM 2534 C CA . ALA A 1 322 ? 0.411 21.914 -55.479 1.00 26.39 322 ALA A CA 1
ATOM 2535 C C . ALA A 1 322 ? 1.259 20.635 -55.473 1.00 26.39 322 ALA A C 1
ATOM 2537 O O . ALA A 1 322 ? 0.812 19.577 -55.911 1.00 26.39 322 ALA A O 1
ATOM 2538 N N . ASN A 1 323 ? 2.509 20.737 -55.010 1.00 25.75 323 ASN A N 1
ATOM 2539 C CA . ASN A 1 323 ? 3.325 19.562 -54.711 1.00 25.75 323 ASN A CA 1
ATOM 2540 C C . ASN A 1 323 ? 2.717 18.849 -53.499 1.00 25.75 323 ASN A C 1
ATOM 2542 O O . ASN A 1 323 ? 3.071 19.101 -52.350 1.00 25.75 323 ASN A O 1
ATOM 2546 N N . VAL A 1 324 ? 1.776 17.956 -53.787 1.00 32.62 324 VAL A N 1
ATOM 2547 C CA . VAL A 1 324 ? 1.411 16.831 -52.938 1.00 32.62 324 VAL A CA 1
ATOM 2548 C C . VAL A 1 324 ? 2.454 15.747 -53.196 1.00 32.62 324 VAL A C 1
ATOM 2550 O O . VAL A 1 324 ? 2.370 15.023 -54.183 1.00 32.62 324 VAL A O 1
ATOM 2553 N N . SER A 1 325 ? 3.449 15.626 -52.321 1.00 25.33 325 SER A N 1
ATOM 2554 C CA . SER A 1 325 ? 4.288 14.426 -52.237 1.00 25.33 325 SER A CA 1
ATOM 2555 C C . SER A 1 325 ? 3.960 13.673 -50.952 1.00 25.33 325 SER A C 1
ATOM 2557 O O . SER A 1 325 ? 4.677 13.699 -49.956 1.00 25.33 325 SER A O 1
ATOM 2559 N N . ALA A 1 326 ? 2.824 12.981 -50.985 1.00 32.47 326 ALA A N 1
ATOM 2560 C CA . ALA A 1 326 ? 2.605 11.836 -50.122 1.00 32.47 326 ALA A CA 1
ATOM 2561 C C . ALA A 1 326 ? 3.269 10.597 -50.741 1.00 32.47 326 ALA A C 1
ATOM 2563 O O . ALA A 1 326 ? 3.468 10.511 -51.951 1.00 32.47 326 ALA A O 1
ATOM 2564 N N . THR A 1 327 ? 3.498 9.606 -49.880 1.00 31.41 327 THR A N 1
ATOM 2565 C CA . THR A 1 327 ? 3.771 8.189 -50.173 1.00 31.41 327 THR A CA 1
ATOM 2566 C C . THR A 1 327 ? 5.184 7.793 -50.605 1.00 31.41 327 THR A C 1
ATOM 2568 O O . THR A 1 327 ? 5.478 7.654 -51.785 1.00 31.41 327 THR A O 1
ATOM 2571 N N . SER A 1 328 ? 6.029 7.476 -49.610 1.00 26.88 328 SER A N 1
ATOM 2572 C CA . SER A 1 328 ? 6.642 6.132 -49.440 1.00 26.88 328 SER A CA 1
ATOM 2573 C C . SER A 1 328 ? 7.668 6.077 -48.284 1.00 26.88 328 SER A C 1
ATOM 2575 O O . SER A 1 328 ? 8.833 5.760 -48.478 1.00 26.88 328 SER A O 1
ATOM 2577 N N . ALA A 1 329 ? 7.237 6.360 -47.045 1.00 26.34 329 ALA A N 1
ATOM 2578 C CA . ALA A 1 329 ? 8.078 6.194 -45.841 1.00 26.34 329 ALA A CA 1
ATOM 2579 C C . ALA A 1 329 ? 7.356 5.534 -44.642 1.00 26.34 329 ALA A C 1
ATOM 2581 O O . ALA A 1 329 ? 7.933 5.379 -43.569 1.00 26.34 329 ALA A O 1
ATOM 2582 N N . SER A 1 330 ? 6.092 5.121 -44.792 1.00 27.91 330 SER A N 1
ATOM 2583 C CA . SER A 1 330 ? 5.240 4.744 -43.653 1.00 27.91 330 SER A CA 1
ATOM 2584 C C . SER A 1 330 ? 5.336 3.284 -43.191 1.00 27.91 330 SER A C 1
ATOM 2586 O O . SER A 1 330 ? 4.890 3.000 -42.085 1.00 27.91 330 SER A O 1
ATOM 2588 N N . SER A 1 331 ? 5.921 2.356 -43.960 1.00 32.84 331 SER A N 1
ATOM 2589 C CA . SER A 1 331 ? 5.979 0.931 -43.569 1.00 32.84 331 SER A CA 1
ATOM 2590 C C . SER A 1 331 ? 7.259 0.528 -42.825 1.00 32.84 331 SER A C 1
ATOM 2592 O O . SER A 1 331 ? 7.237 -0.383 -41.996 1.00 32.84 331 SER A O 1
ATOM 2594 N N . LEU A 1 332 ? 8.381 1.211 -43.069 1.00 27.53 332 LEU A N 1
ATOM 2595 C CA . LEU A 1 332 ? 9.638 0.951 -42.357 1.00 27.53 332 LEU A CA 1
ATOM 2596 C C . LEU A 1 332 ? 9.623 1.565 -40.948 1.00 27.53 332 LEU A C 1
ATOM 2598 O O . LEU A 1 332 ? 9.949 0.869 -39.989 1.00 27.53 332 LEU A O 1
ATOM 2602 N N . ASN A 1 333 ? 9.126 2.797 -40.793 1.00 31.92 333 ASN A N 1
ATOM 2603 C CA . ASN A 1 333 ? 9.059 3.468 -39.487 1.00 31.92 333 ASN A CA 1
ATOM 2604 C C . ASN A 1 333 ? 8.061 2.807 -38.514 1.00 31.92 333 ASN A C 1
ATOM 2606 O O . ASN A 1 333 ? 8.319 2.751 -37.312 1.00 31.92 333 ASN A O 1
ATOM 2610 N N . SER A 1 334 ? 6.956 2.230 -39.006 1.00 43.91 334 SER A N 1
ATOM 2611 C CA . SER A 1 334 ? 5.990 1.516 -38.151 1.00 43.91 334 SER A CA 1
ATOM 2612 C C . SER A 1 334 ? 6.537 0.187 -37.613 1.00 43.91 334 SER A C 1
ATOM 2614 O O . SER A 1 334 ? 6.210 -0.222 -36.498 1.00 43.91 334 SER A O 1
ATOM 2616 N N . THR A 1 335 ? 7.384 -0.491 -38.394 1.00 45.53 335 THR A N 1
ATOM 2617 C CA . THR A 1 335 ? 7.946 -1.802 -38.035 1.00 45.53 335 THR A CA 1
ATOM 2618 C C . THR A 1 335 ? 9.067 -1.663 -37.000 1.00 45.53 335 THR A C 1
ATOM 2620 O O . THR A 1 335 ? 9.107 -2.437 -36.042 1.00 45.53 335 THR A O 1
ATOM 2623 N N . TYR A 1 336 ? 9.916 -0.633 -37.132 1.00 46.75 336 TYR A N 1
ATOM 2624 C CA . TYR A 1 336 ? 10.934 -0.290 -36.129 1.00 46.75 336 TYR A CA 1
ATOM 2625 C C . TYR A 1 336 ? 10.306 0.098 -34.781 1.00 46.75 336 TYR A C 1
ATOM 2627 O O . TYR A 1 336 ? 10.708 -0.439 -33.749 1.00 46.75 336 TYR A O 1
ATOM 2635 N N . SER A 1 337 ? 9.244 0.914 -34.799 1.00 71.94 337 SER A N 1
ATOM 2636 C CA . SER A 1 337 ? 8.503 1.290 -33.587 1.00 71.94 337 SER A CA 1
ATOM 2637 C C . SER A 1 337 ? 7.875 0.078 -32.882 1.00 71.94 337 SER A C 1
ATOM 2639 O O . SER A 1 337 ? 7.939 -0.035 -31.660 1.00 71.94 337 SER A O 1
ATOM 2641 N N . THR A 1 338 ? 7.334 -0.889 -33.633 1.00 78.88 338 THR A N 1
ATOM 2642 C CA . THR A 1 338 ? 6.679 -2.075 -33.046 1.00 78.88 338 THR A CA 1
ATOM 2643 C C . THR A 1 338 ? 7.686 -3.026 -32.389 1.00 78.88 338 THR A C 1
ATOM 2645 O O . THR A 1 338 ? 7.459 -3.483 -31.270 1.00 78.88 338 THR A O 1
ATOM 2648 N N . ALA A 1 339 ? 8.830 -3.289 -33.031 1.00 82.75 339 ALA A N 1
ATOM 2649 C CA . ALA A 1 339 ? 9.872 -4.148 -32.460 1.00 82.75 339 ALA A CA 1
ATOM 2650 C C . ALA A 1 339 ? 10.485 -3.553 -31.177 1.00 82.75 339 ALA A C 1
ATOM 2652 O O . ALA A 1 339 ? 10.737 -4.279 -30.214 1.00 82.75 339 ALA A O 1
ATOM 2653 N N . GLN A 1 340 ? 10.675 -2.230 -31.131 1.00 85.12 340 GLN A N 1
ATOM 2654 C CA . GLN A 1 340 ? 11.109 -1.521 -29.922 1.00 85.12 340 GLN A CA 1
ATOM 2655 C C . GLN A 1 340 ? 10.070 -1.637 -28.797 1.00 85.12 340 GLN A C 1
ATOM 2657 O O . GLN A 1 340 ? 10.427 -1.982 -27.672 1.00 85.12 340 GLN A O 1
ATOM 2662 N N . GLN A 1 341 ? 8.779 -1.432 -29.090 1.00 87.56 341 GLN A N 1
ATOM 2663 C CA . GLN A 1 341 ? 7.702 -1.610 -28.103 1.00 87.56 341 GLN A CA 1
ATOM 2664 C C . GLN A 1 341 ? 7.702 -3.027 -27.515 1.00 87.56 341 GLN A C 1
ATOM 2666 O O . GLN A 1 341 ? 7.597 -3.196 -26.302 1.00 87.56 341 GLN A O 1
ATOM 2671 N N . MET A 1 342 ? 7.887 -4.048 -28.356 1.00 90.31 342 MET A N 1
ATOM 2672 C CA . MET A 1 342 ? 7.986 -5.438 -27.904 1.00 90.31 342 MET A CA 1
ATOM 2673 C C . MET A 1 342 ? 9.163 -5.649 -26.943 1.00 90.31 342 MET A C 1
ATOM 2675 O O . MET A 1 342 ? 8.991 -6.298 -25.913 1.00 90.31 342 MET A O 1
ATOM 2679 N N . LYS A 1 343 ? 10.339 -5.078 -27.238 1.00 91.75 343 LYS A N 1
ATOM 2680 C CA . LYS A 1 343 ? 11.521 -5.160 -26.363 1.00 91.75 343 LYS A CA 1
ATOM 2681 C C . LYS A 1 343 ? 11.300 -4.479 -25.015 1.00 91.75 343 LYS A C 1
ATOM 2683 O O . LYS A 1 343 ? 11.624 -5.069 -23.991 1.00 91.75 343 LYS A O 1
ATOM 2688 N N . ILE A 1 344 ? 10.692 -3.291 -24.998 1.00 91.25 344 ILE A N 1
ATOM 2689 C CA . ILE A 1 344 ? 10.376 -2.570 -23.753 1.00 91.25 344 ILE A CA 1
ATOM 2690 C C . ILE A 1 344 ? 9.407 -3.385 -22.893 1.00 91.25 344 ILE A C 1
ATOM 2692 O O . ILE A 1 344 ? 9.637 -3.540 -21.697 1.00 91.25 344 ILE A O 1
ATOM 2696 N N . ILE A 1 345 ? 8.350 -3.944 -23.493 1.00 93.50 345 ILE A N 1
ATOM 2697 C CA . ILE A 1 345 ? 7.369 -4.760 -22.765 1.00 93.50 345 ILE A CA 1
ATOM 2698 C C . ILE A 1 345 ? 8.022 -6.032 -22.208 1.00 93.50 345 ILE A C 1
ATOM 2700 O O . ILE A 1 345 ? 7.845 -6.337 -21.028 1.00 93.50 345 ILE A O 1
ATOM 2704 N N . LYS A 1 346 ? 8.810 -6.752 -23.022 1.00 93.50 346 LYS A N 1
ATOM 2705 C CA . LYS A 1 346 ? 9.550 -7.947 -22.579 1.00 93.50 346 LYS A CA 1
ATOM 2706 C C . LYS A 1 346 ? 10.532 -7.611 -21.451 1.00 93.50 346 LYS A C 1
ATOM 2708 O O . LYS A 1 346 ? 10.542 -8.300 -20.434 1.00 93.50 346 LYS A O 1
ATOM 2713 N N . GLY A 1 347 ? 11.290 -6.522 -21.589 1.00 93.75 347 GLY A N 1
ATOM 2714 C CA . GLY A 1 347 ? 12.235 -6.056 -20.572 1.00 93.75 347 GLY A CA 1
ATOM 2715 C C . GLY A 1 347 ? 11.543 -5.696 -19.260 1.00 93.75 347 GLY A C 1
ATOM 2716 O O . GLY A 1 347 ? 11.999 -6.081 -18.186 1.00 93.75 347 GLY A O 1
ATOM 2717 N N . PHE A 1 348 ? 10.384 -5.041 -19.331 1.00 94.00 348 PHE A N 1
ATOM 2718 C CA . PHE A 1 348 ? 9.602 -4.705 -18.145 1.00 94.00 348 PHE A CA 1
ATOM 2719 C C . PHE A 1 348 ? 9.033 -5.945 -17.443 1.00 94.00 348 PHE A C 1
ATOM 2721 O O . PHE A 1 348 ? 9.102 -6.041 -16.221 1.00 94.00 348 PHE A O 1
ATOM 2728 N N . ILE A 1 349 ? 8.539 -6.936 -18.189 1.00 94.56 349 ILE A N 1
ATOM 2729 C CA . ILE A 1 349 ? 8.097 -8.217 -17.615 1.00 94.56 349 ILE A CA 1
ATOM 2730 C C . ILE A 1 349 ? 9.260 -8.966 -16.954 1.00 94.56 349 ILE A C 1
ATOM 2732 O O . ILE A 1 349 ? 9.109 -9.469 -15.839 1.00 94.56 349 ILE A O 1
ATOM 2736 N N . ALA A 1 350 ? 10.434 -9.002 -17.592 1.00 92.81 350 ALA A N 1
ATOM 2737 C CA . ALA A 1 350 ? 11.638 -9.576 -16.995 1.00 92.81 350 ALA A CA 1
ATOM 2738 C C . ALA A 1 350 ? 12.011 -8.857 -15.685 1.00 92.81 350 ALA A C 1
ATOM 2740 O O . ALA A 1 350 ? 12.318 -9.510 -14.685 1.00 92.81 350 ALA A O 1
ATOM 2741 N N . MET A 1 351 ? 11.887 -7.525 -15.643 1.00 91.88 351 MET A N 1
ATOM 2742 C CA . MET A 1 351 ? 12.083 -6.731 -14.427 1.00 91.88 351 MET A CA 1
ATOM 2743 C C . MET A 1 351 ? 11.068 -7.089 -13.327 1.00 91.88 351 MET A C 1
ATOM 2745 O O . MET A 1 351 ? 11.469 -7.252 -12.176 1.00 91.88 351 MET A O 1
ATOM 2749 N N . LEU A 1 352 ? 9.780 -7.269 -13.657 1.00 91.56 352 LEU A N 1
ATOM 2750 C CA . LEU A 1 352 ? 8.741 -7.697 -12.701 1.00 91.56 352 LEU A CA 1
ATOM 2751 C C . LEU A 1 352 ? 9.004 -9.096 -12.123 1.00 91.56 352 LEU A C 1
ATOM 2753 O O . LEU A 1 352 ? 8.635 -9.372 -10.985 1.00 91.56 352 LEU A O 1
ATOM 2757 N N . ARG A 1 353 ? 9.671 -9.967 -12.886 1.00 90.62 353 ARG A N 1
ATOM 2758 C CA . ARG A 1 353 ? 10.147 -11.289 -12.441 1.00 90.62 353 ARG A CA 1
ATOM 2759 C C . ARG A 1 353 ? 11.464 -11.241 -11.665 1.00 90.62 353 ARG A C 1
ATOM 2761 O O . ARG A 1 353 ? 11.994 -12.290 -11.310 1.00 90.62 353 ARG A O 1
ATOM 2768 N N . HIS A 1 354 ? 12.005 -10.048 -11.426 1.00 89.75 354 HIS A N 1
ATOM 2769 C CA . HIS A 1 354 ? 13.322 -9.824 -10.831 1.00 89.75 354 HIS A CA 1
ATOM 2770 C C . HIS A 1 354 ? 14.502 -10.381 -11.655 1.00 89.75 354 HIS A C 1
ATOM 2772 O O . HIS A 1 354 ? 15.598 -10.549 -11.119 1.00 89.75 354 HIS A O 1
ATOM 2778 N N . ASN A 1 355 ? 14.329 -10.613 -12.965 1.00 91.50 355 ASN A N 1
ATOM 2779 C CA . ASN A 1 355 ? 15.434 -10.921 -13.877 1.00 91.50 355 ASN A CA 1
ATOM 2780 C C . ASN A 1 355 ? 16.044 -9.630 -14.447 1.00 91.50 355 ASN A C 1
ATOM 2782 O O . ASN A 1 355 ? 15.862 -9.272 -15.612 1.00 91.50 355 ASN A O 1
ATOM 2786 N N . TYR A 1 356 ? 16.758 -8.898 -13.592 1.00 90.81 356 TYR A N 1
ATOM 2787 C CA . TYR A 1 356 ? 17.258 -7.560 -13.917 1.00 90.81 356 TYR A CA 1
ATOM 2788 C C . TYR A 1 356 ? 18.313 -7.533 -15.029 1.00 90.81 356 TYR A C 1
ATOM 2790 O O . TYR A 1 356 ? 18.424 -6.533 -15.736 1.00 90.81 356 TYR A O 1
ATOM 2798 N N . ARG A 1 357 ? 19.072 -8.619 -15.212 1.00 89.75 357 ARG A N 1
ATOM 2799 C CA . ARG A 1 357 ? 20.091 -8.701 -16.266 1.00 89.75 357 ARG A CA 1
ATOM 2800 C C . ARG A 1 357 ? 19.448 -8.748 -17.650 1.00 89.75 357 ARG A C 1
ATOM 2802 O O . ARG A 1 357 ? 19.729 -7.887 -18.475 1.00 89.75 357 ARG A O 1
ATOM 2809 N N . GLU A 1 358 ? 18.524 -9.687 -17.853 1.00 92.00 358 GLU A N 1
ATOM 2810 C CA . GLU A 1 358 ? 17.740 -9.791 -19.091 1.00 92.00 358 GLU A CA 1
ATOM 2811 C C . GLU A 1 358 ? 16.976 -8.490 -19.375 1.00 92.00 358 GLU A C 1
ATOM 2813 O O . GLU A 1 358 ? 16.993 -7.986 -20.497 1.00 92.00 358 GLU A O 1
ATOM 2818 N N . ALA A 1 359 ? 16.357 -7.904 -18.345 1.00 92.06 359 ALA A N 1
ATOM 2819 C CA . ALA A 1 359 ? 15.651 -6.635 -18.474 1.00 92.06 359 ALA A CA 1
ATOM 2820 C C . ALA A 1 359 ? 16.569 -5.502 -18.961 1.00 92.06 359 ALA A C 1
ATOM 2822 O O . ALA A 1 359 ? 16.212 -4.775 -19.887 1.00 92.06 359 ALA A O 1
ATOM 2823 N N . SER A 1 360 ? 17.763 -5.367 -18.372 1.00 91.31 360 SER A N 1
ATOM 2824 C CA . SER A 1 360 ? 18.750 -4.361 -18.779 1.00 91.31 360 SER A CA 1
ATOM 2825 C C . SER A 1 360 ? 19.173 -4.534 -20.239 1.00 91.31 360 SER A C 1
ATOM 2827 O O . SER A 1 360 ? 19.245 -3.545 -20.966 1.00 91.31 360 SER A O 1
ATOM 2829 N N . ASP A 1 361 ? 19.436 -5.766 -20.677 1.00 92.44 361 ASP A N 1
ATOM 2830 C CA . ASP A 1 361 ? 19.842 -6.055 -22.057 1.00 92.44 361 ASP A CA 1
ATOM 2831 C C . ASP A 1 361 ? 18.731 -5.683 -23.052 1.00 92.44 361 ASP A C 1
ATOM 2833 O O . ASP A 1 361 ? 18.979 -4.984 -24.035 1.00 92.44 361 ASP A O 1
ATOM 2837 N N . LEU A 1 362 ? 17.479 -6.026 -22.737 1.00 92.50 362 LEU A N 1
ATOM 2838 C CA . LEU A 1 362 ? 16.317 -5.661 -23.550 1.00 92.50 362 LEU A CA 1
ATOM 2839 C C . LEU A 1 362 ? 16.079 -4.144 -23.610 1.00 92.50 362 LEU A C 1
ATOM 2841 O O . LEU A 1 362 ? 15.705 -3.629 -24.665 1.00 92.50 362 LEU A O 1
ATOM 2845 N N . PHE A 1 363 ? 16.314 -3.412 -22.515 1.00 91.50 363 PHE A N 1
ATOM 2846 C CA . PHE A 1 363 ? 16.216 -1.950 -22.520 1.00 91.50 363 PHE A CA 1
ATOM 2847 C C . PHE A 1 363 ? 17.364 -1.282 -23.285 1.00 91.50 363 PHE A C 1
ATOM 2849 O O . PHE A 1 363 ? 17.112 -0.305 -23.984 1.00 91.50 363 PHE A O 1
ATOM 2856 N N . ASN A 1 364 ? 18.592 -1.813 -23.214 1.00 89.69 364 ASN A N 1
ATOM 2857 C CA . ASN A 1 364 ? 19.714 -1.357 -24.048 1.00 89.69 364 ASN A CA 1
ATOM 2858 C C . ASN A 1 364 ? 19.389 -1.515 -25.538 1.00 89.69 364 ASN A C 1
ATOM 2860 O O . ASN A 1 364 ? 19.644 -0.634 -26.349 1.00 89.69 364 ASN A O 1
ATOM 2864 N N . GLU A 1 365 ? 18.789 -2.643 -25.902 1.00 87.69 365 GLU A N 1
ATOM 2865 C CA . GLU A 1 365 ? 18.401 -2.941 -27.275 1.00 87.69 365 GLU A CA 1
ATOM 2866 C C . GLU A 1 365 ? 17.205 -2.130 -27.799 1.00 87.69 365 GLU A C 1
ATOM 2868 O O . GLU A 1 365 ? 16.939 -2.146 -29.007 1.00 87.69 365 GLU A O 1
ATOM 2873 N N . ALA A 1 366 ? 16.441 -1.510 -26.900 1.00 84.19 366 ALA A N 1
ATOM 2874 C CA . ALA A 1 366 ? 15.295 -0.657 -27.205 1.00 84.19 366 ALA A CA 1
ATOM 2875 C C . ALA A 1 366 ? 15.623 0.843 -27.114 1.00 84.19 366 ALA A C 1
ATOM 2877 O O . ALA A 1 366 ? 14.741 1.672 -27.331 1.00 84.19 366 ALA A O 1
ATOM 2878 N N . GLU A 1 367 ? 16.863 1.181 -26.761 1.00 78.56 367 GLU A N 1
ATOM 2879 C CA . GLU A 1 367 ? 17.342 2.543 -26.567 1.00 78.56 367 GLU A CA 1
ATOM 2880 C C . GLU A 1 367 ? 17.381 3.296 -27.903 1.00 78.56 367 GLU A C 1
ATOM 2882 O O . GLU A 1 367 ? 18.078 2.904 -28.839 1.00 78.56 367 GLU A O 1
ATOM 2887 N N . ASP A 1 368 ? 16.610 4.377 -27.994 1.00 77.50 368 ASP A N 1
ATOM 2888 C CA . ASP A 1 368 ? 16.584 5.270 -29.150 1.00 77.50 368 ASP A CA 1
ATOM 2889 C C . ASP A 1 368 ? 16.308 6.694 -28.657 1.00 77.50 368 ASP A C 1
ATOM 2891 O O . ASP A 1 368 ? 15.268 6.969 -28.052 1.00 77.50 368 ASP A O 1
ATOM 2895 N N . GLU A 1 369 ? 17.277 7.585 -28.877 1.00 70.31 369 GLU A N 1
ATOM 2896 C CA . GLU A 1 369 ? 17.244 8.982 -28.425 1.00 70.31 369 GLU A CA 1
ATOM 2897 C C . GLU A 1 369 ? 16.092 9.778 -29.054 1.00 70.31 369 GLU A C 1
ATOM 2899 O O . GLU A 1 369 ? 15.691 10.806 -28.512 1.00 70.31 369 GLU A O 1
ATOM 2904 N N . ASN A 1 370 ? 15.521 9.292 -30.161 1.00 71.12 370 ASN A N 1
ATOM 2905 C CA . ASN A 1 370 ? 14.394 9.929 -30.841 1.00 71.12 370 ASN A CA 1
ATOM 2906 C C . ASN A 1 370 ? 13.028 9.539 -30.254 1.00 71.12 370 ASN A C 1
ATOM 2908 O O . ASN A 1 370 ? 11.997 9.980 -30.761 1.00 71.12 370 ASN A O 1
ATOM 2912 N N . LEU A 1 371 ? 12.989 8.693 -29.220 1.00 70.06 371 LEU A N 1
ATOM 2913 C CA . LEU A 1 371 ? 11.740 8.305 -28.570 1.00 70.06 371 LEU A CA 1
ATOM 2914 C C . LEU A 1 371 ? 11.256 9.395 -27.611 1.00 70.06 371 LEU A C 1
ATOM 2916 O O . LEU A 1 371 ? 11.969 9.786 -26.688 1.00 70.06 371 LEU A O 1
ATOM 2920 N N . ASP A 1 372 ? 9.975 9.753 -27.721 1.00 71.31 372 ASP A N 1
ATOM 2921 C CA . ASP A 1 372 ? 9.293 10.689 -26.809 1.00 71.31 372 ASP A CA 1
ATOM 2922 C C . ASP A 1 372 ? 9.403 10.284 -25.325 1.00 71.31 372 ASP A C 1
ATOM 2924 O O . ASP A 1 372 ? 9.283 11.105 -24.417 1.00 71.31 372 ASP A O 1
ATOM 2928 N N . TYR A 1 373 ? 9.643 8.999 -25.062 1.00 76.88 373 TYR A N 1
ATOM 2929 C CA . TYR A 1 373 ? 9.759 8.418 -23.729 1.00 76.88 373 TYR A CA 1
ATOM 2930 C C . TYR A 1 373 ? 11.155 7.851 -23.420 1.00 76.88 373 TYR A C 1
ATOM 2932 O O . TYR A 1 373 ? 11.311 7.073 -22.475 1.00 76.88 373 TYR A O 1
ATOM 2940 N N . TYR A 1 374 ? 12.186 8.265 -24.163 1.00 81.75 374 TYR A N 1
ATOM 2941 C CA . TYR A 1 374 ? 13.580 7.844 -23.981 1.00 81.75 374 TYR A CA 1
ATOM 2942 C C . TYR A 1 374 ? 14.046 7.899 -22.515 1.00 81.75 374 TYR A C 1
ATOM 2944 O O . TYR A 1 374 ? 14.569 6.921 -21.980 1.00 81.75 374 TYR A O 1
ATOM 2952 N N . SER A 1 375 ? 13.761 8.998 -21.805 1.00 81.06 375 SER A N 1
ATOM 2953 C CA . SER A 1 375 ? 14.145 9.157 -20.394 1.00 81.06 375 SER A CA 1
ATOM 2954 C C . SER A 1 375 ? 13.508 8.122 -19.454 1.00 81.06 375 SER A C 1
ATOM 2956 O O . SER A 1 375 ? 14.115 7.765 -18.444 1.00 81.06 375 SER A O 1
ATOM 2958 N N . HIS A 1 376 ? 12.313 7.618 -19.781 1.00 84.38 376 HIS A N 1
ATOM 2959 C CA . HIS A 1 376 ? 11.628 6.590 -18.992 1.00 84.38 376 HIS A CA 1
ATOM 2960 C C . HIS A 1 376 ? 12.272 5.212 -19.202 1.00 84.38 376 HIS A C 1
ATOM 2962 O O . HIS A 1 376 ? 12.457 4.453 -18.255 1.00 84.38 376 HIS A O 1
ATOM 2968 N N . VAL A 1 377 ? 12.682 4.897 -20.432 1.00 85.56 377 VAL A N 1
ATOM 2969 C CA . VAL A 1 377 ? 13.410 3.652 -20.727 1.00 85.56 377 VAL A CA 1
ATOM 2970 C C . VAL A 1 377 ? 14.798 3.681 -20.086 1.00 85.56 377 VAL A C 1
ATOM 2972 O O . VAL A 1 377 ? 15.213 2.697 -19.475 1.00 85.56 377 VAL A O 1
ATOM 2975 N N . LEU A 1 378 ? 15.482 4.830 -20.130 1.00 87.06 378 LEU A N 1
ATOM 2976 C CA . LEU A 1 378 ? 16.771 5.019 -19.463 1.00 87.06 378 LEU A CA 1
ATOM 2977 C C . LEU A 1 378 ? 16.696 4.789 -17.953 1.00 87.06 378 LEU A C 1
ATOM 2979 O O . LEU A 1 378 ? 17.557 4.104 -17.403 1.00 87.06 378 LEU A O 1
ATOM 2983 N N . ILE A 1 379 ? 15.688 5.343 -17.268 1.00 86.12 379 ILE A N 1
ATOM 2984 C CA . ILE A 1 379 ? 15.581 5.141 -15.821 1.00 86.12 379 ILE A CA 1
ATOM 2985 C C . ILE A 1 379 ? 15.327 3.661 -15.502 1.00 86.12 379 ILE A C 1
ATOM 2987 O O . ILE A 1 379 ? 16.016 3.124 -14.640 1.00 86.12 379 ILE A O 1
ATOM 2991 N N . LEU A 1 380 ? 14.448 2.972 -16.246 1.00 88.69 380 LEU A N 1
ATOM 2992 C CA . LEU A 1 380 ? 14.196 1.526 -16.105 1.00 88.69 380 LEU A CA 1
ATOM 2993 C C . LEU A 1 380 ? 15.469 0.692 -16.297 1.00 88.69 380 LEU A C 1
ATOM 2995 O O . LEU A 1 380 ? 15.778 -0.168 -15.469 1.00 88.69 380 LEU A O 1
ATOM 2999 N N . LYS A 1 381 ? 16.256 1.004 -17.329 1.00 90.12 381 LYS A N 1
ATOM 3000 C CA . LYS A 1 381 ? 17.579 0.418 -17.571 1.00 90.12 381 LYS A CA 1
ATOM 3001 C C . LYS A 1 381 ? 18.512 0.618 -16.378 1.00 90.12 381 LYS A C 1
ATOM 3003 O O . LYS A 1 381 ? 19.065 -0.355 -15.866 1.00 90.12 381 LYS A O 1
ATOM 3008 N N . TYR A 1 382 ? 18.670 1.852 -15.900 1.00 89.06 382 TYR A N 1
ATOM 3009 C CA . TYR A 1 382 ? 19.574 2.146 -14.786 1.00 89.06 382 TYR A CA 1
ATOM 3010 C C . TYR A 1 382 ? 19.138 1.478 -13.479 1.00 89.06 382 TYR A C 1
ATOM 3012 O O . TYR A 1 382 ? 19.982 1.008 -12.718 1.00 89.06 382 TYR A O 1
ATOM 3020 N N . ILE A 1 383 ? 17.832 1.363 -13.238 1.00 85.50 383 ILE A N 1
ATOM 3021 C CA . ILE A 1 383 ? 17.287 0.612 -12.102 1.00 85.50 383 ILE A CA 1
ATOM 3022 C C . ILE A 1 383 ? 17.660 -0.864 -12.206 1.00 85.50 383 ILE A C 1
ATOM 3024 O O . ILE A 1 383 ? 18.135 -1.440 -11.226 1.00 85.50 383 ILE A O 1
ATOM 3028 N N . CYS A 1 384 ? 17.471 -1.480 -13.373 1.00 87.94 384 CYS A N 1
ATOM 3029 C CA . CYS A 1 384 ? 17.819 -2.883 -13.583 1.00 87.94 384 CYS A CA 1
ATOM 3030 C C . CYS A 1 384 ? 19.312 -3.115 -13.332 1.00 87.94 384 CYS A C 1
ATOM 3032 O O . CYS A 1 384 ? 19.674 -3.989 -12.548 1.00 87.94 384 CYS A O 1
ATOM 3034 N N . GLN A 1 385 ? 20.169 -2.255 -13.886 1.00 88.00 385 GLN A N 1
ATOM 3035 C CA . GLN A 1 385 ? 21.610 -2.295 -13.635 1.00 88.00 385 GLN A CA 1
ATOM 3036 C C . GLN A 1 385 ? 21.919 -2.171 -12.139 1.00 88.00 385 GLN A C 1
ATOM 3038 O O . GLN A 1 385 ? 22.679 -2.968 -11.603 1.00 88.00 385 GLN A O 1
ATOM 3043 N N . SER A 1 386 ? 21.267 -1.245 -11.427 1.00 85.56 386 SER A N 1
ATOM 3044 C CA . SER A 1 386 ? 21.523 -0.998 -9.998 1.00 85.56 386 SER A CA 1
ATOM 3045 C C . SER A 1 386 ? 21.176 -2.178 -9.093 1.00 85.56 386 SER A C 1
ATOM 3047 O O . SER A 1 386 ? 21.733 -2.293 -7.999 1.00 85.56 386 SER A O 1
ATOM 3049 N N . ASN A 1 387 ? 20.275 -3.053 -9.543 1.00 83.94 387 ASN A N 1
ATOM 3050 C CA . ASN A 1 387 ? 19.853 -4.247 -8.819 1.00 83.94 387 ASN A CA 1
ATOM 3051 C C . ASN A 1 387 ? 20.674 -5.492 -9.188 1.00 83.94 387 ASN A C 1
ATOM 3053 O O . ASN A 1 387 ? 20.485 -6.541 -8.571 1.00 83.94 387 ASN A O 1
ATOM 3057 N N . ASP A 1 388 ? 21.622 -5.389 -10.124 1.00 78.88 388 ASP A N 1
ATOM 3058 C CA . ASP A 1 388 ? 22.572 -6.463 -10.390 1.00 78.88 388 ASP A CA 1
ATOM 3059 C C . ASP A 1 388 ? 23.504 -6.659 -9.175 1.00 78.88 388 ASP A C 1
ATOM 3061 O O . ASP A 1 388 ? 24.041 -5.717 -8.568 1.00 78.88 388 ASP A O 1
ATOM 3065 N N . GLN A 1 389 ? 23.666 -7.915 -8.763 1.00 71.19 389 GLN A N 1
ATOM 3066 C CA . GLN A 1 389 ? 24.453 -8.300 -7.597 1.00 71.19 389 GLN A CA 1
ATOM 3067 C C . GLN A 1 389 ? 25.963 -8.168 -7.846 1.00 71.19 389 GLN A C 1
ATOM 3069 O O . GLN A 1 389 ? 26.711 -8.029 -6.879 1.00 71.19 389 GLN A O 1
ATOM 3074 N N . GLN A 1 390 ? 26.410 -8.162 -9.107 1.00 73.69 390 GLN A N 1
ATOM 3075 C CA . GLN A 1 390 ? 27.833 -8.239 -9.468 1.00 73.69 390 GLN A CA 1
ATOM 3076 C C . GLN A 1 390 ? 28.550 -6.884 -9.623 1.00 73.69 390 GLN A C 1
ATOM 3078 O O . GLN A 1 390 ? 29.743 -6.869 -9.916 1.00 73.69 390 GLN A O 1
ATOM 3083 N N . LEU A 1 391 ? 27.875 -5.752 -9.396 1.00 77.31 391 LEU A N 1
ATOM 3084 C CA . LEU A 1 391 ? 28.464 -4.428 -9.633 1.00 77.31 391 LEU A CA 1
ATOM 3085 C C . LEU A 1 391 ? 29.602 -4.055 -8.670 1.00 77.31 391 LEU A C 1
ATOM 3087 O O . LEU A 1 391 ? 29.504 -4.201 -7.446 1.00 77.31 391 LEU A O 1
ATOM 3091 N N . HIS A 1 392 ? 30.656 -3.460 -9.229 1.00 82.00 392 HIS A N 1
ATOM 3092 C CA . HIS A 1 392 ? 31.772 -2.889 -8.482 1.00 82.00 392 HIS A CA 1
ATOM 3093 C C . HIS A 1 392 ? 31.509 -1.437 -8.041 1.00 82.00 392 HIS A C 1
ATOM 3095 O O . HIS A 1 392 ? 30.666 -0.726 -8.584 1.00 82.00 392 HIS A O 1
ATOM 3101 N N . ARG A 1 393 ? 32.289 -0.949 -7.060 1.00 84.50 393 ARG A N 1
ATOM 3102 C CA . ARG A 1 393 ? 32.144 0.404 -6.475 1.00 84.50 393 ARG A CA 1
ATOM 3103 C C . ARG A 1 393 ? 32.073 1.521 -7.528 1.00 84.50 393 ARG A C 1
ATOM 3105 O O . ARG A 1 393 ? 31.177 2.351 -7.465 1.00 84.50 393 ARG A O 1
ATOM 3112 N N . ARG A 1 394 ? 33.009 1.544 -8.484 1.00 85.25 394 ARG A N 1
ATOM 3113 C CA . ARG A 1 394 ? 33.087 2.603 -9.508 1.00 85.25 394 ARG A CA 1
ATOM 3114 C C . ARG A 1 394 ? 31.870 2.597 -10.437 1.00 85.25 394 ARG A C 1
ATOM 3116 O O . ARG A 1 394 ? 31.419 3.653 -10.860 1.00 85.25 394 ARG A O 1
ATOM 3123 N N . GLU A 1 395 ? 31.334 1.419 -10.737 1.00 86.50 395 GLU A N 1
ATOM 3124 C CA . GLU A 1 395 ? 30.143 1.267 -11.576 1.00 86.50 395 GLU A CA 1
ATOM 3125 C C . GLU A 1 395 ? 28.898 1.778 -10.849 1.00 86.50 395 GLU A C 1
ATOM 3127 O O . GLU A 1 395 ? 28.102 2.498 -11.443 1.00 86.50 395 GLU A O 1
ATOM 3132 N N . LEU A 1 396 ? 28.776 1.488 -9.548 1.00 86.75 396 LEU A N 1
ATOM 3133 C CA . LEU A 1 396 ? 27.705 2.017 -8.698 1.00 86.75 396 LEU A CA 1
ATOM 3134 C C . LEU A 1 396 ? 27.757 3.548 -8.570 1.00 86.75 396 LEU A C 1
ATOM 3136 O O . LEU A 1 396 ? 26.710 4.186 -8.605 1.00 86.75 396 LEU A O 1
ATOM 3140 N N . GLU A 1 397 ? 28.948 4.143 -8.453 1.00 88.75 397 GLU A N 1
ATOM 3141 C CA . GLU A 1 397 ? 29.122 5.607 -8.435 1.00 88.75 397 GLU A CA 1
ATOM 3142 C C . GLU A 1 397 ? 28.665 6.242 -9.756 1.00 88.75 397 GLU A C 1
ATOM 3144 O O . GLU A 1 397 ? 27.822 7.136 -9.747 1.00 88.75 397 GLU A O 1
ATOM 3149 N N . ILE A 1 398 ? 29.139 5.713 -10.892 1.00 89.62 398 ILE A N 1
ATOM 3150 C CA . ILE A 1 398 ? 28.732 6.174 -12.230 1.00 89.62 398 ILE A CA 1
ATOM 3151 C C . ILE A 1 398 ? 27.217 6.043 -12.413 1.00 89.62 398 ILE A C 1
ATOM 3153 O O . ILE A 1 398 ? 26.576 6.917 -12.996 1.00 89.62 398 ILE A O 1
ATOM 3157 N N . LEU A 1 399 ? 26.634 4.944 -11.939 1.00 89.38 399 LEU A N 1
ATOM 3158 C CA . LEU A 1 399 ? 25.202 4.706 -12.044 1.00 89.38 399 LEU A CA 1
ATOM 3159 C C . LEU A 1 399 ? 24.395 5.675 -11.173 1.00 89.38 399 LEU A C 1
ATOM 3161 O O . LEU A 1 399 ? 23.379 6.197 -11.630 1.00 89.38 399 LEU A O 1
ATOM 3165 N N . GLY A 1 400 ? 24.868 5.955 -9.956 1.00 89.00 400 GLY A N 1
ATOM 3166 C CA . GLY A 1 400 ? 24.296 6.976 -9.081 1.00 89.00 400 GLY A CA 1
ATOM 3167 C C . GLY A 1 400 ? 24.269 8.350 -9.752 1.00 89.00 400 GLY A C 1
ATOM 3168 O O . GLY A 1 400 ? 23.217 8.988 -9.787 1.00 89.00 400 GLY A O 1
ATOM 3169 N N . ASP A 1 401 ? 25.377 8.759 -10.375 1.00 88.69 401 ASP A N 1
ATOM 3170 C CA . ASP A 1 401 ? 25.468 10.033 -11.097 1.00 88.69 401 ASP A CA 1
ATOM 3171 C C . ASP A 1 401 ? 24.517 10.086 -12.300 1.00 88.69 401 ASP A C 1
ATOM 3173 O O . ASP A 1 401 ? 23.790 11.067 -12.476 1.00 88.69 401 ASP A O 1
ATOM 3177 N N . LYS A 1 402 ? 24.452 9.007 -13.091 1.00 90.44 402 LYS A N 1
ATOM 3178 C CA . LYS A 1 402 ? 23.523 8.896 -14.229 1.00 90.44 402 LYS A CA 1
ATOM 3179 C C . LYS A 1 402 ? 22.068 9.020 -13.790 1.00 90.44 402 LYS A C 1
ATOM 3181 O O . LYS A 1 402 ? 21.313 9.780 -14.391 1.00 90.44 402 LYS A O 1
ATOM 3186 N N . ILE A 1 403 ? 21.668 8.311 -12.732 1.00 89.69 403 ILE A N 1
ATOM 3187 C CA . ILE A 1 403 ? 20.305 8.388 -12.191 1.00 89.69 403 ILE A CA 1
ATOM 3188 C C . ILE A 1 403 ? 20.033 9.791 -11.647 1.00 89.69 403 ILE A C 1
ATOM 3190 O O . ILE A 1 403 ? 18.966 10.345 -11.906 1.00 89.69 403 ILE A O 1
ATOM 3194 N N . MET A 1 404 ? 20.981 10.397 -10.933 1.00 87.38 404 MET A N 1
ATOM 3195 C CA . MET A 1 404 ? 20.835 11.744 -10.383 1.00 87.38 404 MET A CA 1
ATOM 3196 C C . MET A 1 404 ? 20.581 12.789 -11.480 1.00 87.38 404 MET A C 1
ATOM 3198 O O . MET A 1 404 ? 19.668 13.600 -11.322 1.00 87.38 404 MET A O 1
ATOM 3202 N N . GLN A 1 405 ? 21.309 12.708 -12.599 1.00 87.75 405 GLN A N 1
ATOM 3203 C CA . GLN A 1 405 ? 21.195 13.613 -13.753 1.00 87.75 405 GLN A CA 1
ATOM 3204 C C . GLN A 1 405 ? 19.895 13.459 -14.556 1.00 87.75 405 GLN A C 1
ATOM 3206 O O . GLN A 1 405 ? 19.560 14.345 -15.341 1.00 87.75 405 GLN A O 1
ATOM 3211 N N . THR A 1 406 ? 19.136 12.373 -14.371 1.00 82.75 406 THR A N 1
ATOM 3212 C CA . THR A 1 406 ? 17.831 12.245 -15.038 1.00 82.75 406 THR A CA 1
ATOM 3213 C C . THR A 1 406 ? 16.873 13.357 -14.577 1.00 82.75 406 THR A C 1
ATOM 3215 O O . THR A 1 406 ? 16.790 13.622 -13.377 1.00 82.75 406 THR A O 1
ATOM 3218 N N . PRO A 1 407 ? 16.093 13.990 -15.472 1.00 79.12 407 PRO A N 1
ATOM 3219 C CA . PRO A 1 407 ? 15.174 15.079 -15.105 1.00 79.12 407 PRO A CA 1
ATOM 3220 C C . PRO A 1 407 ? 13.960 14.603 -14.289 1.00 79.12 407 PRO A C 1
ATOM 3222 O O . PRO A 1 407 ? 13.188 15.406 -13.774 1.00 79.12 407 PRO A O 1
ATOM 3225 N N . PHE A 1 408 ? 13.788 13.289 -14.156 1.00 74.81 408 PHE A N 1
ATOM 3226 C CA . PHE A 1 408 ? 12.721 12.668 -13.390 1.00 74.81 408 PHE A CA 1
ATOM 3227 C C . PHE A 1 408 ? 12.908 12.934 -11.889 1.00 74.81 408 PHE A C 1
ATOM 3229 O O . PHE A 1 408 ? 13.996 12.723 -11.354 1.00 74.81 408 PHE A O 1
ATOM 3236 N N . VAL A 1 409 ? 11.858 13.374 -11.193 1.00 81.69 409 VAL A N 1
ATOM 3237 C CA . VAL A 1 409 ? 11.836 13.516 -9.728 1.00 81.69 409 VAL A CA 1
ATOM 3238 C C . VAL A 1 409 ? 10.697 12.658 -9.200 1.00 81.69 409 VAL A C 1
ATOM 3240 O O . VAL A 1 409 ? 9.550 12.838 -9.592 1.00 81.69 409 VAL A O 1
ATOM 3243 N N . SER A 1 410 ? 11.017 11.687 -8.347 1.00 84.25 410 SER A N 1
ATOM 3244 C CA . SER A 1 410 ? 10.032 10.789 -7.746 1.00 84.25 410 SER A CA 1
ATOM 3245 C C . SER A 1 410 ? 10.569 10.153 -6.467 1.00 84.25 410 SER A C 1
ATOM 3247 O O . SER A 1 410 ? 11.785 10.019 -6.294 1.00 84.25 410 SER A O 1
ATOM 3249 N N . SER A 1 411 ? 9.660 9.685 -5.606 1.00 86.25 411 SER A N 1
ATOM 3250 C CA . SER A 1 411 ? 10.000 8.854 -4.442 1.00 86.25 411 SER A CA 1
ATOM 3251 C C . SER A 1 411 ? 10.791 7.618 -4.872 1.00 86.25 411 SER A C 1
ATOM 3253 O O . SER A 1 411 ? 11.803 7.277 -4.265 1.00 86.25 411 SER A O 1
ATOM 3255 N N . PHE A 1 412 ? 10.392 7.010 -5.991 1.00 83.50 412 PHE A N 1
ATOM 3256 C CA . PHE A 1 412 ? 11.060 5.867 -6.598 1.00 83.50 412 PHE A CA 1
ATOM 3257 C C . PHE A 1 412 ? 12.532 6.159 -6.964 1.00 83.50 412 PHE A C 1
ATOM 3259 O O . PHE A 1 412 ? 13.425 5.368 -6.639 1.00 83.50 412 PHE A O 1
ATOM 3266 N N . LYS A 1 413 ? 12.819 7.311 -7.590 1.00 87.88 413 LYS A N 1
ATOM 3267 C CA . LYS A 1 413 ? 14.195 7.727 -7.917 1.00 87.88 413 LYS A CA 1
ATOM 3268 C C . LYS A 1 413 ? 15.033 7.912 -6.656 1.00 87.88 413 LYS A C 1
ATOM 3270 O O . LYS A 1 413 ? 16.133 7.367 -6.575 1.00 87.88 413 LYS A O 1
ATOM 3275 N N . PHE A 1 414 ? 14.523 8.665 -5.682 1.00 91.25 414 PHE A N 1
ATOM 3276 C CA . PHE A 1 414 ? 15.238 8.904 -4.428 1.00 91.25 414 PHE A CA 1
ATOM 3277 C C . PHE A 1 414 ? 15.509 7.598 -3.682 1.00 91.25 414 PHE A C 1
ATOM 3279 O O . PHE A 1 414 ? 16.628 7.364 -3.242 1.00 91.25 414 PHE A O 1
ATOM 3286 N N . HIS A 1 415 ? 14.531 6.697 -3.630 1.00 90.06 415 HIS A N 1
ATOM 3287 C CA . HIS A 1 415 ? 14.691 5.394 -3.000 1.00 90.06 415 HIS A CA 1
ATOM 3288 C C . HIS A 1 415 ? 15.750 4.523 -3.697 1.00 90.06 415 HIS A C 1
ATOM 3290 O O . HIS A 1 415 ? 16.556 3.870 -3.034 1.00 90.06 415 HIS A O 1
ATOM 3296 N N . THR A 1 416 ? 15.795 4.548 -5.033 1.00 89.06 416 THR A N 1
ATOM 3297 C CA . THR A 1 416 ? 16.821 3.836 -5.814 1.00 89.06 416 THR A CA 1
ATOM 3298 C C . THR A 1 416 ? 18.218 4.386 -5.520 1.00 89.06 416 THR A C 1
ATOM 3300 O O . THR A 1 416 ? 19.139 3.618 -5.245 1.00 89.06 416 THR A O 1
ATOM 3303 N N . LEU A 1 417 ? 18.374 5.715 -5.504 1.00 92.06 417 LEU A N 1
ATOM 3304 C CA . LEU A 1 417 ? 19.635 6.366 -5.137 1.00 92.06 417 LEU A CA 1
ATOM 3305 C C . LEU A 1 417 ? 20.055 6.006 -3.707 1.00 92.06 417 LEU A C 1
ATOM 3307 O O . LEU A 1 417 ? 21.212 5.651 -3.490 1.00 92.06 417 LEU A O 1
ATOM 3311 N N . ALA A 1 418 ? 19.123 6.020 -2.752 1.00 92.31 418 ALA A N 1
ATOM 3312 C CA . ALA A 1 418 ? 19.391 5.637 -1.368 1.00 92.31 418 ALA A CA 1
ATOM 3313 C C . ALA A 1 418 ? 19.981 4.220 -1.275 1.00 92.31 418 ALA A C 1
ATOM 3315 O O . ALA A 1 418 ? 21.045 4.030 -0.687 1.00 92.31 418 ALA A O 1
ATOM 3316 N N . LYS A 1 419 ? 19.370 3.244 -1.959 1.00 90.62 419 LYS A N 1
ATOM 3317 C CA . LYS A 1 419 ? 19.867 1.859 -2.020 1.00 90.62 419 LYS A CA 1
ATOM 3318 C C . LYS A 1 419 ? 21.252 1.742 -2.660 1.00 90.62 419 LYS A C 1
ATOM 3320 O O . LYS A 1 419 ? 22.088 0.984 -2.168 1.00 90.62 419 LYS A O 1
ATOM 3325 N N . ILE A 1 420 ? 21.530 2.492 -3.728 1.00 91.50 420 ILE A N 1
ATOM 3326 C CA . ILE A 1 420 ? 22.865 2.523 -4.355 1.00 91.50 420 ILE A CA 1
ATOM 3327 C C . ILE A 1 420 ? 23.908 3.033 -3.355 1.00 91.50 420 ILE A C 1
ATOM 3329 O O . ILE A 1 420 ? 24.943 2.392 -3.158 1.00 91.50 420 ILE A O 1
ATOM 3333 N N . TYR A 1 421 ? 23.632 4.154 -2.687 1.00 91.12 421 TYR A N 1
ATOM 3334 C CA . TYR A 1 421 ? 24.560 4.739 -1.720 1.00 91.12 421 TYR A CA 1
ATOM 3335 C C . TYR A 1 421 ? 24.696 3.906 -0.439 1.00 91.12 421 TYR A C 1
ATOM 3337 O O . TYR A 1 421 ? 25.783 3.841 0.132 1.00 91.12 421 TYR A O 1
ATOM 3345 N N . GLU A 1 422 ? 23.653 3.188 -0.024 1.00 89.00 422 GLU A N 1
ATOM 3346 C CA . GLU A 1 422 ? 23.740 2.177 1.031 1.00 89.00 422 GLU A CA 1
ATOM 3347 C C . GLU A 1 422 ? 24.676 1.025 0.634 1.00 89.00 422 GLU A C 1
ATOM 3349 O O . GLU A 1 422 ? 25.567 0.667 1.408 1.00 89.00 422 GLU A O 1
ATOM 3354 N N . ARG A 1 423 ? 24.554 0.479 -0.587 1.00 88.19 423 ARG A N 1
ATOM 3355 C CA . ARG A 1 423 ? 25.485 -0.551 -1.092 1.00 88.19 423 ARG A CA 1
ATOM 3356 C C . ARG A 1 423 ? 26.924 -0.033 -1.124 1.00 88.19 423 ARG A C 1
ATOM 3358 O O . ARG A 1 423 ? 27.833 -0.740 -0.689 1.00 88.19 423 ARG A O 1
ATOM 3365 N N . LEU A 1 424 ? 27.136 1.202 -1.586 1.00 88.56 424 LEU A N 1
ATOM 3366 C CA . LEU A 1 424 ? 28.451 1.857 -1.575 1.00 88.56 424 LEU A CA 1
ATOM 3367 C C . LEU A 1 424 ? 29.015 1.984 -0.153 1.00 88.56 424 LEU A C 1
ATOM 3369 O O . LEU A 1 424 ? 30.177 1.639 0.072 1.00 88.56 424 LEU A O 1
ATOM 3373 N N . TYR A 1 425 ? 28.187 2.392 0.811 1.00 86.75 425 TYR A N 1
ATOM 3374 C CA . TYR A 1 425 ? 28.561 2.453 2.222 1.00 86.75 425 TYR A CA 1
ATOM 3375 C C . TYR A 1 425 ? 28.971 1.076 2.765 1.00 86.75 425 TYR A C 1
ATOM 3377 O O . TYR A 1 425 ? 30.025 0.942 3.389 1.00 86.75 425 TYR A O 1
ATOM 3385 N N . VAL A 1 426 ? 28.195 0.024 2.487 1.00 84.06 426 VAL A N 1
ATOM 3386 C CA . VAL A 1 426 ? 28.515 -1.346 2.922 1.00 84.06 426 VAL A CA 1
ATOM 3387 C C . VAL A 1 426 ? 29.847 -1.824 2.332 1.00 84.06 426 VAL A C 1
ATOM 3389 O O . VAL A 1 426 ? 30.682 -2.360 3.068 1.00 84.06 426 VAL A O 1
ATOM 3392 N N . LEU A 1 427 ? 30.085 -1.593 1.037 1.00 83.25 427 LEU A N 1
ATOM 3393 C CA . LEU A 1 427 ? 31.352 -1.929 0.376 1.00 83.25 427 LEU A CA 1
ATOM 3394 C C . LEU A 1 427 ? 32.536 -1.158 0.980 1.00 83.25 427 LEU A C 1
ATOM 3396 O O . LEU A 1 427 ? 33.620 -1.721 1.160 1.00 83.25 427 LEU A O 1
ATOM 3400 N N . GLU A 1 428 ? 32.345 0.113 1.336 1.00 81.12 428 GLU A N 1
ATOM 3401 C CA . GLU A 1 428 ? 33.364 0.911 2.017 1.00 81.12 428 GLU A CA 1
ATOM 3402 C C . GLU A 1 428 ? 33.711 0.333 3.399 1.00 81.12 428 GLU A C 1
ATOM 3404 O O . GLU A 1 428 ? 34.895 0.170 3.717 1.00 81.12 428 GLU A O 1
ATOM 3409 N N . GLN A 1 429 ? 32.702 -0.048 4.189 1.00 75.88 429 GLN A N 1
ATOM 3410 C CA . GLN A 1 429 ? 32.893 -0.670 5.505 1.00 75.88 429 GLN A CA 1
ATOM 3411 C C . GLN A 1 429 ? 33.617 -2.024 5.412 1.00 75.88 429 GLN A C 1
ATOM 3413 O O . GLN A 1 429 ? 34.498 -2.318 6.223 1.00 75.88 429 GLN A O 1
ATOM 3418 N N . MET A 1 430 ? 33.310 -2.837 4.396 1.00 74.75 430 MET A N 1
ATOM 3419 C CA . MET A 1 430 ? 34.010 -4.106 4.146 1.00 74.75 430 MET A CA 1
ATOM 3420 C C . MET A 1 430 ? 35.487 -3.904 3.770 1.00 74.75 430 MET A C 1
ATOM 3422 O O . MET A 1 430 ? 36.349 -4.683 4.175 1.00 74.75 430 MET A O 1
ATOM 3426 N N . ASN A 1 431 ? 35.811 -2.846 3.025 1.00 68.50 431 ASN A N 1
ATOM 3427 C CA . ASN A 1 431 ? 37.197 -2.527 2.668 1.00 68.50 431 ASN A CA 1
A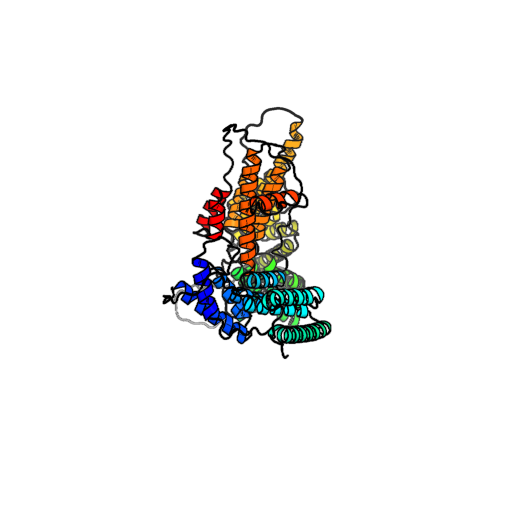TOM 3428 C C . ASN A 1 431 ? 37.981 -1.935 3.853 1.00 68.50 431 ASN A C 1
ATOM 3430 O O . ASN A 1 431 ? 39.172 -2.206 4.018 1.00 68.50 431 ASN A O 1
ATOM 3434 N N . LEU A 1 432 ? 37.313 -1.161 4.713 1.00 64.88 432 LEU A N 1
ATOM 3435 C CA . LEU A 1 432 ? 37.851 -0.650 5.979 1.00 64.88 432 LEU A CA 1
ATOM 3436 C C . LEU A 1 432 ? 38.250 -1.774 6.945 1.00 64.88 432 LEU A C 1
ATOM 3438 O O . LEU A 1 432 ? 39.336 -1.723 7.527 1.00 64.88 432 LEU A O 1
ATOM 3442 N N . SER A 1 433 ? 37.411 -2.804 7.092 1.00 58.03 433 SER A N 1
ATOM 3443 C CA . SER A 1 433 ? 37.696 -3.937 7.984 1.00 58.03 433 SER A CA 1
ATOM 3444 C C . SER A 1 433 ? 38.874 -4.791 7.496 1.00 58.03 433 SER A C 1
ATOM 3446 O O . SER A 1 433 ? 39.652 -5.280 8.317 1.00 58.03 433 SER A O 1
ATOM 3448 N N . ARG A 1 434 ? 39.083 -4.896 6.174 1.00 55.00 434 ARG A N 1
ATOM 3449 C CA . ARG A 1 434 ? 40.256 -5.559 5.568 1.00 55.00 434 ARG A CA 1
ATOM 3450 C C . ARG A 1 434 ? 41.552 -4.754 5.735 1.00 55.00 434 ARG A C 1
ATOM 3452 O O . ARG A 1 434 ? 42.600 -5.341 6.004 1.00 55.00 434 ARG A O 1
ATOM 3459 N N . HIS A 1 435 ? 41.493 -3.424 5.628 1.00 49.16 435 HIS A N 1
ATOM 3460 C CA . HIS A 1 435 ? 42.671 -2.551 5.735 1.00 49.16 435 HIS A CA 1
ATOM 3461 C C . HIS A 1 435 ? 43.076 -2.165 7.165 1.00 49.16 435 HIS A C 1
ATOM 3463 O O . HIS A 1 435 ? 44.215 -1.745 7.360 1.00 49.16 435 HIS A O 1
ATOM 3469 N N . ARG A 1 436 ? 42.242 -2.398 8.191 1.00 47.97 436 ARG A N 1
ATOM 3470 C CA . ARG A 1 436 ? 42.654 -2.245 9.607 1.00 47.97 436 ARG A CA 1
ATOM 3471 C C . ARG A 1 436 ? 43.876 -3.099 10.003 1.00 47.97 436 ARG A C 1
ATOM 3473 O O . ARG A 1 436 ? 44.464 -2.839 11.044 1.00 47.97 436 ARG A O 1
ATOM 3480 N N . ARG A 1 437 ? 44.301 -4.073 9.182 1.00 47.59 437 ARG A N 1
ATOM 3481 C CA . ARG A 1 437 ? 45.537 -4.856 9.387 1.00 47.59 437 ARG A CA 1
ATOM 3482 C C . ARG A 1 437 ? 46.810 -4.242 8.781 1.00 47.59 437 ARG A C 1
ATOM 3484 O O . ARG A 1 437 ? 47.888 -4.762 9.049 1.00 47.59 437 ARG A O 1
ATOM 3491 N N . ARG A 1 438 ? 46.735 -3.167 7.983 1.00 43.66 438 ARG A N 1
ATOM 3492 C CA . ARG A 1 438 ? 47.915 -2.493 7.403 1.00 43.66 438 ARG A CA 1
ATOM 3493 C C . ARG A 1 438 ? 47.702 -0.974 7.300 1.00 43.66 438 ARG A C 1
ATOM 3495 O O . ARG A 1 438 ? 47.191 -0.493 6.303 1.00 43.66 438 ARG A O 1
ATOM 3502 N N . SER A 1 439 ? 48.115 -0.281 8.363 1.00 40.59 439 SER A N 1
ATOM 3503 C CA . SER A 1 439 ? 48.787 1.032 8.410 1.00 40.59 439 SER A CA 1
ATOM 3504 C C . SER A 1 439 ? 48.293 2.236 7.569 1.00 40.59 439 SER A C 1
ATOM 3506 O O . SER A 1 439 ? 48.329 2.211 6.347 1.00 40.59 439 SER A O 1
ATOM 3508 N N . ILE A 1 440 ? 47.999 3.321 8.308 1.00 49.03 440 ILE A N 1
ATOM 3509 C CA . ILE A 1 440 ? 48.434 4.731 8.146 1.00 49.03 440 ILE A CA 1
ATOM 3510 C C . ILE A 1 440 ? 48.014 5.520 6.881 1.00 49.03 440 ILE A C 1
ATOM 3512 O O . ILE A 1 440 ? 48.345 5.190 5.752 1.00 49.03 440 ILE A O 1
ATOM 3516 N N . MET A 1 441 ? 47.376 6.668 7.165 1.00 43.56 441 MET A N 1
ATOM 3517 C CA . MET A 1 441 ? 46.955 7.782 6.297 1.00 43.56 441 MET A CA 1
ATOM 3518 C C . MET A 1 441 ? 45.802 7.519 5.313 1.00 43.56 441 MET A C 1
ATOM 3520 O O . MET A 1 441 ? 45.978 7.033 4.201 1.00 43.56 441 MET A O 1
ATOM 3524 N N . ARG A 1 442 ? 44.597 7.969 5.698 1.00 43.41 442 ARG A N 1
ATOM 3525 C CA . ARG A 1 442 ? 43.498 8.261 4.766 1.00 43.41 442 ARG A CA 1
ATOM 3526 C C . ARG A 1 442 ? 43.324 9.772 4.654 1.00 43.41 442 ARG A C 1
ATOM 3528 O O . ARG A 1 442 ? 42.871 10.404 5.602 1.00 43.41 442 ARG A O 1
ATOM 3535 N N . ASN A 1 443 ? 43.633 10.323 3.485 1.00 38.28 443 ASN A N 1
ATOM 3536 C CA . ASN A 1 443 ? 43.179 11.655 3.098 1.00 38.28 443 ASN A CA 1
ATOM 3537 C C . ASN A 1 443 ? 41.658 11.588 2.867 1.00 38.28 443 ASN A C 1
ATOM 3539 O O . ASN A 1 443 ? 41.174 10.774 2.081 1.00 38.28 443 ASN A O 1
ATOM 3543 N N . SER A 1 444 ? 40.892 12.393 3.603 1.00 45.72 444 SER A N 1
ATOM 3544 C CA . SER A 1 444 ? 39.427 12.355 3.655 1.00 45.72 444 SER A CA 1
ATOM 3545 C C . SER A 1 444 ? 38.775 13.164 2.523 1.00 45.72 444 SER A C 1
ATOM 3547 O O . SER A 1 444 ? 38.154 14.196 2.768 1.00 45.72 444 SER A O 1
ATOM 3549 N N . THR A 1 445 ? 38.911 12.712 1.278 1.00 49.12 445 THR A N 1
ATOM 3550 C CA . THR A 1 445 ? 38.157 13.261 0.130 1.00 49.12 445 THR A CA 1
ATOM 3551 C C . THR A 1 445 ? 37.008 12.361 -0.326 1.00 49.12 445 THR A C 1
ATOM 3553 O O . THR A 1 445 ? 36.327 12.682 -1.296 1.00 49.12 445 THR A O 1
ATOM 3556 N N . HIS A 1 446 ? 36.758 11.238 0.355 1.00 57.06 446 HIS A N 1
ATOM 3557 C CA . HIS A 1 446 ? 35.641 10.366 0.001 1.00 57.06 446 HIS A CA 1
ATOM 3558 C C . HIS A 1 446 ? 34.300 10.938 0.491 1.00 57.06 446 HIS A C 1
ATOM 3560 O O . HIS A 1 446 ? 34.208 11.358 1.648 1.00 57.06 446 HIS A O 1
ATOM 3566 N N . PRO A 1 447 ? 33.260 10.959 -0.365 1.00 71.94 447 PRO A N 1
ATOM 3567 C CA . PRO A 1 447 ? 31.927 11.394 0.031 1.00 71.94 447 PRO A CA 1
ATOM 3568 C C . PRO A 1 447 ? 31.369 10.473 1.122 1.00 71.94 447 PRO A C 1
ATOM 3570 O O . PRO A 1 447 ? 31.543 9.257 1.074 1.00 71.94 447 PRO A O 1
ATOM 3573 N N . ASN A 1 448 ? 30.684 11.049 2.113 1.00 82.38 448 ASN A N 1
ATOM 3574 C CA . ASN A 1 448 ? 30.062 10.276 3.186 1.00 82.38 448 ASN A CA 1
ATOM 3575 C C . ASN A 1 448 ? 28.808 9.554 2.658 1.00 82.38 448 ASN A C 1
ATOM 3577 O O . ASN A 1 448 ? 27.702 10.095 2.716 1.00 82.38 448 ASN A O 1
ATOM 3581 N N . TYR A 1 449 ? 28.980 8.335 2.135 1.00 85.81 449 TYR A N 1
ATOM 3582 C CA . TYR A 1 449 ? 27.888 7.554 1.542 1.00 85.81 449 TYR A CA 1
ATOM 3583 C C . TYR A 1 449 ? 26.765 7.228 2.532 1.00 85.81 449 TYR A C 1
ATOM 3585 O O . TYR A 1 449 ? 25.618 7.097 2.111 1.00 85.81 449 TYR A O 1
ATOM 3593 N N . HIS A 1 450 ? 27.061 7.147 3.834 1.00 85.06 450 HIS A N 1
ATOM 3594 C CA . HIS A 1 450 ? 26.037 6.960 4.863 1.00 85.06 450 HIS A CA 1
ATOM 3595 C C . HIS A 1 450 ? 25.069 8.147 4.903 1.00 85.06 450 HIS A C 1
ATOM 3597 O O . HIS A 1 450 ? 23.858 7.967 4.789 1.00 85.06 450 HIS A O 1
ATOM 3603 N N . ASP A 1 451 ? 25.600 9.366 5.000 1.00 85.50 451 ASP A N 1
ATOM 3604 C CA . ASP A 1 451 ? 24.773 10.573 5.071 1.00 85.50 451 ASP A CA 1
ATOM 3605 C C . ASP A 1 451 ? 24.044 10.829 3.748 1.00 85.50 451 ASP A C 1
ATOM 3607 O O . ASP A 1 451 ? 22.906 11.290 3.750 1.00 85.50 451 ASP A O 1
ATOM 3611 N N . ILE A 1 452 ? 24.680 10.519 2.614 1.00 89.31 452 ILE A N 1
ATOM 3612 C CA . ILE A 1 452 ? 24.057 10.644 1.290 1.00 89.31 452 ILE A CA 1
ATOM 3613 C C . ILE A 1 452 ? 22.895 9.655 1.147 1.00 89.31 452 ILE A C 1
ATOM 3615 O O . ILE A 1 452 ? 21.805 10.064 0.751 1.00 89.31 452 ILE A O 1
ATOM 3619 N N . SER A 1 453 ? 23.098 8.386 1.515 1.00 90.81 453 SER A N 1
ATOM 3620 C CA . SER A 1 453 ? 22.032 7.379 1.521 1.00 90.81 453 SER A CA 1
ATOM 3621 C C . SER A 1 453 ? 20.860 7.822 2.397 1.00 90.81 453 SER A C 1
ATOM 3623 O O . SER A 1 453 ? 19.719 7.851 1.935 1.00 90.81 453 SER A O 1
ATOM 3625 N N . MET A 1 454 ? 21.147 8.278 3.622 1.00 89.81 454 MET A N 1
ATOM 3626 C CA . MET A 1 454 ? 20.116 8.754 4.541 1.00 89.81 454 MET A CA 1
ATOM 3627 C C . MET A 1 454 ? 19.333 9.936 3.966 1.00 89.81 454 MET A C 1
ATOM 3629 O O . MET A 1 454 ? 18.108 9.925 3.995 1.00 89.81 454 MET A O 1
ATOM 3633 N N . LYS A 1 455 ? 20.013 10.940 3.397 1.00 92.44 455 LYS A N 1
ATOM 3634 C CA . LYS A 1 455 ? 19.344 12.077 2.745 1.00 92.44 455 LYS A CA 1
ATOM 3635 C C . LYS A 1 455 ? 18.374 11.610 1.668 1.00 92.44 455 LYS A C 1
ATOM 3637 O O . LYS A 1 455 ? 17.243 12.075 1.646 1.00 92.44 455 LYS A O 1
ATOM 3642 N N . PHE A 1 456 ? 18.781 10.664 0.824 1.00 94.12 456 PHE A N 1
ATOM 3643 C CA . PHE A 1 456 ? 17.906 10.136 -0.218 1.00 94.12 456 PHE A CA 1
ATOM 3644 C C . PHE A 1 456 ? 16.745 9.299 0.329 1.00 94.12 456 PHE A C 1
ATOM 3646 O O . PHE A 1 456 ? 15.639 9.418 -0.192 1.00 94.12 456 PHE A O 1
ATOM 3653 N N . TYR A 1 457 ? 16.941 8.514 1.393 1.00 93.56 457 TYR A N 1
ATOM 3654 C CA . TYR A 1 457 ? 15.833 7.837 2.074 1.00 93.56 457 TYR A CA 1
ATOM 3655 C C . TYR A 1 457 ? 14.818 8.839 2.643 1.00 93.56 457 TYR A C 1
ATOM 3657 O O . TYR A 1 457 ? 13.614 8.677 2.437 1.00 93.56 457 TYR A O 1
ATOM 3665 N N . LEU A 1 458 ? 15.294 9.905 3.295 1.00 93.69 458 LEU A N 1
ATOM 3666 C CA . LEU A 1 458 ? 14.441 10.962 3.842 1.00 93.69 458 LEU A CA 1
ATOM 3667 C C . LEU A 1 458 ? 13.707 11.732 2.737 1.00 93.69 458 LEU A C 1
ATOM 3669 O O . LEU A 1 458 ? 12.504 11.945 2.857 1.00 93.69 458 LEU A O 1
ATOM 3673 N N . SER A 1 459 ? 14.385 12.084 1.640 1.00 94.06 459 SER A N 1
ATOM 3674 C CA . SER A 1 459 ? 13.758 12.714 0.469 1.00 94.06 459 SER A CA 1
ATOM 3675 C C . SER A 1 459 ? 12.728 11.795 -0.194 1.00 94.06 459 SER A C 1
ATOM 3677 O O . SER A 1 459 ? 11.681 12.273 -0.619 1.00 94.06 459 SER A O 1
ATOM 3679 N N . ALA A 1 460 ? 12.973 10.480 -0.259 1.00 92.75 460 ALA A N 1
ATOM 3680 C CA . ALA A 1 460 ? 12.004 9.517 -0.785 1.00 92.75 460 ALA A CA 1
ATOM 3681 C C . ALA A 1 460 ? 10.720 9.487 0.055 1.00 92.75 460 ALA A C 1
ATOM 3683 O O . ALA A 1 460 ? 9.629 9.591 -0.504 1.00 92.75 460 ALA A O 1
ATOM 3684 N N . ALA A 1 461 ? 10.858 9.402 1.383 1.00 92.50 461 ALA A N 1
ATOM 3685 C CA . ALA A 1 461 ? 9.735 9.409 2.317 1.00 92.50 461 ALA A CA 1
ATOM 3686 C C . ALA A 1 461 ? 8.975 10.748 2.311 1.00 92.50 461 ALA A C 1
ATOM 3688 O O . ALA A 1 461 ? 7.747 10.762 2.296 1.00 92.50 461 ALA A O 1
ATOM 3689 N N . ALA A 1 462 ? 9.692 11.876 2.281 1.00 91.31 462 ALA A N 1
ATOM 3690 C CA . ALA A 1 462 ? 9.101 13.214 2.250 1.00 91.31 462 ALA A CA 1
ATOM 3691 C C . ALA A 1 462 ? 8.378 13.518 0.927 1.00 91.31 462 ALA A C 1
ATOM 3693 O O . ALA A 1 462 ? 7.371 14.221 0.930 1.00 91.31 462 ALA A O 1
ATOM 3694 N N . TYR A 1 463 ? 8.872 12.985 -0.195 1.00 90.56 463 TYR A N 1
ATOM 3695 C CA . TYR A 1 463 ? 8.259 13.164 -1.513 1.00 90.56 463 TYR A CA 1
ATOM 3696 C C . TYR A 1 463 ? 7.048 12.246 -1.746 1.00 90.56 463 TYR A C 1
ATOM 3698 O O . TYR A 1 463 ? 6.176 12.572 -2.553 1.00 90.56 463 TYR A O 1
ATOM 3706 N N . ALA A 1 464 ? 6.992 11.084 -1.086 1.00 89.12 464 ALA A N 1
ATOM 3707 C CA . ALA A 1 464 ? 5.902 10.125 -1.248 1.00 89.12 464 ALA A CA 1
ATOM 3708 C C . ALA A 1 464 ? 4.540 10.777 -0.960 1.00 89.12 464 ALA A C 1
ATOM 3710 O O . ALA A 1 464 ? 4.375 11.486 0.035 1.00 89.12 464 ALA A O 1
ATOM 3711 N N . GLN A 1 465 ? 3.569 10.545 -1.845 1.00 86.62 465 GLN A N 1
ATOM 3712 C CA . GLN A 1 465 ? 2.226 11.107 -1.710 1.00 86.62 465 GLN A CA 1
ATOM 3713 C C . GLN A 1 465 ? 1.516 10.516 -0.489 1.00 86.62 465 GLN A C 1
ATOM 3715 O O . GLN A 1 465 ? 1.809 9.401 -0.066 1.00 86.62 465 GLN A O 1
ATOM 3720 N N . ASP A 1 466 ? 0.578 11.262 0.087 1.00 82.38 466 ASP A N 1
ATOM 3721 C CA . ASP A 1 466 ? -0.130 10.820 1.295 1.00 82.38 466 ASP A CA 1
ATOM 3722 C C . ASP A 1 466 ? -1.039 9.601 1.056 1.00 82.38 466 ASP A C 1
ATOM 3724 O O . ASP A 1 466 ? -1.367 8.889 2.003 1.00 82.38 466 ASP A O 1
ATOM 3728 N N . ASP A 1 467 ? -1.441 9.363 -0.196 1.00 85.06 467 ASP A N 1
ATOM 3729 C CA . ASP A 1 467 ? -2.212 8.190 -0.616 1.00 85.06 467 ASP A CA 1
ATOM 3730 C C . ASP A 1 467 ? -1.325 6.999 -1.034 1.00 85.06 467 ASP A C 1
ATOM 3732 O O . ASP A 1 467 ? -1.843 5.958 -1.437 1.00 85.06 467 ASP A O 1
ATOM 3736 N N . ASP A 1 468 ? 0.006 7.131 -0.947 1.00 88.38 468 ASP A N 1
ATOM 3737 C CA . ASP A 1 468 ? 0.951 6.057 -1.256 1.00 88.38 468 ASP A CA 1
ATOM 3738 C C . ASP A 1 468 ? 0.974 5.015 -0.135 1.00 88.38 468 ASP A C 1
ATOM 3740 O O . ASP A 1 468 ? 1.485 5.252 0.960 1.00 88.38 468 ASP A O 1
ATOM 3744 N N . LEU A 1 469 ? 0.461 3.819 -0.428 1.00 87.50 469 LEU A N 1
ATOM 3745 C CA . LEU A 1 469 ? 0.409 2.712 0.529 1.00 87.50 469 LEU A CA 1
ATOM 3746 C C . LEU A 1 469 ? 1.802 2.187 0.926 1.00 87.50 469 LEU A C 1
ATOM 3748 O O . LEU A 1 469 ? 1.930 1.502 1.938 1.00 87.50 469 LEU A O 1
ATOM 3752 N N . TYR A 1 470 ? 2.849 2.511 0.159 1.00 87.00 470 TYR A N 1
ATOM 3753 C CA . TYR A 1 470 ? 4.225 2.074 0.409 1.00 87.00 470 TYR A CA 1
ATOM 3754 C C . TYR A 1 470 ? 5.036 3.066 1.248 1.00 87.00 470 TYR A C 1
ATOM 3756 O O . TYR A 1 470 ? 6.202 2.801 1.550 1.00 87.00 470 TYR A O 1
ATOM 3764 N N . ILE A 1 471 ? 4.446 4.192 1.664 1.00 88.38 471 ILE A N 1
ATOM 3765 C CA . ILE A 1 471 ? 5.162 5.220 2.426 1.00 88.38 471 ILE A CA 1
ATOM 3766 C C . ILE A 1 471 ? 5.792 4.666 3.716 1.00 88.38 471 ILE A C 1
ATOM 3768 O O . ILE A 1 471 ? 6.914 5.030 4.071 1.00 88.38 471 ILE A O 1
ATOM 3772 N N . THR A 1 472 ? 5.118 3.721 4.378 1.00 87.44 472 THR A N 1
ATOM 3773 C CA . THR A 1 472 ? 5.600 3.036 5.586 1.00 87.44 472 THR A CA 1
ATOM 3774 C C . THR A 1 472 ? 6.891 2.268 5.332 1.00 87.44 472 THR A C 1
ATOM 3776 O O . THR A 1 472 ? 7.789 2.306 6.169 1.00 87.44 472 THR A O 1
ATOM 3779 N N . GLN A 1 473 ? 7.053 1.670 4.148 1.00 87.19 473 GLN A N 1
ATOM 3780 C CA . GLN A 1 473 ? 8.276 0.958 3.784 1.00 87.19 473 GLN A CA 1
ATOM 3781 C C . GLN A 1 473 ? 9.478 1.896 3.672 1.00 87.19 473 GLN A C 1
ATOM 3783 O O . GLN A 1 473 ? 10.598 1.495 3.986 1.00 87.19 473 GLN A O 1
ATOM 3788 N N . TYR A 1 474 ? 9.295 3.151 3.244 1.00 89.19 474 TYR A N 1
ATOM 3789 C CA . TYR A 1 474 ? 10.400 4.115 3.241 1.00 89.19 474 TYR A CA 1
ATOM 3790 C C . TYR A 1 474 ? 10.900 4.380 4.663 1.00 89.19 474 TYR A C 1
ATOM 3792 O O . TYR A 1 474 ? 12.111 4.383 4.888 1.00 89.19 474 TYR A O 1
ATOM 3800 N N . TYR A 1 475 ? 9.988 4.509 5.627 1.00 89.81 475 TYR A N 1
ATOM 3801 C CA . TYR A 1 475 ? 10.345 4.648 7.038 1.00 89.81 475 TYR A CA 1
ATOM 3802 C C . TYR A 1 475 ? 10.933 3.369 7.637 1.00 89.81 475 TYR A C 1
ATOM 3804 O O . TYR A 1 475 ? 11.907 3.454 8.382 1.00 89.81 475 TYR A O 1
ATOM 3812 N N . ASP A 1 476 ? 10.433 2.192 7.260 1.00 86.44 476 ASP A N 1
ATOM 3813 C CA . ASP A 1 476 ? 11.024 0.918 7.679 1.00 86.44 476 ASP A CA 1
ATOM 3814 C C . ASP A 1 476 ? 12.483 0.802 7.192 1.00 86.44 476 ASP A C 1
ATOM 3816 O O . ASP A 1 476 ? 13.354 0.366 7.945 1.00 86.44 476 ASP A O 1
ATOM 3820 N N . ASN A 1 477 ? 12.788 1.261 5.969 1.00 87.06 477 ASN A N 1
ATOM 3821 C CA . ASN A 1 477 ? 14.162 1.318 5.452 1.00 87.06 477 ASN A CA 1
ATOM 3822 C C . ASN A 1 477 ? 15.038 2.321 6.220 1.00 87.06 477 ASN A C 1
ATOM 3824 O O . ASN A 1 477 ? 16.182 1.997 6.534 1.00 87.06 477 ASN A O 1
ATOM 3828 N N . ILE A 1 478 ? 14.510 3.501 6.573 1.00 88.50 478 ILE A N 1
ATOM 3829 C CA . ILE A 1 478 ? 15.215 4.483 7.418 1.00 88.50 478 ILE A CA 1
ATOM 3830 C C . ILE A 1 478 ? 15.573 3.855 8.770 1.00 88.50 478 ILE A C 1
ATOM 3832 O O . ILE A 1 478 ? 16.735 3.885 9.176 1.00 88.50 478 ILE A O 1
ATOM 3836 N N . LEU A 1 479 ? 14.595 3.244 9.446 1.00 85.81 479 LEU A N 1
ATOM 3837 C CA . LEU A 1 479 ? 14.786 2.591 10.743 1.00 85.81 479 LEU A CA 1
ATOM 3838 C C . LEU A 1 479 ? 15.812 1.456 10.652 1.00 85.81 479 LEU A C 1
ATOM 3840 O O . LEU A 1 479 ? 16.754 1.404 11.443 1.00 85.81 479 LEU A O 1
ATOM 3844 N N . ASN A 1 480 ? 15.685 0.581 9.654 1.00 81.69 480 ASN A N 1
ATOM 3845 C CA . ASN A 1 480 ? 16.614 -0.528 9.441 1.00 81.69 480 ASN A CA 1
ATOM 3846 C C . ASN A 1 480 ? 18.042 -0.043 9.160 1.00 81.69 480 ASN A C 1
ATOM 3848 O O . ASN A 1 480 ? 18.998 -0.595 9.711 1.00 81.69 480 ASN A O 1
ATOM 3852 N N . PHE A 1 481 ? 18.198 1.011 8.357 1.00 79.81 481 PHE A N 1
ATOM 3853 C CA . PHE A 1 481 ? 19.502 1.588 8.048 1.00 79.81 481 PHE A CA 1
ATOM 3854 C C . PHE A 1 481 ? 20.152 2.223 9.291 1.00 79.81 481 PHE A C 1
ATOM 3856 O O . PHE A 1 481 ? 21.333 1.986 9.556 1.00 79.81 481 PHE A O 1
ATOM 3863 N N . LEU A 1 482 ? 19.373 2.932 10.120 1.00 78.00 482 LEU A N 1
ATOM 3864 C CA . LEU A 1 482 ? 19.831 3.491 11.402 1.00 78.00 482 LEU A CA 1
ATOM 3865 C C . LEU A 1 482 ? 20.319 2.416 12.383 1.00 78.00 482 LEU A C 1
ATOM 3867 O O . LEU A 1 482 ? 21.286 2.627 13.118 1.00 78.00 482 LEU A O 1
ATOM 3871 N N . ILE A 1 483 ? 19.667 1.255 12.399 1.00 73.69 483 ILE A N 1
ATOM 3872 C CA . ILE A 1 483 ? 20.007 0.152 13.306 1.00 73.69 483 ILE A CA 1
ATOM 3873 C C . ILE A 1 483 ? 21.228 -0.606 12.808 1.00 73.69 483 ILE A C 1
ATOM 3875 O O . ILE A 1 483 ? 22.178 -0.803 13.568 1.00 73.69 483 ILE A O 1
ATOM 3879 N N . GLY A 1 484 ? 21.241 -0.972 11.523 1.00 63.84 484 GLY A N 1
ATOM 3880 C CA . GLY A 1 484 ? 22.348 -1.700 10.903 1.00 63.84 484 GLY A CA 1
ATOM 3881 C C . GLY A 1 484 ? 23.665 -0.915 10.899 1.00 63.84 484 GLY A C 1
ATOM 3882 O O . GLY A 1 484 ? 24.743 -1.511 10.972 1.00 63.84 484 GLY A O 1
ATOM 3883 N N . ALA A 1 485 ? 23.605 0.422 10.872 1.00 57.84 485 ALA A N 1
ATOM 3884 C CA . ALA A 1 485 ? 24.775 1.286 11.028 1.00 57.84 485 ALA A CA 1
ATOM 3885 C C . ALA A 1 485 ? 25.363 1.253 12.453 1.00 57.84 485 ALA A C 1
ATOM 3887 O O . ALA A 1 485 ? 26.561 1.490 12.634 1.00 57.84 485 ALA A O 1
ATOM 3888 N N . SER A 1 486 ? 24.545 0.937 13.460 1.00 51.44 486 SER A N 1
ATOM 3889 C CA . SER A 1 486 ? 24.943 0.997 14.864 1.00 51.44 486 SER A CA 1
ATOM 3890 C C . SER A 1 486 ? 25.546 -0.290 15.412 1.00 51.44 486 SER A C 1
ATOM 3892 O O . SER A 1 486 ? 26.423 -0.203 16.263 1.00 51.44 486 SER A O 1
ATOM 3894 N N . GLU A 1 487 ? 25.151 -1.472 14.934 1.00 51.28 487 GLU A N 1
ATOM 3895 C CA . GLU A 1 487 ? 25.738 -2.743 15.408 1.00 51.28 487 GLU A CA 1
ATOM 3896 C C . GLU A 1 487 ? 27.245 -2.857 15.105 1.00 51.28 487 GLU A C 1
ATOM 3898 O O . GLU A 1 487 ? 27.953 -3.675 15.687 1.00 51.28 487 GLU A O 1
ATOM 3903 N N . LYS A 1 488 ? 27.761 -2.014 14.201 1.00 48.44 488 LYS A N 1
ATOM 3904 C CA . LYS A 1 488 ? 29.169 -1.998 13.777 1.00 48.44 488 LYS A CA 1
ATOM 3905 C C . LYS A 1 488 ? 30.015 -0.913 14.452 1.00 48.44 488 LYS A C 1
ATOM 3907 O O . LYS A 1 488 ? 31.238 -0.935 14.300 1.00 48.44 488 LYS A O 1
ATOM 3912 N N . ARG A 1 489 ? 29.401 0.023 15.185 1.00 46.34 489 ARG A N 1
ATOM 3913 C CA . ARG A 1 489 ? 30.096 1.037 15.994 1.00 46.34 489 ARG A CA 1
ATOM 3914 C C . ARG A 1 489 ? 29.989 0.621 17.456 1.00 46.34 489 ARG A C 1
ATOM 3916 O O . ARG A 1 489 ? 28.990 0.898 18.101 1.00 46.34 489 ARG A O 1
ATOM 3923 N N . GLY A 1 490 ? 30.991 -0.094 17.962 1.00 44.12 490 GLY A N 1
ATOM 3924 C CA . GLY A 1 490 ? 31.083 -0.479 19.376 1.00 44.12 490 GLY A CA 1
ATOM 3925 C C . GLY A 1 490 ? 31.422 0.697 20.297 1.00 44.12 490 GLY A C 1
ATOM 3926 O O . GLY A 1 490 ? 32.360 0.586 21.080 1.00 44.12 490 GLY A O 1
ATOM 3927 N N . ASP A 1 491 ? 30.720 1.821 20.156 1.00 42.91 491 ASP A N 1
ATOM 3928 C CA . ASP A 1 491 ? 30.943 3.032 20.943 1.00 42.91 491 ASP A CA 1
ATOM 3929 C C . ASP A 1 491 ? 29.924 3.083 22.091 1.00 42.91 491 ASP A C 1
ATOM 3931 O O . ASP A 1 491 ? 28.755 3.397 21.889 1.00 42.91 491 ASP A O 1
ATOM 3935 N N . ASN A 1 492 ? 30.391 2.752 23.298 1.00 44.69 492 ASN A N 1
ATOM 3936 C CA . ASN A 1 492 ? 29.662 2.902 24.561 1.00 44.69 492 ASN A CA 1
ATOM 3937 C C . ASN A 1 492 ? 29.742 4.366 25.037 1.00 44.69 492 ASN A C 1
ATOM 3939 O O . ASN A 1 492 ? 30.490 4.670 25.967 1.00 44.69 492 ASN A O 1
ATOM 3943 N N . ASP A 1 493 ? 29.037 5.283 24.375 1.00 49.97 493 ASP A N 1
ATOM 3944 C CA . ASP A 1 493 ? 28.897 6.669 24.842 1.00 49.97 493 ASP A CA 1
ATOM 3945 C C . ASP A 1 493 ? 27.410 6.992 25.061 1.00 49.97 493 ASP A C 1
ATOM 3947 O O . ASP A 1 493 ? 26.640 7.143 24.108 1.00 49.97 493 ASP A O 1
ATOM 3951 N N . ASP A 1 494 ? 27.012 7.105 26.334 1.00 52.53 494 ASP A N 1
ATOM 3952 C CA . ASP A 1 494 ? 25.626 7.313 26.787 1.00 52.53 494 ASP A CA 1
ATOM 3953 C C . ASP A 1 494 ? 24.956 8.544 26.144 1.00 52.53 494 ASP A C 1
ATOM 3955 O O . ASP A 1 494 ? 23.730 8.617 26.010 1.00 52.53 494 ASP A O 1
ATOM 3959 N N . SER A 1 495 ? 25.750 9.539 25.733 1.00 50.53 495 SER A N 1
ATOM 3960 C CA . SER A 1 495 ? 25.253 10.744 25.065 1.00 50.53 495 SER A CA 1
ATOM 3961 C C . SER A 1 495 ? 24.832 10.486 23.611 1.00 50.53 495 SER A C 1
ATOM 3963 O O . SER A 1 495 ? 23.832 11.039 23.139 1.00 50.53 495 SER A O 1
ATOM 3965 N N . HIS A 1 496 ? 25.546 9.597 22.917 1.00 55.84 496 HIS A N 1
ATOM 3966 C CA . HIS A 1 496 ? 25.238 9.179 21.553 1.00 55.84 496 HIS A CA 1
ATOM 3967 C C . HIS A 1 496 ? 24.026 8.244 21.506 1.00 55.84 496 HIS A C 1
ATOM 3969 O O . HIS A 1 496 ? 23.223 8.344 20.574 1.00 55.84 496 HIS A O 1
ATOM 3975 N N . ASP A 1 497 ? 23.837 7.416 22.533 1.00 64.00 497 ASP A N 1
ATOM 3976 C CA . ASP A 1 497 ? 22.676 6.533 22.634 1.00 64.00 497 ASP A CA 1
ATOM 3977 C C . ASP A 1 497 ? 21.364 7.299 22.854 1.00 64.00 497 ASP A C 1
ATOM 3979 O O . ASP A 1 497 ? 20.351 6.950 22.247 1.00 64.00 497 ASP A O 1
ATOM 3983 N N . LYS A 1 498 ? 21.366 8.411 23.606 1.00 64.19 498 LYS A N 1
ATOM 3984 C CA . LYS A 1 498 ? 20.163 9.255 23.766 1.00 64.19 498 LYS A CA 1
ATOM 3985 C C . LYS A 1 498 ? 19.714 9.915 22.462 1.00 64.19 498 LYS A C 1
ATOM 3987 O O . LYS A 1 498 ? 18.544 9.818 22.102 1.00 64.19 498 LYS A O 1
ATOM 3992 N N . VAL A 1 499 ? 20.629 10.557 21.728 1.00 65.81 499 VAL A N 1
ATOM 3993 C CA . VAL A 1 499 ? 20.313 11.204 20.433 1.00 65.81 499 VAL A CA 1
ATOM 3994 C C . VAL A 1 499 ? 19.837 10.170 19.409 1.00 65.81 499 VAL A C 1
ATOM 3996 O O . VAL A 1 499 ? 18.931 10.426 18.610 1.00 65.81 499 VAL A O 1
ATOM 3999 N N . ARG A 1 500 ? 20.426 8.974 19.453 1.00 71.69 500 ARG A N 1
ATOM 4000 C CA . ARG A 1 500 ? 20.043 7.845 18.614 1.00 71.69 500 ARG A CA 1
ATOM 4001 C C . ARG A 1 500 ? 18.643 7.334 18.944 1.00 71.69 500 ARG A C 1
ATOM 4003 O O . ARG A 1 500 ? 17.848 7.183 18.020 1.00 71.69 500 ARG A O 1
ATOM 4010 N N . ILE A 1 501 ? 18.335 7.093 20.220 1.00 75.56 501 ILE A N 1
ATOM 4011 C CA . ILE A 1 501 ? 16.997 6.666 20.651 1.00 75.56 501 ILE A CA 1
ATOM 4012 C C . ILE A 1 501 ? 15.969 7.727 20.268 1.00 75.56 501 ILE A C 1
ATOM 4014 O O . ILE A 1 501 ? 14.966 7.376 19.668 1.00 75.56 501 ILE A O 1
ATOM 4018 N N . LEU A 1 502 ? 16.245 9.015 20.489 1.00 78.19 502 LEU A N 1
ATOM 4019 C CA . LEU A 1 502 ? 15.343 10.100 20.091 1.00 78.19 502 LEU A CA 1
ATOM 4020 C C . LEU A 1 502 ? 15.053 10.086 18.582 1.00 78.19 502 LEU A C 1
ATOM 4022 O O . LEU A 1 502 ? 13.901 10.191 18.167 1.00 78.19 502 LEU A O 1
ATOM 4026 N N . THR A 1 503 ? 16.083 9.895 17.753 1.00 82.31 503 THR A N 1
ATOM 4027 C CA . THR A 1 503 ? 15.932 9.821 16.290 1.00 82.31 503 THR A CA 1
ATOM 4028 C C . THR A 1 503 ? 15.134 8.590 15.856 1.00 82.31 503 THR A C 1
ATOM 4030 O O . THR A 1 503 ? 14.251 8.693 15.004 1.00 82.31 503 THR A O 1
ATOM 4033 N N . LEU A 1 504 ? 15.415 7.427 16.450 1.00 83.19 504 LEU A N 1
ATOM 4034 C CA . LEU A 1 504 ? 14.681 6.189 16.184 1.00 83.19 504 LEU A CA 1
ATOM 4035 C C . LEU A 1 504 ? 13.214 6.305 16.610 1.00 83.19 504 LEU A C 1
ATOM 4037 O O . LEU A 1 504 ? 12.330 5.980 15.822 1.00 83.19 504 LEU A O 1
ATOM 4041 N N . SER A 1 505 ? 12.960 6.818 17.813 1.00 81.94 505 SER A N 1
ATOM 4042 C CA . SER A 1 505 ? 11.623 7.057 18.356 1.00 81.94 505 SER A CA 1
ATOM 4043 C C . SER A 1 505 ? 10.822 8.009 17.474 1.00 81.94 505 SER A C 1
ATOM 4045 O O . SER A 1 505 ? 9.676 7.709 17.147 1.00 81.94 505 SER A O 1
ATOM 4047 N N . PHE A 1 506 ? 11.437 9.100 17.005 1.00 87.75 506 PHE A N 1
ATOM 4048 C CA . PHE A 1 506 ? 10.799 10.029 16.074 1.00 87.75 506 PHE A CA 1
ATOM 4049 C C . PHE A 1 506 ? 10.361 9.328 14.780 1.00 87.75 506 PHE A C 1
ATOM 4051 O O . PHE A 1 506 ? 9.185 9.369 14.417 1.00 87.75 506 PHE A O 1
ATOM 4058 N N . PHE A 1 507 ? 11.276 8.642 14.086 1.00 89.00 507 PHE A N 1
ATOM 4059 C CA . PHE A 1 507 ? 10.926 7.975 12.828 1.00 89.00 507 PHE A CA 1
ATOM 4060 C C . PHE A 1 507 ? 9.955 6.810 13.028 1.00 89.00 507 PHE A C 1
ATOM 4062 O O . PHE A 1 507 ? 9.127 6.572 12.152 1.00 89.00 507 PHE A O 1
ATOM 4069 N N . TYR A 1 508 ? 9.993 6.133 14.176 1.00 86.25 508 TYR A N 1
ATOM 4070 C CA . TYR A 1 508 ? 9.018 5.106 14.539 1.00 86.25 508 TYR A CA 1
ATOM 4071 C C . TYR A 1 508 ? 7.609 5.690 14.712 1.00 86.25 508 TYR A C 1
ATOM 4073 O O . TYR A 1 508 ? 6.643 5.153 14.170 1.00 86.25 508 TYR A O 1
ATOM 4081 N N . GLN A 1 509 ? 7.478 6.834 15.389 1.00 86.31 509 GLN A N 1
ATOM 4082 C CA . GLN A 1 509 ? 6.196 7.530 15.521 1.00 86.31 509 GLN A CA 1
ATOM 4083 C C . GLN A 1 509 ? 5.667 8.026 14.170 1.00 86.31 509 GLN A C 1
ATOM 4085 O O . GLN A 1 509 ? 4.499 7.806 13.851 1.00 86.31 509 GLN A O 1
ATOM 4090 N N . VAL A 1 510 ? 6.522 8.631 13.338 1.00 89.25 510 VAL A N 1
ATOM 4091 C CA . VAL A 1 510 ? 6.132 9.076 11.988 1.00 89.25 510 VAL A CA 1
ATOM 4092 C C . VAL A 1 510 ? 5.711 7.888 11.115 1.00 89.25 510 VAL A C 1
ATOM 4094 O O . VAL A 1 510 ? 4.708 7.960 10.405 1.00 89.25 510 VAL A O 1
ATOM 4097 N N . ARG A 1 511 ? 6.423 6.761 11.205 1.00 88.75 511 ARG A N 1
ATOM 4098 C CA . ARG A 1 511 ? 6.055 5.507 10.538 1.00 88.75 511 ARG A CA 1
ATOM 4099 C C . ARG A 1 511 ? 4.664 5.036 10.958 1.00 88.75 511 ARG A C 1
ATOM 4101 O O . ARG A 1 511 ? 3.857 4.691 10.097 1.00 88.75 511 ARG A O 1
ATOM 4108 N N . ASN A 1 512 ? 4.371 5.033 12.258 1.00 84.56 512 ASN A N 1
ATOM 4109 C CA . ASN A 1 512 ? 3.068 4.618 12.785 1.00 84.56 512 ASN A CA 1
ATOM 4110 C C . ASN A 1 512 ? 1.942 5.580 12.391 1.00 84.56 512 ASN A C 1
ATOM 4112 O O . ASN A 1 512 ? 0.849 5.128 12.060 1.00 84.56 512 ASN A O 1
ATOM 4116 N N . TYR A 1 513 ? 2.220 6.883 12.327 1.00 86.69 513 TYR A N 1
ATOM 4117 C CA . TYR A 1 513 ? 1.281 7.865 11.787 1.00 86.69 513 TYR A CA 1
ATOM 4118 C C . TYR A 1 513 ? 0.864 7.512 10.351 1.00 86.69 513 TYR A C 1
ATOM 4120 O O . TYR A 1 513 ? -0.327 7.426 10.050 1.00 86.69 513 TYR A O 1
ATOM 4128 N N . PHE A 1 514 ? 1.826 7.237 9.464 1.00 86.50 514 PHE A N 1
ATOM 4129 C CA . PHE A 1 514 ? 1.508 6.873 8.082 1.00 86.50 514 PHE A CA 1
ATOM 4130 C C . PHE A 1 514 ? 0.908 5.469 7.937 1.00 86.50 514 PHE A C 1
ATOM 4132 O O . PHE A 1 514 ? 0.093 5.248 7.044 1.00 86.50 514 PHE A O 1
ATOM 4139 N N . CYS A 1 515 ? 1.256 4.541 8.830 1.00 83.88 515 CYS A N 1
ATOM 4140 C CA . CYS A 1 515 ? 0.603 3.238 8.947 1.00 83.88 515 CYS A CA 1
ATOM 4141 C C . CYS A 1 515 ? -0.900 3.409 9.193 1.00 83.88 515 CYS A C 1
ATOM 4143 O O . CYS A 1 515 ? -1.705 2.906 8.415 1.00 83.88 515 CYS A O 1
ATOM 4145 N N . LEU A 1 516 ? -1.282 4.191 10.205 1.00 80.81 516 LEU A N 1
ATOM 4146 C CA . LEU A 1 516 ? -2.688 4.480 10.493 1.00 80.81 516 LEU A CA 1
ATOM 4147 C C . LEU A 1 516 ? -3.357 5.210 9.330 1.00 80.81 516 LEU A C 1
ATOM 4149 O O . LEU A 1 516 ? -4.447 4.836 8.914 1.00 80.81 516 LEU A O 1
ATOM 4153 N N . ARG A 1 517 ? -2.685 6.203 8.741 1.00 83.50 517 ARG A N 1
ATOM 4154 C CA . ARG A 1 517 ? -3.226 6.952 7.602 1.00 83.50 517 ARG A CA 1
ATOM 4155 C C . ARG A 1 517 ? -3.511 6.065 6.387 1.00 83.50 517 ARG A C 1
ATOM 4157 O O . ARG A 1 517 ? -4.498 6.292 5.695 1.00 83.50 517 ARG A O 1
ATOM 4164 N N . SER A 1 518 ? -2.690 5.043 6.146 1.00 82.38 518 SER A N 1
ATOM 4165 C CA . SER A 1 518 ? -2.882 4.115 5.028 1.00 82.38 518 SER A CA 1
ATOM 4166 C C . SER A 1 518 ? -4.161 3.276 5.143 1.00 82.38 518 SER A C 1
ATOM 4168 O O . SER A 1 518 ? -4.756 2.945 4.120 1.00 82.38 518 SER A O 1
ATOM 4170 N N . ASP A 1 519 ? -4.642 3.002 6.362 1.00 79.56 519 ASP A N 1
ATOM 4171 C CA . ASP A 1 519 ? -5.906 2.286 6.578 1.00 79.56 519 ASP A CA 1
ATOM 4172 C C . ASP A 1 519 ? -7.134 3.112 6.170 1.00 79.56 519 ASP A C 1
ATOM 4174 O O . ASP A 1 519 ? -8.180 2.547 5.846 1.00 79.56 519 ASP A O 1
ATOM 4178 N N . TYR A 1 520 ? -6.992 4.440 6.134 1.00 82.62 520 TYR A N 1
ATOM 4179 C CA . TYR A 1 520 ? -8.028 5.380 5.706 1.00 82.62 520 TYR A CA 1
ATOM 4180 C C . TYR A 1 520 ? -8.036 5.601 4.182 1.00 82.62 520 TYR A C 1
ATOM 4182 O O . TYR A 1 520 ? -8.779 6.446 3.682 1.00 82.62 520 TYR A O 1
ATOM 4190 N N . ASN A 1 521 ? -7.247 4.833 3.421 1.00 83.94 521 ASN A N 1
ATOM 4191 C CA . ASN A 1 521 ? -7.318 4.823 1.964 1.00 83.94 521 ASN A CA 1
ATOM 4192 C C . ASN A 1 521 ? -8.363 3.825 1.447 1.00 83.94 521 ASN A C 1
ATOM 4194 O O . ASN A 1 521 ? -8.593 2.749 2.012 1.00 83.94 521 ASN A O 1
ATOM 4198 N N . TYR A 1 522 ? -8.958 4.154 0.296 1.00 83.19 522 TYR A N 1
ATOM 4199 C CA . TYR A 1 522 ? -9.859 3.233 -0.396 1.00 83.19 522 TYR A CA 1
ATOM 4200 C C . TYR A 1 522 ? -9.121 1.984 -0.882 1.00 83.19 522 TYR A C 1
ATOM 4202 O O . TYR A 1 522 ? -9.659 0.891 -0.787 1.00 83.19 522 TYR A O 1
ATOM 4210 N N . LEU A 1 523 ? -7.893 2.115 -1.387 1.00 87.44 523 LEU A N 1
ATOM 4211 C CA . LEU A 1 523 ? -7.098 0.964 -1.807 1.00 87.44 523 LEU A CA 1
ATOM 4212 C C . LEU A 1 523 ? -6.459 0.273 -0.603 1.00 87.44 523 LEU A C 1
ATOM 4214 O O . LEU A 1 523 ? -5.959 0.934 0.303 1.00 87.44 523 LEU A O 1
ATOM 4218 N N . TYR A 1 524 ? -6.441 -1.058 -0.624 1.00 85.62 524 TYR A N 1
ATOM 4219 C CA . TYR A 1 524 ? -5.837 -1.873 0.422 1.00 85.62 524 TYR A CA 1
ATOM 4220 C C . TYR A 1 524 ? -5.077 -3.059 -0.143 1.00 85.62 524 TYR A C 1
ATOM 4222 O O . TYR A 1 524 ? -5.548 -3.774 -1.032 1.00 85.62 524 TYR A O 1
ATOM 4230 N N . ILE A 1 525 ? -3.899 -3.276 0.433 1.00 84.31 525 ILE A N 1
ATOM 4231 C CA . ILE A 1 525 ? -3.005 -4.370 0.090 1.00 84.31 525 ILE A CA 1
ATOM 4232 C C . ILE A 1 525 ? -2.820 -5.198 1.364 1.00 84.31 525 ILE A C 1
ATOM 4234 O O . ILE A 1 525 ? -2.181 -4.719 2.308 1.00 84.31 525 ILE A O 1
ATOM 4238 N N . PRO A 1 526 ? -3.379 -6.422 1.420 1.00 76.06 526 PRO A N 1
ATOM 4239 C CA . PRO A 1 526 ? -3.244 -7.284 2.585 1.00 76.06 526 PRO A CA 1
ATOM 4240 C C . PRO A 1 526 ? -1.777 -7.475 2.969 1.00 76.06 526 PRO A C 1
ATOM 4242 O O . PRO A 1 526 ? -0.935 -7.733 2.110 1.00 76.06 526 PRO A O 1
ATOM 4245 N N . ASN A 1 527 ? -1.480 -7.364 4.265 1.00 71.25 527 ASN A N 1
ATOM 4246 C CA . ASN A 1 527 ? -0.142 -7.540 4.842 1.00 71.25 527 ASN A CA 1
ATOM 4247 C C . ASN A 1 527 ? 0.942 -6.567 4.341 1.00 71.25 527 ASN A C 1
ATOM 4249 O O . ASN A 1 527 ? 2.110 -6.753 4.678 1.00 71.25 527 ASN A O 1
ATOM 4253 N N . LEU A 1 528 ? 0.598 -5.534 3.562 1.00 74.44 528 LEU A N 1
ATOM 4254 C CA . LEU A 1 528 ? 1.577 -4.522 3.158 1.00 74.44 528 LEU A CA 1
ATOM 4255 C C . LEU A 1 528 ? 2.039 -3.687 4.353 1.00 74.44 528 LEU A C 1
ATOM 4257 O O . LEU A 1 528 ? 3.219 -3.366 4.482 1.00 74.44 528 LEU A O 1
ATOM 4261 N N . VAL A 1 529 ? 1.082 -3.341 5.208 1.00 66.62 529 VAL A N 1
ATOM 4262 C CA . VAL A 1 529 ? 1.274 -2.518 6.391 1.00 66.62 529 VAL A CA 1
ATOM 4263 C C . VAL A 1 529 ? 1.082 -3.425 7.601 1.00 66.62 529 VAL A C 1
ATOM 4265 O O . VAL A 1 529 ? -0.037 -3.769 7.965 1.00 66.62 529 VAL A O 1
ATOM 4268 N N . GLY A 1 530 ? 2.195 -3.892 8.161 1.00 60.44 530 GLY A N 1
ATOM 4269 C CA . GLY A 1 530 ? 2.223 -4.700 9.381 1.00 60.44 530 GLY A CA 1
ATOM 4270 C C . GLY A 1 530 ? 2.979 -3.996 10.499 1.00 60.44 530 GLY A C 1
ATOM 4271 O O . GLY A 1 530 ? 3.409 -2.850 10.344 1.00 60.44 530 GLY A O 1
ATOM 4272 N N . ASP A 1 531 ? 3.200 -4.694 11.610 1.00 56.69 531 ASP A N 1
ATOM 4273 C CA . ASP A 1 531 ? 4.197 -4.266 12.588 1.00 56.69 531 ASP A CA 1
ATOM 4274 C C . ASP A 1 531 ? 5.552 -4.094 11.905 1.00 56.69 531 ASP A C 1
ATOM 4276 O O . ASP A 1 531 ? 5.907 -4.865 11.008 1.00 56.69 531 ASP A O 1
ATOM 4280 N N . TRP A 1 532 ? 6.318 -3.085 12.328 1.00 56.94 532 TRP A N 1
ATOM 4281 C CA . TRP A 1 532 ? 7.679 -2.904 11.839 1.00 56.94 532 TRP A CA 1
ATOM 4282 C C . TRP A 1 532 ? 8.489 -4.175 12.129 1.00 56.94 532 TRP A C 1
ATOM 4284 O O . TRP A 1 532 ? 8.835 -4.485 13.274 1.00 56.94 532 TRP A O 1
ATOM 4294 N N . GLN A 1 533 ? 8.748 -4.945 11.070 1.00 54.50 533 GLN A N 1
ATOM 4295 C CA . GLN A 1 533 ? 9.530 -6.165 11.149 1.00 54.50 533 GLN A CA 1
ATOM 4296 C C . GLN A 1 533 ? 11.002 -5.772 11.179 1.00 54.50 533 GLN A C 1
ATOM 4298 O O . GLN A 1 533 ? 11.642 -5.577 10.146 1.00 54.50 533 GLN A O 1
ATOM 4303 N N . VAL A 1 534 ? 11.525 -5.631 12.397 1.00 54.25 534 VAL A N 1
ATOM 4304 C CA . VAL A 1 534 ? 12.960 -5.504 12.669 1.00 54.25 534 VAL A CA 1
ATOM 4305 C C . VAL A 1 534 ? 13.712 -6.550 11.839 1.00 54.25 534 VAL A C 1
ATOM 4307 O O . VAL A 1 534 ? 13.297 -7.711 11.782 1.00 54.25 534 VAL A O 1
ATOM 4310 N N . ILE A 1 535 ? 14.858 -6.189 11.254 1.00 50.84 535 ILE A N 1
ATOM 4311 C CA . ILE A 1 535 ? 15.856 -7.177 10.819 1.00 50.84 535 ILE A CA 1
ATOM 4312 C C . ILE A 1 535 ? 16.243 -8.012 12.052 1.00 50.84 535 ILE A C 1
ATOM 4314 O O . ILE A 1 535 ? 17.090 -7.583 12.818 1.00 50.84 535 ILE A O 1
ATOM 4318 N N . LYS A 1 536 ? 15.553 -9.141 12.276 1.00 44.66 536 LYS A N 1
ATOM 4319 C CA . LYS A 1 536 ? 15.789 -10.320 13.147 1.00 44.66 536 LYS A CA 1
ATOM 4320 C C . LYS A 1 536 ? 16.657 -10.242 14.433 1.00 44.66 536 LYS A C 1
ATOM 4322 O O . LYS A 1 536 ? 16.933 -11.300 14.987 1.00 44.66 536 LYS A O 1
ATOM 4327 N N . ALA A 1 537 ? 17.048 -9.088 14.975 1.00 47.19 537 ALA A N 1
ATOM 4328 C CA . ALA A 1 537 ? 18.137 -9.034 15.957 1.00 47.19 537 ALA A CA 1
ATOM 4329 C C . ALA A 1 537 ? 17.936 -8.147 17.196 1.00 47.19 537 ALA A C 1
ATOM 4331 O O . ALA A 1 537 ? 18.823 -8.158 18.045 1.00 47.19 537 ALA A O 1
ATOM 4332 N N . ASN A 1 538 ? 16.824 -7.419 17.400 1.00 56.31 538 ASN A N 1
ATOM 4333 C CA . ASN A 1 538 ? 16.737 -6.622 18.638 1.00 56.31 538 ASN A CA 1
ATOM 4334 C C . ASN A 1 538 ? 15.321 -6.270 19.137 1.00 56.31 538 ASN A C 1
ATOM 4336 O O . ASN A 1 538 ? 14.913 -5.110 19.139 1.00 56.31 538 ASN A O 1
ATOM 4340 N N . SER A 1 539 ? 14.591 -7.261 19.665 1.00 61.28 539 SER A N 1
ATOM 4341 C CA . SER A 1 539 ? 13.373 -7.024 20.470 1.00 61.28 539 SER A CA 1
ATOM 4342 C C . SER A 1 539 ? 13.619 -6.058 21.639 1.00 61.28 539 SER A C 1
ATOM 4344 O O . SER A 1 539 ? 12.744 -5.269 21.983 1.00 61.28 539 SER A O 1
ATOM 4346 N N . LYS A 1 540 ? 14.840 -6.050 22.194 1.00 63.22 540 LYS A N 1
ATOM 4347 C CA . LYS A 1 540 ? 15.266 -5.110 23.242 1.00 63.22 540 LYS A CA 1
ATOM 4348 C C . LYS A 1 540 ? 15.259 -3.655 22.776 1.00 63.22 540 LYS A C 1
ATOM 4350 O O . LYS A 1 540 ? 14.896 -2.790 23.560 1.00 63.22 540 LYS A O 1
ATOM 4355 N N . LEU A 1 541 ? 15.631 -3.380 21.524 1.00 65.94 541 LEU A N 1
ATOM 4356 C CA . LEU A 1 541 ? 15.642 -2.015 20.992 1.00 65.94 541 LEU A CA 1
ATOM 4357 C C . LEU A 1 541 ? 14.221 -1.496 20.757 1.00 65.94 541 LEU A C 1
ATOM 4359 O O . LEU A 1 541 ? 13.937 -0.350 21.086 1.00 65.94 541 LEU A O 1
ATOM 4363 N N . LYS A 1 542 ? 13.318 -2.343 20.241 1.00 66.12 542 LYS A N 1
ATOM 4364 C CA . LYS A 1 542 ? 11.890 -2.000 20.135 1.00 66.12 542 LYS A CA 1
ATOM 4365 C C . LYS A 1 542 ? 11.327 -1.645 21.514 1.00 66.12 542 LYS A C 1
ATOM 4367 O O . LYS A 1 542 ? 10.742 -0.584 21.672 1.00 66.12 542 LYS A O 1
ATOM 4372 N N . LEU A 1 543 ? 11.631 -2.465 22.519 1.00 66.69 543 LEU A N 1
ATOM 4373 C CA . LEU A 1 543 ? 11.206 -2.238 23.898 1.00 66.69 543 LEU A CA 1
ATOM 4374 C C . LEU A 1 543 ? 11.847 -0.983 24.526 1.00 66.69 543 LEU A C 1
ATOM 4376 O O . LEU A 1 543 ? 11.217 -0.308 25.327 1.00 66.69 543 LEU A O 1
ATOM 4380 N N . GLN A 1 544 ? 13.080 -0.624 24.153 1.00 68.12 544 GLN A N 1
ATOM 4381 C CA . GLN A 1 544 ? 13.712 0.641 24.560 1.00 68.12 544 GLN A CA 1
ATOM 4382 C C . GLN A 1 544 ? 13.056 1.866 23.913 1.00 68.12 544 GLN A C 1
ATOM 4384 O O . GLN A 1 544 ? 12.892 2.881 24.584 1.00 68.12 544 GLN A O 1
ATOM 4389 N N . ILE A 1 545 ? 12.681 1.777 22.633 1.00 70.19 545 ILE A N 1
ATOM 4390 C CA . ILE A 1 545 ? 11.916 2.825 21.944 1.00 70.19 545 ILE A CA 1
ATOM 4391 C C . ILE A 1 545 ? 10.550 2.976 22.615 1.00 70.19 545 ILE A C 1
ATOM 4393 O O . ILE A 1 545 ? 10.173 4.085 22.970 1.00 70.19 545 ILE A O 1
ATOM 4397 N N . GLU A 1 546 ? 9.843 1.872 22.854 1.00 69.00 546 GLU A N 1
ATOM 4398 C CA . GLU A 1 546 ? 8.542 1.873 23.533 1.00 69.00 546 GLU A CA 1
ATOM 4399 C C . GLU A 1 546 ? 8.640 2.485 24.937 1.00 69.00 546 GLU A C 1
ATOM 4401 O O . GLU A 1 546 ? 7.889 3.407 25.229 1.00 69.00 546 GLU A O 1
ATOM 4406 N N . ARG A 1 547 ? 9.639 2.099 25.745 1.00 67.75 547 ARG A N 1
ATOM 4407 C CA . ARG A 1 547 ? 9.917 2.716 27.059 1.00 67.75 547 ARG A CA 1
ATOM 4408 C C . ARG A 1 547 ? 10.242 4.206 26.991 1.00 67.75 547 ARG A C 1
ATOM 4410 O O . ARG A 1 547 ? 9.960 4.941 27.927 1.00 67.75 547 ARG A O 1
ATOM 4417 N N . PHE A 1 548 ? 10.910 4.656 25.931 1.00 69.25 548 PHE A N 1
ATOM 4418 C CA . PHE A 1 548 ? 11.201 6.079 25.756 1.00 69.25 548 PHE A CA 1
ATOM 4419 C C . PHE A 1 548 ? 9.937 6.870 25.405 1.00 69.25 548 PHE A C 1
ATOM 4421 O O . PHE A 1 548 ? 9.795 8.025 25.800 1.00 69.25 548 PHE A O 1
ATOM 4428 N N . LEU A 1 549 ? 9.038 6.261 24.631 1.00 69.06 549 LEU A N 1
ATOM 4429 C CA . LEU A 1 549 ? 7.789 6.880 24.200 1.00 69.06 549 LEU A CA 1
ATOM 4430 C C . LEU A 1 549 ? 6.731 6.898 25.302 1.00 69.06 549 LEU A C 1
ATOM 4432 O O . LEU A 1 549 ? 5.959 7.856 25.370 1.00 69.06 549 LEU A O 1
ATOM 4436 N N . ASP A 1 550 ? 6.731 5.868 26.140 1.00 63.31 550 ASP A N 1
ATOM 4437 C CA . ASP A 1 550 ? 5.842 5.706 27.276 1.00 63.31 550 ASP A CA 1
ATOM 4438 C C . ASP A 1 550 ? 6.626 5.070 28.446 1.00 63.31 550 ASP A C 1
ATOM 4440 O O . ASP A 1 550 ? 6.866 3.855 28.462 1.00 63.31 550 ASP A O 1
ATOM 4444 N N . PRO A 1 551 ? 7.097 5.892 29.403 1.00 58.56 551 PRO A N 1
ATOM 4445 C CA . PRO A 1 551 ? 7.888 5.415 30.533 1.00 58.56 551 PRO A CA 1
ATOM 4446 C C . PRO A 1 551 ? 7.086 4.529 31.497 1.00 58.56 551 PRO A C 1
ATOM 4448 O O . PRO A 1 551 ? 7.706 3.815 32.286 1.00 58.56 551 PRO A O 1
ATOM 4451 N N . ASP A 1 552 ? 5.752 4.519 31.397 1.00 48.00 552 ASP A N 1
ATOM 4452 C CA . ASP A 1 552 ? 4.865 3.716 32.244 1.00 48.00 552 ASP A CA 1
ATOM 4453 C C . ASP A 1 552 ? 4.690 2.280 31.705 1.00 48.00 552 ASP A C 1
ATOM 4455 O O . ASP A 1 552 ? 4.128 1.410 32.380 1.00 48.00 552 ASP A O 1
ATOM 4459 N N . ILE A 1 553 ? 5.244 1.972 30.520 1.00 48.97 553 ILE A N 1
ATOM 4460 C CA . ILE A 1 553 ? 5.319 0.611 29.973 1.00 48.97 553 ILE A CA 1
ATOM 4461 C C . ILE A 1 553 ? 6.371 -0.200 30.760 1.00 48.97 553 ILE A C 1
ATOM 4463 O O . ILE A 1 553 ? 7.519 -0.399 30.349 1.00 48.97 553 ILE A O 1
ATOM 4467 N N . VAL A 1 554 ? 5.885 -0.744 31.883 1.00 44.09 554 VAL A N 1
ATOM 4468 C CA . VAL A 1 554 ? 6.401 -1.849 32.714 1.00 44.09 554 VAL A CA 1
ATOM 4469 C C . VAL A 1 554 ? 7.330 -1.451 33.876 1.00 44.09 554 VAL A C 1
ATOM 4471 O O . VAL A 1 554 ? 8.547 -1.631 33.833 1.00 44.09 554 VAL A O 1
ATOM 4474 N N . GLU A 1 555 ? 6.701 -1.115 35.008 1.00 35.69 555 GLU A N 1
ATOM 4475 C CA . GLU A 1 555 ? 7.240 -1.245 36.379 1.00 35.69 555 GLU A CA 1
ATOM 4476 C C . GLU A 1 555 ? 7.376 -2.724 36.842 1.00 35.69 555 GLU A C 1
ATOM 4478 O O . GLU A 1 555 ? 7.740 -3.023 37.976 1.00 35.69 555 GLU A O 1
ATOM 4483 N N . THR A 1 556 ? 7.124 -3.697 35.961 1.00 37.19 556 THR A N 1
ATOM 4484 C CA . THR A 1 556 ? 7.132 -5.142 36.256 1.00 37.19 556 THR A CA 1
ATOM 4485 C C . THR A 1 556 ? 8.148 -5.914 35.409 1.00 37.19 556 THR A C 1
ATOM 4487 O O . THR A 1 556 ? 7.798 -6.826 34.674 1.00 37.19 556 THR A O 1
ATOM 4490 N N . SER A 1 557 ? 9.437 -5.567 35.488 1.00 32.16 557 SER A N 1
ATOM 4491 C CA . SER A 1 557 ? 10.538 -6.548 35.395 1.00 32.16 557 SER A CA 1
ATOM 4492 C C . SER A 1 55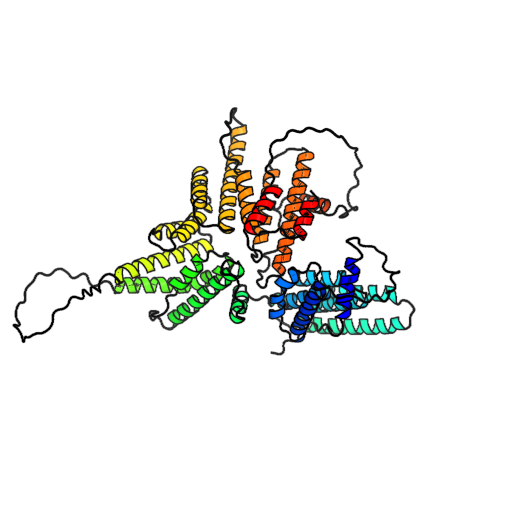7 ? 11.903 -5.870 35.545 1.00 32.16 557 SER A C 1
ATOM 4494 O O . SER A 1 557 ? 12.347 -5.144 34.656 1.00 32.16 557 SER A O 1
ATOM 4496 N N . LEU A 1 558 ? 12.599 -6.275 36.613 1.00 30.05 558 LEU A N 1
ATOM 4497 C CA . LEU A 1 558 ? 13.993 -6.003 36.995 1.00 30.05 558 LEU A CA 1
ATOM 4498 C C . LEU A 1 558 ? 14.248 -4.650 37.670 1.00 30.05 558 LEU A C 1
ATOM 4500 O O . LEU A 1 558 ? 14.666 -3.671 37.059 1.00 30.05 558 LEU A O 1
ATOM 4504 N N . MET A 1 559 ? 14.112 -4.682 38.999 1.00 34.44 559 MET A N 1
ATOM 4505 C CA . MET A 1 559 ? 14.873 -3.821 39.893 1.00 34.44 559 MET A CA 1
ATOM 4506 C C . MET A 1 559 ? 16.372 -3.973 39.622 1.00 34.44 559 MET A C 1
ATOM 4508 O O . MET A 1 559 ? 16.938 -5.033 39.875 1.00 34.44 559 MET A O 1
ATOM 4512 N N . THR A 1 560 ? 17.024 -2.882 39.232 1.00 30.25 560 THR A N 1
ATOM 4513 C CA . THR A 1 560 ? 18.388 -2.576 39.675 1.00 30.25 560 THR A CA 1
ATOM 4514 C C . THR A 1 560 ? 18.515 -1.067 39.867 1.00 30.25 560 THR A C 1
ATOM 4516 O O . THR A 1 560 ? 18.504 -0.326 38.893 1.00 30.25 560 THR A O 1
ATOM 4519 N N . GLY A 1 561 ? 18.582 -0.691 41.149 1.00 28.38 561 GLY A N 1
ATOM 4520 C CA . GLY A 1 561 ? 19.036 0.537 41.821 1.00 28.38 561 GLY A CA 1
ATOM 4521 C C . GLY A 1 561 ? 19.259 1.863 41.065 1.00 28.38 561 GLY A C 1
ATOM 4522 O O . GLY A 1 561 ? 19.840 1.882 39.984 1.00 28.38 561 GLY A O 1
ATOM 4523 N N . PRO A 1 562 ? 18.940 3.010 41.702 1.00 29.64 562 PRO A N 1
ATOM 4524 C CA . PRO A 1 562 ? 19.320 4.322 41.195 1.00 29.64 562 PRO A CA 1
ATOM 4525 C C . PRO A 1 562 ? 20.831 4.539 41.370 1.00 29.64 562 PRO A C 1
ATOM 4527 O O . PRO A 1 562 ? 21.389 4.237 42.426 1.00 29.64 562 PRO A O 1
ATOM 4530 N N . SER A 1 563 ? 21.495 5.111 40.364 1.00 26.83 563 SER A N 1
ATOM 4531 C CA . SER A 1 563 ? 22.840 5.677 40.519 1.00 26.83 563 SER A CA 1
ATOM 4532 C C . SER A 1 563 ? 22.815 7.158 40.125 1.00 26.83 563 SER A C 1
ATOM 4534 O O . SER A 1 563 ? 22.164 7.503 39.135 1.00 26.83 563 SER A O 1
ATOM 4536 N N . PRO A 1 564 ? 23.428 8.053 40.922 1.00 31.53 564 PRO A N 1
ATOM 4537 C CA . PRO A 1 564 ? 23.193 9.485 40.830 1.00 31.53 564 PRO A CA 1
ATOM 4538 C C . PRO A 1 564 ? 23.957 10.138 39.676 1.00 31.53 564 PRO A C 1
ATOM 4540 O O . PRO A 1 564 ? 24.960 9.636 39.173 1.00 31.53 564 PRO A O 1
ATOM 4543 N N . ALA A 1 565 ? 23.447 11.306 39.295 1.00 34.16 565 ALA A N 1
ATOM 4544 C CA . ALA A 1 565 ? 23.956 12.190 38.262 1.00 34.16 565 ALA A CA 1
ATOM 4545 C C . ALA A 1 565 ? 25.478 12.414 38.325 1.00 34.16 565 ALA A C 1
ATOM 4547 O O . ALA A 1 565 ? 26.020 12.828 39.348 1.00 34.16 565 ALA A O 1
ATOM 4548 N N . SER A 1 566 ? 26.137 12.260 37.176 1.00 24.94 566 SER A N 1
ATOM 4549 C CA . SER A 1 566 ? 27.443 12.855 36.905 1.00 24.94 566 SER A CA 1
ATOM 4550 C C . SER A 1 566 ? 27.311 13.766 35.690 1.00 24.94 566 SER A C 1
ATOM 4552 O O . SER A 1 566 ? 27.172 13.324 34.549 1.00 24.94 566 SER A O 1
ATOM 4554 N N . ALA A 1 567 ? 27.285 15.068 35.963 1.00 33.53 567 ALA A N 1
ATOM 4555 C CA . ALA A 1 567 ? 27.365 16.111 34.963 1.00 33.53 567 ALA A CA 1
ATOM 4556 C C . ALA A 1 567 ? 28.827 16.271 34.531 1.00 33.53 567 ALA A C 1
ATOM 4558 O O . ALA A 1 567 ? 29.614 16.904 35.229 1.00 33.53 567 ALA A O 1
ATOM 4559 N N . HIS A 1 568 ? 29.180 15.766 33.349 1.00 27.27 568 HIS A N 1
ATOM 4560 C CA . HIS A 1 568 ? 30.378 16.219 32.648 1.00 27.27 568 HIS A CA 1
ATOM 4561 C C . HIS A 1 568 ? 30.058 16.574 31.197 1.00 27.27 568 HIS A C 1
ATOM 4563 O O . HIS A 1 568 ? 29.935 15.737 30.309 1.00 27.27 568 HIS A O 1
ATOM 4569 N N . ASN A 1 569 ? 29.938 17.885 30.985 1.00 31.45 569 ASN A N 1
ATOM 4570 C CA . ASN A 1 569 ? 29.950 18.537 29.686 1.00 31.45 569 ASN A CA 1
ATOM 4571 C C . ASN A 1 569 ? 31.285 18.277 28.974 1.00 31.45 569 ASN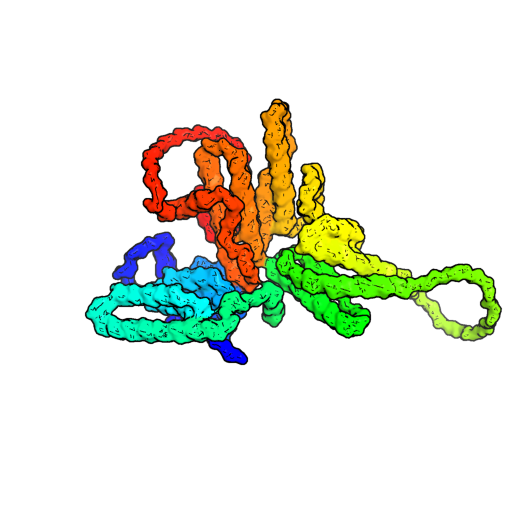 A C 1
ATOM 4573 O O . ASN A 1 569 ? 32.291 18.926 29.271 1.00 31.45 569 ASN A O 1
ATOM 4577 N N . HIS A 1 570 ? 31.273 17.428 27.951 1.00 28.16 570 HIS A N 1
ATOM 4578 C CA . HIS A 1 570 ? 32.283 17.457 26.899 1.00 28.16 570 HIS A CA 1
ATOM 4579 C C . HIS A 1 570 ? 31.624 17.697 25.540 1.00 28.16 570 HIS A C 1
ATOM 4581 O O . HIS A 1 570 ? 31.263 16.787 24.802 1.00 28.16 570 HIS A O 1
ATOM 4587 N N . LYS A 1 571 ? 31.516 18.986 25.188 1.00 33.69 571 LYS A N 1
ATOM 4588 C CA . LYS A 1 571 ? 31.330 19.446 23.808 1.00 33.69 571 LYS A CA 1
ATOM 4589 C C . LYS A 1 571 ? 32.536 19.005 22.970 1.00 33.69 571 LYS A C 1
ATOM 4591 O O . LYS A 1 571 ? 33.537 19.711 22.890 1.00 33.69 571 LYS A O 1
ATOM 4596 N N . ARG A 1 572 ? 32.413 17.875 22.278 1.00 27.22 572 ARG A N 1
ATOM 4597 C CA . ARG A 1 572 ? 33.079 17.651 20.988 1.00 27.22 572 ARG A CA 1
ATOM 4598 C C . ARG A 1 572 ? 31.998 17.651 19.916 1.00 27.22 572 ARG A C 1
ATOM 4600 O O . ARG A 1 572 ? 31.380 16.630 19.649 1.00 27.22 572 ARG A O 1
ATOM 4607 N N . SER A 1 573 ? 31.743 18.816 19.315 1.00 32.00 573 SER A N 1
ATOM 4608 C CA . SER A 1 573 ? 30.819 18.914 18.185 1.00 32.00 573 SER A CA 1
ATOM 4609 C C . SER A 1 573 ? 31.490 18.350 16.930 1.00 32.00 573 SER A C 1
ATOM 4611 O O . SER A 1 573 ? 32.068 19.079 16.122 1.00 32.00 573 SER A O 1
ATOM 4613 N N . ILE A 1 574 ? 31.419 17.037 16.749 1.00 35.25 574 ILE A N 1
ATOM 4614 C CA . ILE A 1 574 ? 31.403 16.489 15.395 1.00 35.25 574 ILE A CA 1
ATOM 4615 C C . ILE A 1 574 ? 30.042 16.919 14.845 1.00 35.25 574 ILE A C 1
ATOM 4617 O O . ILE A 1 574 ? 29.029 16.623 15.469 1.00 35.25 574 ILE A O 1
ATOM 4621 N N . LYS A 1 575 ? 30.005 17.697 13.753 1.00 41.22 575 LYS A N 1
ATOM 4622 C CA . LYS A 1 575 ? 28.750 18.081 13.084 1.00 41.22 575 LYS A CA 1
ATOM 4623 C C . LYS A 1 575 ? 28.054 16.800 12.609 1.00 41.22 575 LYS A C 1
ATOM 4625 O O . LYS A 1 575 ? 28.302 16.349 11.495 1.00 41.22 575 LYS A O 1
ATOM 4630 N N . SER A 1 576 ? 27.253 16.177 13.467 1.00 61.62 576 SER A N 1
ATOM 4631 C CA . SER A 1 576 ? 26.388 15.070 13.088 1.00 61.62 576 SER A CA 1
ATOM 4632 C C . SER A 1 576 ? 25.318 15.612 12.148 1.00 61.62 576 SER A C 1
ATOM 4634 O O . SER A 1 576 ? 24.822 16.729 12.310 1.00 61.62 576 SER A O 1
ATOM 4636 N N . PHE A 1 577 ? 25.010 14.845 11.108 1.00 72.31 577 PHE A N 1
ATOM 4637 C CA . PHE A 1 577 ? 23.909 15.157 10.212 1.00 72.31 577 PHE A CA 1
ATOM 4638 C C . PHE A 1 577 ? 22.600 15.187 11.017 1.00 72.31 577 PHE A C 1
ATOM 4640 O O . PHE A 1 577 ? 22.200 14.170 11.580 1.00 72.31 577 PHE A O 1
ATOM 4647 N N . ASP A 1 578 ? 21.958 16.357 11.091 1.00 82.38 578 ASP A N 1
ATOM 4648 C CA . ASP A 1 578 ? 20.647 16.524 11.727 1.00 82.38 578 ASP A CA 1
ATOM 4649 C C . ASP A 1 578 ? 19.562 15.907 10.835 1.00 82.38 578 ASP A C 1
ATOM 4651 O O . ASP A 1 578 ? 19.036 16.541 9.916 1.00 82.38 578 ASP A O 1
ATOM 4655 N N . MET A 1 579 ? 19.275 14.629 11.085 1.00 86.50 579 MET A N 1
ATOM 4656 C CA . MET A 1 579 ? 18.340 13.829 10.295 1.00 86.50 579 MET A CA 1
ATOM 4657 C C . MET A 1 579 ? 16.907 14.342 10.413 1.00 86.50 579 MET A C 1
ATOM 4659 O O . MET A 1 579 ? 16.208 14.428 9.405 1.00 86.50 579 MET A O 1
ATOM 4663 N N . ILE A 1 580 ? 16.477 14.709 11.625 1.00 87.44 580 ILE A N 1
ATOM 4664 C CA . ILE A 1 580 ? 15.114 15.191 11.864 1.00 87.44 580 ILE A CA 1
ATOM 4665 C C . ILE A 1 580 ? 14.936 16.567 11.219 1.00 87.44 580 ILE A C 1
ATOM 4667 O O . ILE A 1 580 ? 13.962 16.777 10.503 1.00 87.44 580 ILE A O 1
ATOM 4671 N N . GLY A 1 581 ? 15.892 17.485 11.404 1.00 87.75 581 GLY A N 1
ATOM 4672 C CA . GLY A 1 581 ? 15.834 18.806 10.775 1.00 87.75 581 GLY A CA 1
ATOM 4673 C C . GLY A 1 581 ? 15.942 18.759 9.247 1.00 87.75 581 GLY A C 1
ATOM 4674 O O . GLY A 1 581 ? 15.346 19.589 8.560 1.00 87.75 581 GLY A O 1
ATOM 4675 N N . PHE A 1 582 ? 16.666 17.789 8.676 1.00 90.69 582 PHE A N 1
ATOM 4676 C CA . PHE A 1 582 ? 16.664 17.568 7.226 1.00 90.69 582 PHE A CA 1
ATOM 4677 C C . PHE A 1 582 ? 15.316 17.030 6.734 1.00 90.69 582 PHE A C 1
ATOM 4679 O O . PHE A 1 582 ? 14.791 17.540 5.745 1.00 90.69 582 PHE A O 1
ATOM 4686 N N . TRP A 1 583 ? 14.751 16.036 7.430 1.00 92.94 583 TRP A N 1
ATOM 4687 C CA . TRP A 1 583 ? 13.433 15.486 7.114 1.00 92.94 583 TRP A CA 1
ATOM 4688 C C . TRP A 1 583 ? 12.357 16.574 7.129 1.00 92.94 583 TRP A C 1
ATOM 4690 O O . TRP A 1 583 ? 11.611 16.698 6.165 1.00 92.94 583 TRP A O 1
ATOM 4700 N N . GLU A 1 584 ? 12.335 17.406 8.170 1.00 91.31 584 GLU A N 1
ATOM 4701 C CA . GLU A 1 584 ? 11.406 18.529 8.319 1.00 91.31 584 GLU A CA 1
ATOM 4702 C C . GLU A 1 584 ? 11.481 19.495 7.128 1.00 91.31 584 GLU A C 1
ATOM 4704 O O . GLU A 1 584 ? 10.461 19.827 6.523 1.00 91.31 584 GLU A O 1
ATOM 4709 N N . LYS A 1 585 ? 12.696 19.889 6.728 1.00 92.44 585 LYS A N 1
ATOM 4710 C CA . LYS A 1 585 ? 12.909 20.785 5.583 1.00 92.44 585 LYS A CA 1
ATOM 4711 C C . LYS A 1 585 ? 12.427 20.183 4.268 1.00 92.44 585 LYS A C 1
ATOM 4713 O O . LYS A 1 585 ? 11.783 20.879 3.489 1.00 92.44 585 LYS A O 1
ATOM 4718 N N . GLU A 1 586 ? 12.744 18.917 4.004 1.00 92.06 586 GLU A N 1
ATOM 4719 C CA . GLU A 1 586 ? 12.297 18.241 2.780 1.00 92.06 586 GLU A CA 1
ATOM 4720 C C . GLU A 1 586 ? 10.781 18.015 2.785 1.00 92.06 586 GLU A C 1
ATOM 4722 O O . GLU A 1 586 ? 10.137 18.197 1.755 1.00 92.06 586 GLU A O 1
ATOM 4727 N N . TYR A 1 587 ? 10.195 17.692 3.940 1.00 90.81 587 TYR A N 1
ATOM 4728 C CA . TYR A 1 587 ? 8.751 17.528 4.081 1.00 90.81 587 TYR A CA 1
ATOM 4729 C C . TYR A 1 587 ? 8.017 18.836 3.780 1.00 90.81 587 TYR A C 1
ATOM 4731 O O . TYR A 1 587 ? 7.128 18.853 2.936 1.00 90.81 587 TYR A O 1
ATOM 4739 N N . VAL A 1 588 ? 8.430 19.950 4.389 1.00 91.56 588 VAL A N 1
ATOM 4740 C CA . VAL A 1 588 ? 7.868 21.287 4.118 1.00 91.56 588 VAL A CA 1
ATOM 4741 C C . VAL A 1 588 ? 8.064 21.684 2.655 1.00 91.56 588 VAL A C 1
ATOM 4743 O O . VAL A 1 588 ? 7.142 22.177 2.012 1.00 91.56 588 VAL A O 1
ATOM 4746 N N . LYS A 1 589 ? 9.240 21.414 2.084 1.00 91.88 589 LYS A N 1
ATOM 4747 C CA . LYS A 1 589 ? 9.533 21.705 0.676 1.00 91.88 589 LYS A CA 1
ATOM 4748 C C . LYS A 1 589 ? 8.593 20.982 -0.292 1.00 91.88 589 LYS A C 1
ATOM 4750 O O . LYS A 1 589 ? 8.226 21.571 -1.304 1.00 91.88 589 LYS A O 1
ATOM 4755 N N . PHE A 1 590 ? 8.240 19.723 -0.026 1.00 87.62 590 PHE A N 1
ATOM 4756 C CA . PHE A 1 590 ? 7.409 18.931 -0.940 1.00 87.62 590 PHE A CA 1
ATOM 4757 C C . PHE A 1 590 ? 5.913 18.960 -0.614 1.00 87.62 590 PHE A C 1
ATOM 4759 O O . PHE A 1 590 ? 5.102 18.878 -1.532 1.00 87.62 590 PHE A O 1
ATOM 4766 N N . LYS A 1 591 ? 5.541 19.078 0.665 1.00 85.56 591 LYS A N 1
ATOM 4767 C CA . LYS A 1 591 ? 4.154 18.967 1.152 1.00 85.56 591 LYS A CA 1
ATOM 4768 C C . LYS A 1 591 ? 3.608 20.248 1.788 1.00 85.56 591 LYS A C 1
ATOM 4770 O O . LYS A 1 591 ? 2.430 20.303 2.126 1.00 85.56 591 LYS A O 1
ATOM 4775 N N . GLY A 1 592 ? 4.429 21.286 1.933 1.00 87.12 592 GLY A N 1
ATOM 4776 C CA . GLY A 1 592 ? 4.037 22.584 2.481 1.00 87.12 592 GLY A CA 1
ATOM 4777 C C . GLY A 1 592 ? 4.036 22.615 4.007 1.00 87.12 592 GLY A C 1
ATOM 4778 O O . GLY A 1 592 ? 4.850 23.315 4.600 1.00 87.12 592 GLY A O 1
ATOM 4779 N N . GLU A 1 593 ? 3.155 21.852 4.653 1.00 86.19 593 GLU A N 1
ATOM 4780 C CA . GLU A 1 593 ? 2.983 21.888 6.110 1.00 86.19 593 GLU A CA 1
ATOM 4781 C C . GLU A 1 593 ? 3.077 20.499 6.753 1.00 86.19 593 GLU A C 1
ATOM 4783 O O . GLU A 1 593 ? 2.617 19.497 6.206 1.00 86.19 593 GLU A O 1
ATOM 4788 N N . ILE A 1 594 ? 3.685 20.445 7.940 1.00 85.88 594 ILE A N 1
ATOM 4789 C CA . ILE A 1 594 ? 3.802 19.228 8.748 1.00 85.88 594 ILE A CA 1
ATOM 4790 C C . ILE A 1 594 ? 2.475 18.983 9.484 1.00 85.88 594 ILE A C 1
ATOM 4792 O O . ILE A 1 594 ? 1.977 19.904 10.126 1.00 85.88 594 ILE A O 1
ATOM 4796 N N . PRO A 1 595 ? 1.922 17.758 9.468 1.00 83.94 595 PRO A N 1
ATOM 4797 C CA . PRO A 1 595 ? 0.742 17.418 10.259 1.00 83.94 595 PRO A CA 1
ATOM 4798 C C . PRO A 1 595 ? 0.920 17.737 11.748 1.00 83.94 595 PRO A C 1
ATOM 4800 O O . PRO A 1 595 ? 1.972 17.439 12.318 1.00 83.94 595 PRO A O 1
ATOM 4803 N N . ASP A 1 596 ? -0.117 18.265 12.401 1.00 79.50 596 ASP A N 1
ATOM 4804 C CA . ASP A 1 596 ? -0.053 18.661 13.817 1.00 79.50 596 ASP A CA 1
ATOM 4805 C C . ASP A 1 596 ? 0.330 17.500 14.743 1.00 79.50 596 ASP A C 1
ATOM 4807 O O . ASP A 1 596 ? 1.142 17.672 15.651 1.00 79.50 596 ASP A O 1
ATOM 4811 N N . THR A 1 597 ? -0.142 16.286 14.446 1.00 79.25 597 THR A N 1
ATOM 4812 C CA . THR A 1 597 ? 0.267 15.056 15.142 1.00 79.25 597 THR A CA 1
ATOM 4813 C C . THR A 1 597 ? 1.784 14.845 15.099 1.00 79.25 597 THR A C 1
ATOM 4815 O O . THR A 1 597 ? 2.386 14.470 16.099 1.00 79.25 597 THR A O 1
ATOM 4818 N N . ILE A 1 598 ? 2.430 15.129 13.962 1.00 84.00 598 ILE A N 1
ATOM 4819 C CA . ILE A 1 598 ? 3.887 15.006 13.827 1.00 84.00 598 ILE A CA 1
ATOM 4820 C C . ILE A 1 598 ? 4.603 16.186 14.497 1.00 84.00 598 ILE A C 1
ATOM 4822 O O . ILE A 1 598 ? 5.666 15.994 15.093 1.00 84.00 598 ILE A O 1
ATOM 4826 N N . LYS A 1 599 ? 4.029 17.398 14.464 1.00 83.69 599 LYS A N 1
ATOM 4827 C CA . LYS A 1 599 ? 4.585 18.559 15.183 1.00 83.69 599 LYS A CA 1
ATOM 4828 C C . LYS A 1 599 ? 4.720 18.278 16.683 1.00 83.69 599 LYS A C 1
ATOM 4830 O O . LYS A 1 599 ? 5.726 18.660 17.274 1.00 83.69 599 LYS A O 1
ATOM 4835 N N . GLN A 1 600 ? 3.774 17.556 17.286 1.00 79.00 600 GLN A N 1
ATOM 4836 C CA . GLN A 1 600 ? 3.864 17.145 18.694 1.00 79.00 600 GLN A CA 1
ATOM 4837 C C . GLN A 1 600 ? 5.098 16.268 18.971 1.00 79.00 600 GLN A C 1
ATOM 4839 O O . GLN A 1 600 ? 5.738 16.413 20.011 1.00 79.00 600 GLN A O 1
ATOM 4844 N N . TYR A 1 601 ? 5.491 15.406 18.028 1.00 78.38 601 TYR A N 1
ATOM 4845 C CA . TYR A 1 601 ? 6.709 14.595 18.150 1.00 78.38 601 TYR A CA 1
ATOM 4846 C C . TYR A 1 601 ? 7.983 15.443 18.046 1.00 78.38 601 TYR A C 1
ATOM 4848 O O . TYR A 1 601 ? 8.986 15.129 18.681 1.00 78.38 601 TYR A O 1
ATOM 4856 N N . LEU A 1 602 ? 7.941 16.544 17.287 1.00 72.56 602 LEU A N 1
ATOM 4857 C CA . LEU A 1 602 ? 9.043 17.507 17.185 1.00 72.56 602 LEU A CA 1
ATOM 4858 C C . LEU A 1 602 ? 9.195 18.373 18.443 1.00 72.56 602 LEU A C 1
ATOM 4860 O O . LEU A 1 602 ? 10.307 18.794 18.745 1.00 72.56 602 LEU A O 1
ATOM 4864 N N . GLN A 1 603 ? 8.102 18.637 19.166 1.00 57.03 603 GLN A N 1
ATOM 4865 C CA . GLN A 1 603 ? 8.100 19.432 20.402 1.00 57.03 603 GLN A CA 1
ATOM 4866 C C . GLN A 1 603 ? 8.663 18.674 21.613 1.00 57.03 603 GLN A C 1
ATOM 4868 O O . GLN A 1 603 ? 9.131 19.307 22.552 1.00 57.03 603 GLN A O 1
ATOM 4873 N N . LYS A 1 604 ? 8.680 17.333 21.578 1.00 52.66 604 LYS A N 1
ATOM 4874 C CA . LYS A 1 604 ? 9.331 16.477 22.590 1.00 52.66 604 LYS A CA 1
ATOM 4875 C C . LYS A 1 604 ? 10.868 16.369 22.418 1.00 52.66 604 LYS A C 1
ATOM 4877 O O . LYS A 1 604 ? 11.463 15.442 22.966 1.00 52.66 604 LYS A O 1
ATOM 4882 N N . LYS A 1 605 ? 11.492 17.258 21.627 1.00 46.47 605 LYS A N 1
ATOM 4883 C CA . LYS A 1 605 ? 12.942 17.291 21.341 1.00 46.47 605 LYS A CA 1
ATOM 4884 C C . LYS A 1 605 ? 13.801 17.746 22.515 1.00 46.47 605 LYS A C 1
ATOM 4886 O O . LYS A 1 605 ? 13.398 18.708 23.203 1.00 46.47 605 LYS A O 1
#

Organism: Candida orthopsilosis (strain 90-125) (NCBI:txid1136231)

Foldseek 3Di:
DDDDAQPDDPPPPCLVVQVVLVVVCVVVPPDDDPDPPDDDDDPDPDDQDPLSVVLSVLSVVLVVCSVVVVLLVLLVCLLVQLPRPDRALVNLLSLLSSCLQQLVNVSSVVSLVSSLVSPPDLVSNLSSLLSVLLSCLLQLNNVSSVVSLVVNVVSVCVPQPPHPCVVVSVVVSVVSVVVSVVSSVVSVVDPDRSNNNNDQLLVLLVVCVVVVPADDCLALSNLLNLLSVLLVVLVVVLVVCVVPVDDDDPDDNLVSNVSNLLSVHDLSSCVSLLVCVVSVVVVVVSLVVVLVVPDDPPPDDDDDDDDDDDDDDDDDDDDDDDPPDDDDDPPVVVSLVVVLSSLQSVLVSCVSVVVLVSSLVSLVVSQDPPDPRNLSSQLSNLLSVLSDPPDDLVRLVVSLVSLVPRPDDALVSLLSSLSSLLVNQVVVVVVVVVCVVDDDDDDPPDDPSLVSSLLSLLLSLLQHDLQDLCSLVSLLVNLQSLVVVVVPPPDPDPVVVVVSLLVNLLSQQVSVVSLSSNSSHSRDDPPSRDPSDHPPDPPPSVVVSVCVVPVPPDPPDDDDDDDDDDDDDDDPDPPDPPSVVSSLVSNCVNPVDDDPSSVVSVVVD

Secondary structure (DSSP, 8-state):
---PPS-----TT-SHHHHHHHHHHHHSTT---S--TT-----------HHHHHHHHHHHHHHHHHHTT-HHHHHHHHHHHTT-SS--HHHHHHHHHHHHHTT-HHHHHHHHHHHHHT-SSHHHHHHHHHHHHHHHHHTT-HHHHHHHHHHHHHHHHHHHTTSTHHHHHHHHHHHHHHHHHHHHHHHHH-SS-GGG----HHHHHHHHHHTT-PPPTTSHHHHHHHHHHHHHHHHHHHHHHHHH----SS--HHHHHHHHHHT---GGGGHHHHHHHHHHHHHHHHHHHHHHHTSPP------------------------------SSHHHHHHHHHHHHHHHHHHHHHHHTT-HHHHHHHHHTT--TT-TTHHHHHHHHHHHHHT-TT--HHHHHHHHHHHHHSS---HHHHHHHHHHHHHHHHHHHHHHHHHTTS-------S--HHHHHHHHHHHHHHHS-TT-TTHHHHHHHHHHHHHHTTTT-----HHHHHHHHHHHHHHHHHHHHHHHHHHTSS---TTTS-S----SS-HHHHHHHHHHH-TTS-SSS---------------------HHHHHHHHHHHHHSS--HHHHHHHHT-

pLDDT: mean 72.09, std 21.78, range [23.41, 95.38]